Protein 3OUX (pdb70)

Foldseek 3Di:
DCLLVVVVVLLDLDDVRLQVSLQVLLVLLPDPCSVVSQLPPLSNLLSLQVCLLPPPDVVSNLSSLSSLLSQLPDLSSVVSNVVSPNLLSLLVQLPPPDPSNNVSSLNSLLSCLVHPPPSLVSCVVSVSLLSLLVCLPDDDLVSLLSSLLSLLSNLAPPVVSLVVCLVSLSLLSLLVQLQPDDPPSNLLSSLNSLLSSLVPPVCLLVNQVSPNLVSLLVCCPPPPPSNNVSSLVSLLSSLQSHQPDDPCLSSLLVLLVQCVDPDPVSNLSSLSSLLSNLPPRQVSLVSCVVSPVLLSLLVSLVVCDPPCSRQLSSLSNLLSNLDDYPCNLVSLVVCVVNVNLLSLLVCLDPPHDDSSNLSSLSNLLSNLLHVVVLVVNVVSVNQVSLVVLQVVLVVVVVVVPHHSVSSNLSSLSSLLSSLLDPVSLCVRVVVVCLLVLLVQCPDPDVSSVLSSLSSLLSSLLDPVSLVVNVVSVSLPSLVVLCPPPDPSNVVSSVSNVVSSPDD/DDPPPPDDDDDDDDDCDDDNCVPDPVDDDDPVVPCVVVVVVVVVVPD

Organism: Mus musculus (NCBI:txid10090)

Sequence (550 aa):
RAIPELTKLLNDEDQVVVNKAAVMVHQLSKKEASRHAIMRSPQMVSAIVRTMQNTNDVETARCTAGTLHNLSHHREGLLAIFKSGGIPALVKMLGSPVDSVLFYAITTLHNLLLHQEGAKMAVRLAGGLQKMVALLNKTNVKFLAITTDCLQILAYGNQESKLIILASGGPQALVNIMRTYTYEKLLWTTSRVLKVLSVCSSNKPAIIVEAGGMQALGLHLTDPSQRLVQNCLWTLRNLSDAATKQEGMEGLLGTLVQLLGSDDINVVTCAAGILSNLTCNNYKNKMMVCQVGGIEALVRTVLRAGDREDITEPAICALRHLTSRHQEAEMAQNAVRLHYGLPVVVKLLHPPSHWPLIKATVGLIRNLALCPANHAPLREQGAIPRLVQLLVRAHQDTQREGVRMEEIVEGCTGALHILARDVHNRIVIRGLNTIPLFVQLLYSPIENIQRVAAGVLCELAQDKEAAEAIEAEGATAPLTELLHSRNEGVATYAAAVLFRMSEDGDPELCATDEMMIPFKDEGDPQKEKIFAEISHEGDLADIKSSLVNESE

B-factor: mean 65.73, std 31.47, range [16.15, 234.07]

CATH classification: 1.25.10.10

Radius of gyration: 33.04 Å; Cα contacts (8 Å, |Δi|>4): 820; chains: 2; bounding box: 41×71×105 Å

Structure (mmCIF, N/CA/C/O backbone):
data_3OUX
#
_entry.id   3OUX
#
_cell.length_a   115.56
_cell.length_b   115.56
_cell.length_c   195.93
_cell.angle_alpha   90.00
_cell.angle_beta   90.00
_cell.angle_gamma   90.00
#
_symmetry.space_group_name_H-M   'I 4 2 2'
#
loop_
_entity.id
_entity.type
_entity.pdbx_description
1 polymer 'Catenin beta-1'
2 polymer 'Lymphoid enhancer-binding factor 1'
3 water water
#
loop_
_atom_site.group_PDB
_atom_site.id
_atom_site.type_symbol
_atom_site.label_atom_id
_atom_site.label_alt_id
_atom_site.label_comp_id
_atom_site.label_asym_id
_atom_site.label_entity_id
_atom_site.label_seq_id
_atom_site.pdbx_PDB_ins_code
_atom_site.Cartn_x
_atom_site.Cartn_y
_atom_site.Cartn_z
_atom_site.occupancy
_atom_site.B_iso_or_equiv
_atom_site.auth_seq_id
_atom_site.auth_comp_id
_atom_site.auth_asym_id
_atom_site.auth_atom_id
_atom_site.pdbx_PDB_model_num
ATOM 1 N N . ARG A 1 20 ? 42.850 1.911 58.846 1.00 137.95 151 ARG A N 1
ATOM 2 C CA . ARG A 1 20 ? 43.053 3.309 59.211 1.00 139.05 151 ARG A CA 1
ATOM 3 C C . ARG A 1 20 ? 41.794 3.909 59.841 1.00 141.52 151 ARG A C 1
ATOM 4 O O . ARG A 1 20 ? 40.920 3.182 60.317 1.00 135.40 151 ARG A O 1
ATOM 6 N N . ALA A 1 21 ? 41.718 5.239 59.851 1.00 146.76 152 ALA A N 1
ATOM 7 C CA . ALA A 1 21 ? 40.503 5.940 60.251 1.00 144.93 152 ALA A CA 1
ATOM 8 C C . ALA A 1 21 ? 39.654 6.189 59.008 1.00 143.85 152 ALA A C 1
ATOM 9 O O . ALA A 1 21 ? 38.580 6.788 59.082 1.00 140.59 152 ALA A O 1
ATOM 11 N N . ILE A 1 22 ? 40.159 5.721 57.868 1.00 147.00 153 ILE A N 1
ATOM 12 C CA . ILE A 1 22 ? 39.448 5.789 56.591 1.00 147.10 153 ILE A CA 1
ATOM 13 C C . ILE A 1 22 ? 38.439 4.644 56.426 1.00 150.08 153 ILE A C 1
ATOM 14 O O . ILE A 1 22 ? 37.408 4.814 55.772 1.00 146.23 153 ILE A O 1
ATOM 16 N N . PRO A 1 23 ? 38.751 3.461 56.988 1.00 156.00 154 PRO A N 1
ATOM 17 C CA . PRO A 1 23 ? 37.750 2.399 57.153 1.00 157.71 154 PRO A CA 1
ATOM 18 C C . PRO A 1 23 ? 36.557 2.826 58.020 1.00 161.88 154 PRO A C 1
ATOM 19 O O . PRO A 1 23 ? 35.436 2.370 57.786 1.00 159.98 154 PRO A O 1
ATOM 23 N N . GLU A 1 24 ? 36.800 3.684 59.009 1.00 166.43 155 GLU A N 1
ATOM 24 C CA . GLU A 1 24 ? 35.734 4.190 59.874 1.00 167.59 155 GLU A CA 1
ATOM 25 C C . GLU A 1 24 ? 34.806 5.145 59.123 1.00 164.26 155 GLU A C 1
ATOM 26 O O . GLU A 1 24 ? 33.619 5.250 59.437 1.00 166.40 155 GLU A O 1
ATOM 28 N N . LEU A 1 25 ? 35.356 5.840 58.133 1.00 157.20 156 LEU A N 1
ATOM 29 C CA . LEU A 1 25 ? 34.575 6.750 57.302 1.00 150.28 156 LEU A CA 1
ATOM 30 C C . LEU A 1 25 ? 33.787 5.982 56.247 1.00 144.09 156 LEU A C 1
ATOM 31 O O . LEU A 1 25 ? 32.653 6.337 55.924 1.00 139.48 156 LEU A O 1
ATOM 33 N N . THR A 1 26 ? 34.400 4.932 55.709 1.00 144.68 157 THR A N 1
ATOM 34 C CA . THR A 1 26 ? 33.739 4.074 54.734 1.00 140.87 157 THR A CA 1
ATOM 35 C C . THR A 1 26 ? 32.471 3.479 55.332 1.00 146.06 157 THR A C 1
ATOM 36 O O . THR A 1 26 ? 31.491 3.252 54.626 1.00 144.43 157 THR A O 1
ATOM 38 N N . LYS A 1 27 ? 32.500 3.236 56.640 1.00 149.72 158 LYS A N 1
ATOM 39 C CA . LYS A 1 27 ? 31.357 2.677 57.355 1.00 151.06 158 LYS A CA 1
ATOM 40 C C . LYS A 1 27 ? 30.076 3.447 57.052 1.00 149.77 158 LYS A C 1
ATOM 41 O O . LYS A 1 27 ? 29.158 2.921 56.422 1.00 147.28 158 LYS A O 1
ATOM 43 N N . LEU A 1 28 ? 30.017 4.695 57.507 1.00 149.87 159 LEU A N 1
ATOM 44 C CA . LEU A 1 28 ? 28.857 5.541 57.251 1.00 146.43 159 LEU A CA 1
ATOM 45 C C . LEU A 1 28 ? 28.603 5.657 55.746 1.00 136.70 159 LEU A C 1
ATOM 46 O O . LEU A 1 28 ? 27.474 5.877 55.307 1.00 135.18 159 LEU A O 1
ATOM 48 N N . LEU A 1 29 ? 29.659 5.492 54.959 1.00 129.27 160 LEU A N 1
ATOM 49 C CA . LEU A 1 29 ? 29.542 5.568 53.511 1.00 125.58 160 LEU A CA 1
ATOM 50 C C . LEU A 1 29 ? 28.662 4.447 52.958 1.00 124.34 160 LEU A C 1
ATOM 51 O O . LEU A 1 29 ? 28.045 4.589 51.902 1.00 121.44 160 LEU A O 1
ATOM 53 N N . ASN A 1 30 ? 28.602 3.333 53.677 1.00 130.28 161 ASN A N 1
ATOM 54 C CA . ASN A 1 30 ? 27.782 2.204 53.250 1.00 136.83 161 ASN A CA 1
ATOM 55 C C . ASN A 1 30 ? 26.285 2.478 53.386 1.00 145.51 161 ASN A C 1
ATOM 56 O O . ASN A 1 30 ? 25.474 1.938 52.630 1.00 143.88 161 ASN A O 1
ATOM 61 N N . ASP A 1 31 ? 25.923 3.311 54.357 1.00 152.70 162 ASP A N 1
ATOM 62 C CA . ASP A 1 31 ? 24.522 3.625 54.611 1.00 155.30 162 ASP A CA 1
ATOM 63 C C . ASP A 1 31 ? 23.947 4.529 53.526 1.00 160.60 162 ASP A C 1
ATOM 64 O O . ASP A 1 31 ? 24.112 4.266 52.334 1.00 161.39 162 ASP A O 1
ATOM 66 N N . GLU A 1 32 ? 23.272 5.594 53.946 1.00 165.58 163 GLU A N 1
ATOM 67 C CA . GLU A 1 32 ? 22.642 6.523 53.016 1.00 168.42 163 GLU A CA 1
ATOM 68 C C . GLU A 1 32 ? 21.605 5.817 52.147 1.00 172.22 163 GLU A C 1
ATOM 69 O O . GLU A 1 32 ? 21.821 5.616 50.951 1.00 171.61 163 GLU A O 1
ATOM 71 N N . ASP A 1 33 ? 20.481 5.442 52.754 1.00 174.11 164 ASP A N 1
ATOM 72 C CA . ASP A 1 33 ? 19.404 4.765 52.036 1.00 169.74 164 ASP A CA 1
ATOM 73 C C . ASP A 1 33 ? 18.167 5.654 51.904 1.00 171.55 164 ASP A C 1
ATOM 74 O O . ASP A 1 33 ? 17.192 5.494 52.641 1.00 171.62 164 ASP A O 1
ATOM 76 N N . GLN A 1 34 ? 18.224 6.588 50.958 1.00 171.23 165 GLN A N 1
ATOM 77 C CA . GLN A 1 34 ? 17.124 7.506 50.672 1.00 169.31 165 GLN A CA 1
ATOM 78 C C . GLN A 1 34 ? 17.484 8.379 49.473 1.00 168.00 165 GLN A C 1
ATOM 79 O O . GLN A 1 34 ? 18.066 7.903 48.496 1.00 167.29 165 GLN A O 1
ATOM 81 N N . VAL A 1 35 ? 17.128 9.657 49.543 1.00 167.68 166 VAL A N 1
ATOM 82 C CA . VAL A 1 35 ? 17.641 10.632 48.591 1.00 162.48 166 VAL A CA 1
ATOM 83 C C . VAL A 1 35 ? 19.077 10.908 49.001 1.00 158.91 166 VAL A C 1
ATOM 84 O O . VAL A 1 35 ? 19.875 11.436 48.228 1.00 152.16 166 VAL A O 1
ATOM 86 N N . VAL A 1 36 ? 19.383 10.531 50.240 1.00 160.28 167 VAL A N 1
ATOM 87 C CA . VAL A 1 36 ? 20.717 10.648 50.810 1.00 157.12 167 VAL A CA 1
ATOM 88 C C . VAL A 1 36 ? 21.747 10.013 49.896 1.00 157.64 167 VAL A C 1
ATOM 89 O O . VAL A 1 36 ? 22.777 10.611 49.585 1.00 155.49 167 VAL A O 1
ATOM 93 N N . VAL A 1 37 ? 21.452 8.786 49.481 1.00 160.14 168 VAL A N 1
ATOM 94 C CA . VAL A 1 37 ? 22.350 8.000 48.647 1.00 160.92 168 VAL A CA 1
ATOM 95 C C . VAL A 1 37 ? 23.033 8.839 47.572 1.00 163.15 168 VAL A C 1
ATOM 96 O O . VAL A 1 37 ? 24.258 8.940 47.542 1.00 163.86 168 VAL A O 1
ATOM 98 N N . ASN A 1 38 ? 22.229 9.444 46.704 1.00 163.79 169 ASN A N 1
ATOM 99 C CA . ASN A 1 38 ? 22.727 10.177 45.538 1.00 160.73 169 ASN A CA 1
ATOM 100 C C . ASN A 1 38 ? 24.019 10.970 45.756 1.00 157.06 169 ASN A C 1
ATOM 101 O O . ASN A 1 38 ? 24.848 11.075 44.850 1.00 154.58 169 ASN A O 1
ATOM 106 N N . LYS A 1 39 ? 24.184 11.530 46.951 1.00 153.65 170 LYS A N 1
ATOM 107 C CA . LYS A 1 39 ? 25.361 12.338 47.252 1.00 146.58 170 LYS A CA 1
ATOM 108 C C . LYS A 1 39 ? 26.530 11.450 47.662 1.00 141.85 170 LYS A C 1
ATOM 109 O O . LYS A 1 39 ? 27.663 11.661 47.229 1.00 141.91 170 LYS A O 1
ATOM 115 N N . ALA A 1 40 ? 26.242 10.457 48.498 1.00 135.28 171 ALA A N 1
ATOM 116 C CA . ALA A 1 40 ? 27.264 9.538 48.988 1.00 130.78 171 ALA A CA 1
ATOM 117 C C . ALA A 1 40 ? 28.037 8.873 47.847 1.00 127.17 171 ALA A C 1
ATOM 118 O O . ALA A 1 40 ? 29.237 8.616 47.964 1.00 123.69 171 ALA A O 1
ATOM 120 N N . ALA A 1 41 ? 27.345 8.595 46.747 1.00 127.76 172 ALA A N 1
ATOM 121 C CA . ALA A 1 41 ? 27.977 7.992 45.577 1.00 129.36 172 ALA A CA 1
ATOM 122 C C . ALA A 1 41 ? 29.069 8.904 45.031 1.00 132.73 172 ALA A C 1
ATOM 123 O O . ALA A 1 41 ? 30.182 8.458 44.742 1.00 131.37 172 ALA A O 1
ATOM 125 N N . VAL A 1 42 ? 28.740 10.186 44.894 1.00 133.90 173 VAL A N 1
ATOM 126 C CA . VAL A 1 42 ? 29.689 11.175 44.402 1.00 131.31 173 VAL A CA 1
ATOM 127 C C . VAL A 1 42 ? 30.906 11.242 45.322 1.00 125.84 173 VAL A C 1
ATOM 128 O O . VAL A 1 42 ? 32.036 11.424 44.868 1.00 125.58 173 VAL A O 1
ATOM 132 N N . MET A 1 43 ? 30.668 11.075 46.617 1.00 121.32 174 MET A N 1
ATOM 133 C CA . MET A 1 43 ? 31.734 11.168 47.606 1.00 120.71 174 MET A CA 1
ATOM 134 C C . MET A 1 43 ? 32.665 9.959 47.538 1.00 123.54 174 MET A C 1
ATOM 135 O O . MET A 1 43 ? 33.890 10.102 47.508 1.00 124.87 174 MET A O 1
ATOM 140 N N . VAL A 1 44 ? 32.076 8.768 47.504 1.00 123.00 175 VAL A N 1
ATOM 141 C CA . VAL A 1 44 ? 32.849 7.542 47.359 1.00 119.97 175 VAL A CA 1
ATOM 142 C C . VAL A 1 44 ? 33.630 7.549 46.047 1.00 117.35 175 VAL A C 1
ATOM 143 O O . VAL A 1 44 ? 34.830 7.277 46.027 1.00 121.21 175 VAL A O 1
ATOM 145 N N . HIS A 1 45 ? 32.941 7.869 44.956 1.00 109.12 176 HIS A N 1
ATOM 146 C CA . HIS A 1 45 ? 33.557 7.912 43.635 1.00 107.08 176 HIS A CA 1
ATOM 147 C C . HIS A 1 45 ? 34.818 8.772 43.621 1.00 110.93 176 HIS A C 1
ATOM 148 O O . HIS A 1 45 ? 35.845 8.380 43.058 1.00 109.36 176 HIS A O 1
ATOM 155 N N . GLN A 1 46 ? 34.732 9.942 44.248 1.00 112.42 177 GLN A N 1
ATOM 156 C CA . GLN A 1 46 ? 35.838 10.890 44.276 1.00 109.92 177 GLN A CA 1
ATOM 157 C C . GLN A 1 46 ? 37.007 10.348 45.088 1.00 107.74 177 GLN A C 1
ATOM 158 O O . GLN A 1 46 ? 38.166 10.509 44.706 1.00 109.04 177 GLN A O 1
ATOM 164 N N . LEU A 1 47 ? 36.700 9.693 46.202 1.00 106.53 178 LEU A N 1
ATOM 165 C CA . LEU A 1 47 ? 37.733 9.109 47.051 1.00 111.98 178 LEU A CA 1
ATOM 166 C C . LEU A 1 47 ? 38.434 7.905 46.399 1.00 115.54 178 LEU A C 1
ATOM 167 O O . LEU A 1 47 ? 39.512 7.496 46.834 1.00 117.71 178 LEU A O 1
ATOM 169 N N . SER A 1 48 ? 37.827 7.348 45.354 1.00 112.64 179 SER A N 1
ATOM 170 C CA . SER A 1 48 ? 38.396 6.190 44.666 1.00 114.82 179 SER A CA 1
ATOM 171 C C . SER A 1 48 ? 39.540 6.593 43.746 1.00 117.32 179 SER A C 1
ATOM 172 O O . SER A 1 48 ? 40.297 5.747 43.265 1.00 112.69 179 SER A O 1
ATOM 174 N N . LYS A 1 49 ? 39.659 7.894 43.508 1.00 126.44 180 LYS A N 1
ATOM 175 C CA . LYS A 1 49 ? 40.657 8.423 42.585 1.00 132.74 180 LYS A CA 1
ATOM 176 C C . LYS A 1 49 ? 42.083 8.303 43.126 1.00 137.85 180 LYS A C 1
ATOM 177 O O . LYS A 1 49 ? 43.042 8.216 42.354 1.00 137.87 180 LYS A O 1
ATOM 183 N N . LYS A 1 50 ? 42.222 8.291 44.449 1.00 140.11 181 LYS A N 1
ATOM 184 C CA . LYS A 1 50 ? 43.543 8.216 45.064 1.00 143.47 181 LYS A CA 1
ATOM 185 C C . LYS A 1 50 ? 44.218 6.878 44.796 1.00 151.68 181 LYS A C 1
ATOM 186 O O . LYS A 1 50 ? 43.571 5.915 44.378 1.00 155.36 181 LYS A O 1
ATOM 188 N N . GLU A 1 51 ? 45.525 6.827 45.034 1.00 154.06 182 GLU A N 1
ATOM 189 C CA . GLU A 1 51 ? 46.294 5.612 44.806 1.00 154.30 182 GLU A CA 1
ATOM 190 C C . GLU A 1 51 ? 46.187 4.675 46.001 1.00 157.89 182 GLU A C 1
ATOM 191 O O . GLU A 1 51 ? 46.092 3.459 45.839 1.00 161.97 182 GLU A O 1
ATOM 193 N N . ALA A 1 52 ? 46.199 5.244 47.201 1.00 157.03 183 ALA A N 1
ATOM 194 C CA . ALA A 1 52 ? 46.059 4.448 48.414 1.00 156.07 183 ALA A CA 1
ATOM 195 C C . ALA A 1 52 ? 44.624 4.488 48.929 1.00 154.34 183 ALA A C 1
ATOM 196 O O . ALA A 1 52 ? 44.175 3.563 49.609 1.00 154.38 183 ALA A O 1
ATOM 198 N N . SER A 1 53 ? 43.909 5.561 48.601 1.00 150.63 184 SER A N 1
ATOM 199 C CA . SER A 1 53 ? 42.499 5.669 48.957 1.00 146.04 184 SER A CA 1
ATOM 200 C C . SER A 1 53 ? 41.687 4.696 48.102 1.00 147.04 184 SER A C 1
ATOM 201 O O . SER A 1 53 ? 40.472 4.567 48.255 1.00 146.71 184 SER A O 1
ATOM 204 N N . ARG A 1 54 ? 42.376 4.011 47.196 1.00 145.98 185 ARG A N 1
ATOM 205 C CA . ARG A 1 54 ? 41.767 2.937 46.427 1.00 144.62 185 ARG A CA 1
ATOM 206 C C . ARG A 1 54 ? 41.982 1.618 47.167 1.00 147.32 185 ARG A C 1
ATOM 207 O O . ARG A 1 54 ? 41.282 0.635 46.932 1.00 148.03 185 ARG A O 1
ATOM 209 N N . HIS A 1 55 ? 42.951 1.610 48.075 1.00 147.72 186 HIS A N 1
ATOM 210 C CA . HIS A 1 55 ? 43.271 0.409 48.835 1.00 146.84 186 HIS A CA 1
ATOM 211 C C . HIS A 1 55 ? 42.376 0.248 50.054 1.00 152.55 186 HIS A C 1
ATOM 212 O O . HIS A 1 55 ? 41.903 -0.852 50.340 1.00 156.37 186 HIS A O 1
ATOM 219 N N . ALA A 1 56 ? 42.153 1.345 50.773 1.00 152.15 187 ALA A N 1
ATOM 220 C CA . ALA A 1 56 ? 41.363 1.305 52.003 1.00 152.32 187 ALA A CA 1
ATOM 221 C C . ALA A 1 56 ? 39.944 0.805 51.744 1.00 150.94 187 ALA A C 1
ATOM 222 O O . ALA A 1 56 ? 39.283 0.276 52.641 1.00 152.96 187 ALA A O 1
ATOM 224 N N . ILE A 1 57 ? 39.489 0.968 50.506 1.00 144.25 188 ILE A N 1
ATOM 225 C CA . ILE A 1 57 ? 38.136 0.592 50.125 1.00 137.38 188 ILE A CA 1
ATOM 226 C C . ILE A 1 57 ? 38.099 -0.843 49.601 1.00 135.75 188 ILE A C 1
ATOM 227 O O . ILE A 1 57 ? 37.028 -1.444 49.479 1.00 133.91 188 ILE A O 1
ATOM 232 N N . MET A 1 58 ? 39.280 -1.388 49.309 1.00 135.93 189 MET A N 1
ATOM 233 C CA . MET A 1 58 ? 39.415 -2.768 48.842 1.00 131.13 189 MET A CA 1
ATOM 234 C C . MET A 1 58 ? 38.986 -3.782 49.894 1.00 136.83 189 MET A C 1
ATOM 235 O O . MET A 1 58 ? 38.308 -4.759 49.581 1.00 138.81 189 MET A O 1
ATOM 240 N N . ARG A 1 59 ? 39.392 -3.556 51.140 1.00 139.40 190 ARG A N 1
ATOM 241 C CA . ARG A 1 59 ? 39.117 -4.512 52.206 1.00 140.55 190 ARG A CA 1
ATOM 242 C C . ARG A 1 59 ? 37.832 -4.187 52.966 1.00 140.45 190 ARG A C 1
ATOM 243 O O . ARG A 1 59 ? 37.645 -4.609 54.107 1.00 144.65 190 ARG A O 1
ATOM 251 N N . SER A 1 60 ? 36.953 -3.427 52.323 1.00 137.18 191 SER A N 1
ATOM 252 C CA . SER A 1 60 ? 35.608 -3.202 52.834 1.00 133.96 191 SER A CA 1
ATOM 253 C C . SER A 1 60 ? 34.618 -3.789 51.836 1.00 131.52 191 SER A C 1
ATOM 254 O O . SER A 1 60 ? 34.025 -3.061 51.038 1.00 129.63 191 SER A O 1
ATOM 256 N N . PRO A 1 61 ? 34.458 -5.121 51.868 1.00 129.68 192 PRO A N 1
ATOM 257 C CA . PRO A 1 61 ? 33.559 -5.866 50.983 1.00 129.21 192 PRO A CA 1
ATOM 258 C C . PRO A 1 61 ? 32.133 -5.373 51.146 1.00 132.24 192 PRO A C 1
ATOM 259 O O . PRO A 1 61 ? 31.329 -5.471 50.220 1.00 130.61 192 PRO A O 1
ATOM 263 N N . GLN A 1 62 ? 31.831 -4.860 52.335 1.00 135.14 193 GLN A N 1
ATOM 264 C CA . GLN A 1 62 ? 30.558 -4.203 52.590 1.00 132.72 193 GLN A CA 1
ATOM 265 C C . GLN A 1 62 ? 30.407 -3.013 51.651 1.00 129.63 193 GLN A C 1
ATOM 266 O O . GLN A 1 62 ? 29.331 -2.777 51.102 1.00 129.79 193 GLN A O 1
ATOM 272 N N . MET A 1 63 ? 31.495 -2.269 51.469 1.00 124.62 194 MET A N 1
ATOM 273 C CA . MET A 1 63 ? 31.497 -1.130 50.560 1.00 119.51 194 MET A CA 1
ATOM 274 C C . MET A 1 63 ? 31.560 -1.588 49.112 1.00 110.64 194 MET A C 1
ATOM 275 O O . MET A 1 63 ? 30.777 -1.137 48.279 1.00 106.13 194 MET A O 1
ATOM 280 N N . VAL A 1 64 ? 32.498 -2.478 48.811 1.00 109.67 195 VAL A N 1
ATOM 281 C CA . VAL A 1 64 ? 32.604 -3.018 47.466 1.00 107.20 195 VAL A CA 1
ATOM 282 C C . VAL A 1 64 ? 31.229 -3.475 46.997 1.00 106.06 195 VAL A C 1
ATOM 283 O O . VAL A 1 64 ? 30.803 -3.164 45.883 1.00 95.72 195 VAL A O 1
ATOM 285 N N . SER A 1 65 ? 30.535 -4.202 47.872 1.00 115.95 196 SER A N 1
ATOM 286 C CA . SER A 1 65 ? 29.211 -4.745 47.574 1.00 117.19 196 SER A CA 1
ATOM 287 C C . SER A 1 65 ? 28.124 -3.669 47.587 1.00 118.17 196 SER A C 1
ATOM 288 O O . SER A 1 65 ? 27.084 -3.820 46.945 1.00 116.82 196 SER A O 1
ATOM 290 N N . ALA A 1 66 ? 28.364 -2.589 48.324 1.00 118.02 197 ALA A N 1
ATOM 291 C CA . ALA A 1 66 ? 27.432 -1.463 48.359 1.00 113.52 197 ALA A CA 1
ATOM 292 C C . ALA A 1 66 ? 27.542 -0.629 47.082 1.00 103.47 197 ALA A C 1
ATOM 293 O O . ALA A 1 66 ? 26.535 -0.251 46.483 1.00 105.64 197 ALA A O 1
ATOM 295 N N . ILE A 1 67 ? 28.773 -0.351 46.671 1.00 90.79 198 ILE A N 1
ATOM 296 C CA . ILE A 1 67 ? 29.031 0.354 45.426 1.00 87.21 198 ILE A CA 1
ATOM 297 C C . ILE A 1 67 ? 28.315 -0.300 44.255 1.00 93.68 198 ILE A C 1
ATOM 298 O O . ILE A 1 67 ? 27.869 0.380 43.325 1.00 93.09 198 ILE A O 1
ATOM 303 N N . VAL A 1 68 ? 28.213 -1.626 44.320 1.00 99.78 199 VAL A N 1
ATOM 304 C CA . VAL A 1 68 ? 27.640 -2.449 43.257 1.00 102.05 199 VAL A CA 1
ATOM 305 C C . VAL A 1 68 ? 26.121 -2.512 43.327 1.00 101.49 199 VAL A C 1
ATOM 306 O O . VAL A 1 68 ? 25.432 -2.464 42.303 1.00 103.34 199 VAL A O 1
ATOM 310 N N . ARG A 1 69 ? 25.608 -2.653 44.544 1.00 95.63 200 ARG A N 1
ATOM 311 C CA . ARG A 1 69 ? 24.174 -2.683 44.762 1.00 98.76 200 ARG A CA 1
ATOM 312 C C . ARG A 1 69 ? 23.581 -1.358 44.312 1.00 105.47 200 ARG A C 1
ATOM 313 O O . ARG A 1 69 ? 22.607 -1.320 43.561 1.00 108.15 200 ARG A O 1
ATOM 315 N N . THR A 1 70 ? 24.191 -0.271 44.767 1.00 106.47 201 THR A N 1
ATOM 316 C CA . THR A 1 70 ? 23.730 1.063 44.428 1.00 107.88 201 THR A CA 1
ATOM 317 C C . THR A 1 70 ? 23.609 1.250 42.929 1.00 108.80 201 THR A C 1
ATOM 318 O O . THR A 1 70 ? 22.572 1.680 42.435 1.00 106.48 201 THR A O 1
ATOM 322 N N . MET A 1 71 ? 24.678 0.929 42.210 1.00 113.70 202 MET A N 1
ATOM 323 C CA . MET A 1 71 ? 24.709 1.117 40.765 1.00 111.51 202 MET A CA 1
ATOM 324 C C . MET A 1 71 ? 23.661 0.251 40.079 1.00 112.43 202 MET A C 1
ATOM 325 O O . MET A 1 71 ? 22.944 0.713 39.192 1.00 111.85 202 MET A O 1
ATOM 330 N N . GLN A 1 72 ? 23.577 -1.008 40.494 1.00 114.88 203 GLN A N 1
ATOM 331 C CA . GLN A 1 72 ? 22.580 -1.915 39.949 1.00 118.98 203 GLN A CA 1
ATOM 332 C C . GLN A 1 72 ? 21.189 -1.298 40.068 1.00 129.73 203 GLN A C 1
ATOM 333 O O . GLN A 1 72 ? 20.465 -1.187 39.078 1.00 131.90 203 GLN A O 1
ATOM 335 N N . ASN A 1 73 ? 20.838 -0.872 41.281 1.00 135.22 204 ASN A N 1
ATOM 336 C CA . ASN A 1 73 ? 19.494 -0.369 41.580 1.00 132.36 204 ASN A CA 1
ATOM 337 C C . ASN A 1 73 ? 19.247 1.097 41.229 1.00 132.75 204 ASN A C 1
ATOM 338 O O . ASN A 1 73 ? 18.210 1.426 40.656 1.00 130.31 204 ASN A O 1
ATOM 343 N N . THR A 1 74 ? 20.196 1.965 41.581 1.00 138.32 205 THR A N 1
ATOM 344 C CA . THR A 1 74 ? 20.053 3.415 41.402 1.00 141.68 205 THR A CA 1
ATOM 345 C C . THR A 1 74 ? 19.481 3.802 40.037 1.00 142.43 205 THR A C 1
ATOM 346 O O . THR A 1 74 ? 19.961 3.348 38.996 1.00 142.97 205 THR A O 1
ATOM 350 N N . ASN A 1 75 ? 18.446 4.638 40.053 1.00 139.97 206 ASN A N 1
ATOM 351 C CA . ASN A 1 75 ? 17.838 5.126 38.819 1.00 133.24 206 ASN A CA 1
ATOM 352 C C . ASN A 1 75 ? 18.005 6.634 38.655 1.00 124.80 206 ASN A C 1
ATOM 353 O O . ASN A 1 75 ? 17.183 7.293 38.023 1.00 118.28 206 ASN A O 1
ATOM 358 N N . ASP A 1 76 ? 19.075 7.160 39.249 1.00 127.45 207 ASP A N 1
ATOM 359 C CA . ASP A 1 76 ? 19.560 8.508 38.972 1.00 129.22 207 ASP A CA 1
ATOM 360 C C . ASP A 1 76 ? 20.853 8.382 38.161 1.00 136.80 207 ASP A C 1
ATOM 361 O O . ASP A 1 76 ? 21.780 7.684 38.575 1.00 141.46 207 ASP A O 1
ATOM 363 N N . VAL A 1 77 ? 20.908 9.059 37.014 1.00 137.39 208 VAL A N 1
ATOM 364 C CA . VAL A 1 77 ? 21.973 8.863 36.018 1.00 132.91 208 VAL A CA 1
ATOM 365 C C . VAL A 1 77 ? 23.414 9.063 36.509 1.00 132.55 208 VAL A C 1
ATOM 366 O O . VAL A 1 77 ? 24.259 8.189 36.315 1.00 137.30 208 VAL A O 1
ATOM 368 N N . GLU A 1 78 ? 23.697 10.211 37.120 1.00 123.38 209 GLU A N 1
ATOM 369 C CA . GLU A 1 78 ? 25.044 10.510 37.613 1.00 113.97 209 GLU A CA 1
ATOM 370 C C . GLU A 1 78 ? 25.477 9.578 38.748 1.00 110.59 209 GLU A C 1
ATOM 371 O O . GLU A 1 78 ? 26.661 9.270 38.890 1.00 109.43 209 GLU A O 1
ATOM 377 N N . THR A 1 79 ? 24.516 9.140 39.556 1.00 111.71 210 THR A N 1
ATOM 378 C CA . THR A 1 79 ? 24.788 8.181 40.622 1.00 122.35 210 THR A CA 1
ATOM 379 C C . THR A 1 79 ? 25.474 6.936 40.060 1.00 131.67 210 THR A C 1
ATOM 380 O O . THR A 1 79 ? 26.444 6.436 40.630 1.00 134.91 210 THR A O 1
ATOM 384 N N . ALA A 1 80 ? 24.964 6.446 38.933 1.00 133.69 211 ALA A N 1
ATOM 385 C CA . ALA A 1 80 ? 25.529 5.276 38.268 1.00 130.07 211 ALA A CA 1
ATOM 386 C C . ALA A 1 80 ? 26.970 5.512 37.800 1.00 125.43 211 ALA A C 1
ATOM 387 O O . ALA A 1 80 ? 27.857 4.708 38.078 1.00 128.61 211 ALA A O 1
ATOM 389 N N . ARG A 1 81 ? 27.202 6.617 37.099 1.00 118.02 212 ARG A N 1
ATOM 390 C CA . ARG A 1 81 ? 28.531 6.923 36.573 1.00 116.73 212 ARG A CA 1
ATOM 391 C C . ARG A 1 81 ? 29.574 7.071 37.679 1.00 114.63 212 ARG A C 1
ATOM 392 O O . ARG A 1 81 ? 30.775 6.967 37.429 1.00 117.08 212 ARG A O 1
ATOM 394 N N . CYS A 1 82 ? 29.113 7.324 38.898 1.00 108.09 213 CYS A N 1
ATOM 395 C CA . CYS A 1 82 ? 30.020 7.466 40.030 1.00 104.05 213 CYS A CA 1
ATOM 396 C C . CYS A 1 82 ? 30.347 6.107 40.643 1.00 98.50 213 CYS A C 1
ATOM 397 O O . CYS A 1 82 ? 31.486 5.847 41.023 1.00 98.19 213 CYS A O 1
ATOM 400 N N . THR A 1 83 ? 29.346 5.241 40.735 1.00 92.25 214 THR A N 1
ATOM 401 C CA . THR A 1 83 ? 29.585 3.874 41.177 1.00 98.53 214 THR A CA 1
ATOM 402 C C . THR A 1 83 ? 30.429 3.140 40.134 1.00 100.26 214 THR A C 1
ATOM 403 O O . THR A 1 83 ? 31.472 2.569 40.452 1.00 99.76 214 THR A O 1
ATOM 405 N N . ALA A 1 84 ? 29.972 3.172 38.886 1.00 101.98 215 ALA A N 1
ATOM 406 C CA . ALA A 1 84 ? 30.706 2.584 37.767 1.00 100.14 215 ALA A CA 1
ATOM 407 C C . ALA A 1 84 ? 32.162 3.028 37.769 1.00 101.50 215 ALA A C 1
ATOM 408 O O . ALA A 1 84 ? 33.076 2.203 37.860 1.00 96.49 215 ALA A O 1
ATOM 410 N N . GLY A 1 85 ? 32.367 4.339 37.663 1.00 99.75 216 GLY A N 1
ATOM 411 C CA . GLY A 1 85 ? 33.700 4.906 37.6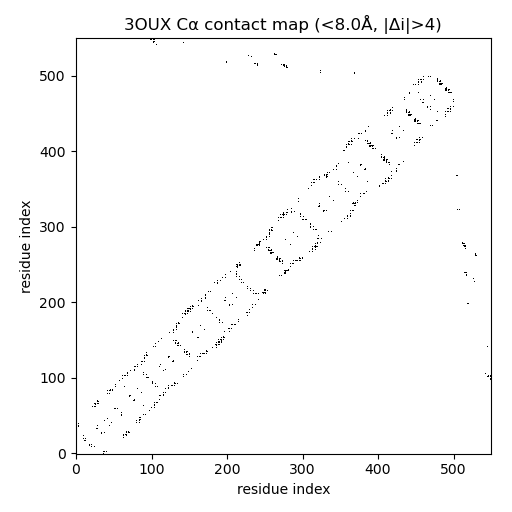66 1.00 99.62 216 GLY A CA 1
ATOM 412 C C . GLY A 1 85 ? 34.542 4.321 38.779 1.00 103.49 216 GLY A C 1
ATOM 413 O O . GLY A 1 85 ? 35.701 3.957 38.575 1.00 106.13 216 GLY A O 1
ATOM 414 N N . THR A 1 86 ? 33.947 4.225 39.962 1.00 103.08 217 THR A N 1
ATOM 415 C CA . THR A 1 86 ? 34.625 3.665 41.120 1.00 106.06 217 THR A CA 1
ATOM 416 C C . THR A 1 86 ? 35.296 2.339 40.769 1.00 101.92 217 THR A C 1
ATOM 417 O O . THR A 1 86 ? 36.511 2.184 40.915 1.00 105.78 217 THR A O 1
ATOM 421 N N . LEU A 1 87 ? 34.497 1.395 40.285 1.00 92.65 218 LEU A N 1
ATOM 422 C CA . LEU A 1 87 ? 34.969 0.035 40.036 1.00 94.57 218 LEU A CA 1
ATOM 423 C C . LEU A 1 87 ? 36.113 -0.008 39.023 1.00 92.42 218 LEU A C 1
ATOM 424 O O . LEU A 1 87 ? 37.002 -0.858 39.116 1.00 88.51 218 LEU A O 1
ATOM 429 N N . HIS A 1 88 ? 36.087 0.907 38.057 1.00 87.22 219 HIS A N 1
ATOM 430 C CA . HIS A 1 88 ? 37.112 0.940 37.021 1.00 91.22 219 HIS A CA 1
ATOM 431 C C . HIS A 1 88 ? 38.476 1.264 37.618 1.00 97.09 219 HIS A C 1
ATOM 432 O O . HIS A 1 88 ? 39.491 0.670 37.246 1.00 91.83 219 HIS A O 1
ATOM 439 N N . ASN A 1 89 ? 38.494 2.222 38.541 1.00 107.23 220 ASN A N 1
ATOM 440 C CA . ASN A 1 89 ? 39.711 2.549 39.265 1.00 111.60 220 ASN A CA 1
ATOM 441 C C . ASN A 1 89 ? 40.281 1.289 39.910 1.00 112.84 220 ASN A C 1
ATOM 442 O O . ASN A 1 89 ? 41.472 0.990 39.776 1.00 115.57 220 ASN A O 1
ATOM 444 N N . LEU A 1 90 ? 39.409 0.543 40.585 1.00 106.68 221 LEU A N 1
ATOM 445 C CA . LEU A 1 90 ? 39.802 -0.663 41.308 1.00 101.84 221 LEU A CA 1
ATOM 446 C C . LEU A 1 90 ? 40.128 -1.847 40.398 1.00 97.35 221 LEU A C 1
ATOM 447 O O . LEU A 1 90 ? 40.736 -2.823 40.841 1.00 97.05 221 LEU A O 1
ATOM 449 N N . SER A 1 91 ? 39.731 -1.759 39.132 1.00 94.78 222 SER A N 1
ATOM 450 C CA . SER A 1 91 ? 39.917 -2.868 38.199 1.00 93.95 222 SER A CA 1
ATOM 451 C C . SER A 1 91 ? 41.338 -2.931 37.640 1.00 98.91 222 SER A C 1
ATOM 452 O O . SER A 1 91 ? 41.615 -3.683 36.699 1.00 90.59 222 SER A O 1
ATOM 455 N N . HIS A 1 92 ? 42.232 -2.143 38.232 1.00 108.81 223 HIS A N 1
ATOM 456 C CA . HIS A 1 92 ? 43.607 -2.026 37.758 1.00 110.46 223 HIS A CA 1
ATOM 457 C C . HIS A 1 92 ? 44.577 -2.971 38.484 1.00 116.88 223 HIS A C 1
ATOM 458 O O . HIS A 1 92 ? 45.491 -3.517 37.864 1.00 116.23 223 HIS A O 1
ATOM 460 N N . HIS A 1 93 ? 44.373 -3.163 39.789 1.00 119.63 224 HIS A N 1
ATOM 461 C CA . HIS A 1 93 ? 45.252 -4.014 40.598 1.00 119.60 224 HIS A CA 1
ATOM 462 C C . HIS A 1 93 ? 44.781 -5.472 40.639 1.00 121.13 224 HIS A C 1
ATOM 463 O O . HIS A 1 93 ? 43.588 -5.747 40.520 1.00 120.63 224 HIS A O 1
ATOM 465 N N . ARG A 1 94 ? 45.723 -6.399 40.818 1.00 121.89 225 ARG A N 1
ATOM 466 C CA . ARG A 1 94 ? 45.427 -7.839 40.790 1.00 115.91 225 ARG A CA 1
ATOM 467 C C . ARG A 1 94 ? 44.555 -8.307 41.955 1.00 111.83 225 ARG A C 1
ATOM 468 O O . ARG A 1 94 ? 43.946 -9.376 41.896 1.00 107.91 225 ARG A O 1
ATOM 470 N N . GLU A 1 95 ? 44.515 -7.512 43.017 1.00 116.84 226 GLU A N 1
ATOM 471 C CA . GLU A 1 95 ? 43.623 -7.779 44.136 1.00 122.20 226 GLU A CA 1
ATOM 472 C C . GLU A 1 95 ? 42.335 -6.988 43.937 1.00 124.47 226 GLU A C 1
ATOM 473 O O . GLU A 1 95 ? 41.305 -7.287 44.542 1.00 122.97 226 GLU A O 1
ATOM 475 N N . GLY A 1 96 ? 42.407 -5.979 43.072 1.00 125.55 227 GLY A N 1
ATOM 476 C CA . GLY A 1 96 ? 41.283 -5.095 42.817 1.00 120.48 227 GLY A CA 1
ATOM 477 C C . GLY A 1 96 ? 40.136 -5.766 42.088 1.00 109.73 227 GLY A C 1
ATOM 478 O O . GLY A 1 96 ? 38.982 -5.677 42.505 1.00 102.25 227 GLY A O 1
ATOM 479 N N . LEU A 1 97 ? 40.446 -6.437 40.988 1.00 106.48 228 LEU A N 1
ATOM 480 C CA . LEU A 1 97 ? 39.414 -7.133 40.238 1.00 101.36 228 LEU A CA 1
ATOM 481 C C . LEU A 1 97 ? 38.864 -8.280 41.068 1.00 98.89 228 LEU A C 1
ATOM 482 O O . LEU A 1 97 ? 37.665 -8.554 41.052 1.00 95.54 228 LEU A O 1
ATOM 487 N N . LEU A 1 98 ? 39.752 -8.937 41.804 1.00 102.68 229 LEU A N 1
ATOM 488 C CA . LEU A 1 98 ? 39.377 -10.104 42.588 1.00 104.23 229 LEU A CA 1
ATOM 489 C C . LEU A 1 98 ? 38.117 -9.853 43.414 1.00 107.79 229 LEU A C 1
ATOM 490 O O . LEU A 1 98 ? 37.190 -10.664 43.409 1.00 111.18 229 LEU A O 1
ATOM 495 N N . ALA A 1 99 ? 38.080 -8.726 44.116 1.00 109.49 230 ALA A N 1
ATOM 496 C CA . ALA A 1 99 ? 36.937 -8.401 44.965 1.00 110.79 230 ALA A CA 1
ATOM 497 C C . ALA A 1 99 ? 35.793 -7.803 44.153 1.00 105.71 230 ALA A C 1
ATOM 498 O O . ALA A 1 99 ? 34.629 -7.844 44.567 1.00 98.01 230 ALA A O 1
ATOM 500 N N . ILE A 1 100 ? 36.137 -7.238 42.999 1.00 104.47 231 ILE A N 1
ATOM 501 C CA . ILE A 1 100 ? 35.137 -6.765 42.053 1.00 99.25 231 ILE A CA 1
ATOM 502 C C . ILE A 1 100 ? 34.280 -7.954 41.651 1.00 97.41 231 ILE A C 1
ATOM 503 O O . ILE A 1 100 ? 33.054 -7.862 41.584 1.00 97.54 231 ILE A O 1
ATOM 505 N N . PHE A 1 101 ? 34.946 -9.077 41.396 1.00 96.79 232 PHE A N 1
ATOM 506 C CA . PHE A 1 101 ? 34.268 -10.325 41.071 1.00 97.69 232 PHE A CA 1
ATOM 507 C C . PHE A 1 101 ? 33.512 -10.852 42.284 1.00 100.92 232 PHE A C 1
ATOM 508 O O . PHE A 1 101 ? 32.301 -11.062 42.223 1.00 104.10 232 PHE A O 1
ATOM 516 N N . LYS A 1 102 ? 34.231 -11.050 43.388 1.00 100.73 233 LYS A N 1
ATOM 517 C CA . LYS A 1 102 ? 33.668 -11.706 44.568 1.00 101.38 233 LYS A CA 1
ATOM 518 C C . LYS A 1 102 ? 32.481 -10.953 45.159 1.00 105.03 233 LYS A C 1
ATOM 519 O O . LYS A 1 102 ? 31.685 -11.536 45.895 1.00 106.35 233 LYS A O 1
ATOM 521 N N . SER A 1 103 ? 32.363 -9.667 44.834 1.00 107.20 234 SER A N 1
ATOM 522 C CA . SER A 1 103 ? 31.253 -8.847 45.325 1.00 113.43 234 SER A CA 1
ATOM 523 C C . SER A 1 103 ? 30.077 -8.806 44.345 1.00 117.48 234 SER A C 1
ATOM 524 O O . SER A 1 103 ? 29.114 -8.062 44.550 1.00 118.63 234 SER A O 1
ATOM 526 N N . GLY A 1 104 ? 30.173 -9.596 43.277 1.00 117.30 235 GLY A N 1
ATOM 527 C CA . GLY A 1 104 ? 29.093 -9.750 42.315 1.00 113.80 235 GLY A CA 1
ATOM 528 C C . GLY A 1 104 ? 28.923 -8.614 41.321 1.00 107.54 235 GLY A C 1
ATOM 529 O O . GLY A 1 104 ? 27.894 -8.512 40.654 1.00 101.38 235 GLY A O 1
ATOM 530 N N . GLY A 1 105 ? 29.935 -7.761 41.214 1.00 108.62 236 GLY A N 1
ATOM 531 C CA . GLY A 1 105 ? 29.852 -6.595 40.355 1.00 108.30 236 GLY A CA 1
ATOM 532 C C . GLY A 1 105 ? 29.638 -6.923 38.892 1.00 111.23 236 GLY A C 1
ATOM 533 O O . GLY A 1 105 ? 29.058 -6.133 38.150 1.00 109.99 236 GLY A O 1
ATOM 534 N N . ILE A 1 106 ? 30.106 -8.094 38.476 1.00 75.87 237 ILE A N 1
ATOM 535 C CA . ILE A 1 106 ? 30.042 -8.485 37.072 1.00 78.64 237 ILE A CA 1
ATOM 536 C C . ILE A 1 106 ? 28.633 -8.452 36.483 1.00 87.65 237 ILE A C 1
ATOM 537 O O . ILE A 1 106 ? 28.388 -7.757 35.496 1.00 95.88 237 ILE A O 1
ATOM 542 N N . PRO A 1 107 ? 27.702 -9.207 37.079 1.00 88.41 238 PRO A N 1
ATOM 543 C CA . PRO A 1 107 ? 26.327 -9.207 36.561 1.00 88.73 238 PRO A CA 1
ATOM 544 C C . PRO A 1 107 ? 25.731 -7.808 36.550 1.00 84.79 238 PRO A C 1
ATOM 545 O O . PRO A 1 107 ? 24.898 -7.494 35.703 1.00 86.28 238 PRO A O 1
ATOM 549 N N . ALA A 1 108 ? 26.156 -6.981 37.497 1.00 84.32 239 ALA A N 1
ATOM 550 C CA . ALA A 1 108 ? 25.693 -5.601 37.572 1.00 87.32 239 ALA A CA 1
ATOM 551 C C . ALA A 1 108 ? 26.315 -4.774 36.448 1.00 80.09 239 ALA A C 1
ATOM 552 O O . ALA A 1 108 ? 25.613 -4.053 35.739 1.00 77.13 239 ALA A O 1
ATOM 554 N N . LEU A 1 109 ? 27.634 -4.884 36.295 1.00 71.17 240 LEU A N 1
ATOM 555 C CA . LEU A 1 109 ? 28.323 -4.278 35.164 1.00 69.53 240 LEU A CA 1
ATOM 556 C C . LEU A 1 109 ? 27.557 -4.589 33.893 1.00 67.10 240 LEU A C 1
ATOM 557 O O . LEU A 1 109 ? 27.165 -3.692 33.141 1.00 61.69 240 LEU A O 1
ATOM 562 N N . VAL A 1 110 ? 27.344 -5.878 33.667 1.00 52.58 241 VAL A N 1
ATOM 563 C CA . VAL A 1 110 ? 26.659 -6.340 32.485 1.00 57.36 241 VAL A CA 1
ATOM 564 C C . VAL A 1 110 ? 25.245 -5.782 32.399 1.00 69.18 241 VAL A C 1
ATOM 565 O O . VAL A 1 110 ? 24.727 -5.552 31.306 1.00 74.42 241 VAL A O 1
ATOM 569 N N . LYS A 1 111 ? 24.617 -5.559 33.547 1.00 74.97 242 LYS A N 1
ATOM 570 C CA . LYS A 1 111 ? 23.308 -4.917 33.549 1.00 82.55 242 LYS A CA 1
ATOM 571 C C . LYS A 1 111 ? 23.419 -3.480 33.031 1.00 74.55 242 LYS A C 1
ATOM 572 O O . LYS A 1 111 ? 22.529 -2.998 32.329 1.00 75.63 242 LYS A O 1
ATOM 578 N N . MET A 1 112 ? 24.522 -2.816 33.374 1.00 63.55 243 MET A N 1
ATOM 579 C CA . MET A 1 112 ? 24.753 -1.415 33.010 1.00 68.80 243 MET A CA 1
ATOM 580 C C . MET A 1 112 ? 25.010 -1.215 31.519 1.00 72.29 243 MET A C 1
ATOM 581 O O . MET A 1 112 ? 25.069 -0.083 31.036 1.00 73.45 243 MET A O 1
ATOM 586 N N . LEU A 1 113 ? 25.158 -2.318 30.798 1.00 72.22 244 LEU A N 1
ATOM 587 C CA . LEU A 1 113 ? 25.399 -2.265 29.365 1.00 82.27 244 LEU A CA 1
ATOM 588 C C . LEU A 1 113 ? 24.124 -1.895 28.611 1.00 91.32 244 LEU A C 1
ATOM 589 O O . LEU A 1 113 ? 24.137 -1.742 27.391 1.00 94.49 244 LEU A O 1
ATOM 594 N N . GLY A 1 114 ? 23.023 -1.748 29.342 1.00 93.82 245 GLY A N 1
ATOM 595 C CA . GLY A 1 114 ? 21.772 -1.305 28.751 1.00 90.08 245 GLY A CA 1
ATOM 596 C C . GLY A 1 114 ? 21.539 0.187 28.928 1.00 85.78 245 GLY A C 1
ATOM 597 O O . GLY A 1 114 ? 20.639 0.765 28.318 1.00 87.50 245 GLY A O 1
ATOM 598 N N . SER A 1 115 ? 22.361 0.813 29.763 1.00 80.18 246 SER A N 1
ATOM 599 C CA . SER A 1 115 ? 22.214 2.233 30.082 1.00 79.50 246 SER A CA 1
ATOM 600 C C . SER A 1 115 ? 22.149 3.135 28.851 1.00 92.62 246 SER A C 1
ATOM 601 O O . SER A 1 115 ? 22.600 2.761 27.772 1.00 96.26 246 SER A O 1
ATOM 604 N N . PRO A 1 116 ? 21.567 4.329 29.011 1.00 99.58 247 PRO A N 1
ATOM 605 C CA . PRO A 1 116 ? 21.592 5.322 27.938 1.00 98.83 247 PRO A CA 1
ATOM 606 C C . PRO A 1 116 ? 22.879 6.122 28.020 1.00 97.54 247 PRO A C 1
ATOM 607 O O . PRO A 1 116 ? 23.497 6.393 26.992 1.00 102.50 247 PRO A O 1
ATOM 611 N N . VAL A 1 117 ? 23.277 6.483 29.238 1.00 92.56 248 VAL A N 1
ATOM 612 C CA . VAL A 1 117 ? 24.455 7.325 29.458 1.00 89.68 248 VAL A CA 1
ATOM 613 C C . VAL A 1 117 ? 25.742 6.697 28.934 1.00 84.64 248 VAL A C 1
ATOM 614 O O . VAL A 1 117 ? 26.186 5.668 29.436 1.00 80.78 248 VAL A O 1
ATOM 618 N N . ASP A 1 118 ? 26.346 7.336 27.937 1.00 83.21 249 ASP A N 1
ATOM 619 C CA . ASP A 1 118 ? 27.584 6.841 27.348 1.00 84.40 249 ASP A CA 1
ATOM 620 C C . ASP A 1 118 ? 28.765 6.862 28.323 1.00 82.18 249 ASP A C 1
ATOM 621 O O . ASP A 1 118 ? 29.694 6.069 28.191 1.00 81.97 249 ASP A O 1
ATOM 626 N N . SER A 1 119 ? 28.733 7.760 29.300 1.00 79.16 250 SER A N 1
ATOM 627 C CA . SER A 1 119 ? 29.794 7.794 30.301 1.00 82.22 250 SER A CA 1
ATOM 628 C C . SER A 1 119 ? 29.746 6.513 31.126 1.00 84.08 250 SER A C 1
ATOM 629 O O . SER A 1 119 ? 30.776 6.002 31.570 1.00 82.50 250 SER A O 1
ATOM 632 N N . VAL A 1 120 ? 28.531 6.012 31.334 1.00 85.13 251 VAL A N 1
ATOM 633 C CA . VAL A 1 120 ? 28.309 4.761 32.051 1.00 88.68 251 VAL A CA 1
ATOM 634 C C . VAL A 1 120 ? 28.820 3.598 31.195 1.00 88.17 251 VAL A C 1
ATOM 635 O O . VAL A 1 120 ? 29.650 2.804 31.640 1.00 81.24 251 VAL A O 1
ATOM 639 N N . LEU A 1 121 ? 28.342 3.527 29.953 1.00 89.51 252 LEU A N 1
ATOM 640 C CA . LEU A 1 121 ? 28.701 2.443 29.039 1.00 81.59 252 LEU A CA 1
ATOM 641 C C . LEU A 1 121 ? 30.199 2.281 28.894 1.00 77.90 252 LEU A C 1
ATOM 642 O O . LEU A 1 121 ? 30.698 1.161 28.802 1.00 82.82 252 LEU A O 1
ATOM 647 N N . PHE A 1 122 ? 30.913 3.399 28.867 1.00 70.64 253 PHE A N 1
ATOM 648 C CA . PHE A 1 122 ? 32.358 3.362 28.698 1.00 71.48 253 PHE A CA 1
ATOM 649 C C . PHE A 1 122 ? 33.017 2.739 29.922 1.00 69.11 253 PHE A C 1
ATOM 650 O O . PHE A 1 122 ? 33.895 1.891 29.801 1.00 67.50 253 PHE A O 1
ATOM 658 N N . TYR A 1 123 ? 32.586 3.151 31.105 1.00 68.01 254 TYR A N 1
ATOM 659 C CA . TYR A 1 123 ? 33.088 2.530 32.320 1.00 77.74 254 TYR A CA 1
ATOM 660 C C . TYR A 1 123 ? 32.765 1.026 32.343 1.00 80.48 254 TYR A C 1
ATOM 661 O O . TYR A 1 123 ? 33.646 0.188 32.564 1.00 85.32 254 TYR A O 1
ATOM 670 N N . ALA A 1 124 ? 31.500 0.696 32.106 1.00 69.89 255 ALA A N 1
ATOM 671 C CA . ALA A 1 124 ? 31.036 -0.684 32.176 1.00 68.14 255 ALA A CA 1
ATOM 672 C C . ALA A 1 124 ? 31.845 -1.614 31.281 1.00 70.37 255 ALA A C 1
ATOM 673 O O . ALA A 1 124 ? 32.246 -2.689 31.712 1.00 67.19 255 ALA A O 1
ATOM 675 N N . ILE A 1 125 ? 32.088 -1.191 30.041 1.00 71.47 256 ILE A N 1
ATOM 676 C CA . ILE A 1 125 ? 32.796 -2.026 29.071 1.00 71.13 256 ILE A CA 1
ATOM 677 C C . ILE A 1 125 ? 34.296 -2.143 29.337 1.00 72.33 256 ILE A C 1
ATOM 678 O O . ILE A 1 125 ? 34.881 -3.205 29.118 1.00 74.74 256 ILE A O 1
ATOM 683 N N . THR A 1 126 ? 34.916 -1.057 29.795 1.00 66.20 257 THR A N 1
ATOM 684 C CA . THR A 1 126 ? 36.354 -1.051 30.054 1.00 62.83 257 THR A CA 1
ATOM 685 C C . THR A 1 126 ? 36.658 -1.924 31.247 1.00 67.22 257 THR A C 1
ATOM 686 O O . THR A 1 126 ? 37.658 -2.649 31.274 1.00 64.78 257 THR A O 1
ATOM 690 N N . THR A 1 127 ? 35.790 -1.834 32.246 1.00 73.60 258 THR A N 1
ATOM 691 C CA . THR A 1 127 ? 35.916 -2.658 33.439 1.00 79.28 258 THR A CA 1
ATOM 692 C C . THR A 1 127 ? 35.727 -4.144 33.080 1.00 69.68 258 THR A C 1
ATOM 693 O O . THR A 1 127 ? 36.550 -4.988 33.443 1.00 66.69 258 THR A O 1
ATOM 697 N N . LEU A 1 128 ? 34.670 -4.452 32.332 1.00 60.43 259 LEU A N 1
ATOM 698 C CA . LEU A 1 128 ? 34.432 -5.826 31.894 1.00 59.56 259 LEU A CA 1
ATOM 699 C C . LEU A 1 128 ? 35.623 -6.371 31.124 1.00 63.41 259 LEU A C 1
ATOM 700 O O . LEU A 1 128 ? 36.008 -7.522 31.299 1.00 69.40 259 LEU A O 1
ATOM 705 N N . HIS A 1 129 ? 36.214 -5.537 30.279 1.00 57.63 260 HIS A N 1
ATOM 706 C CA . HIS A 1 129 ? 37.375 -5.955 29.522 1.00 57.45 260 HIS A CA 1
ATOM 707 C C . HIS A 1 129 ? 38.433 -6.400 30.511 1.00 68.90 260 HIS A C 1
ATOM 708 O O . HIS A 1 129 ? 38.857 -7.556 30.498 1.00 75.80 260 HIS A O 1
ATOM 715 N N . ASN A 1 130 ? 38.835 -5.483 31.385 1.00 75.41 261 ASN A N 1
ATOM 716 C CA . ASN A 1 130 ? 39.866 -5.769 32.373 1.00 74.57 261 ASN A CA 1
ATOM 717 C C . ASN A 1 130 ? 39.644 -7.125 33.019 1.00 73.34 261 ASN A C 1
ATOM 718 O O . ASN A 1 130 ? 40.550 -7.957 33.080 1.00 76.73 261 ASN A O 1
ATOM 723 N N . LEU A 1 131 ? 38.423 -7.342 33.489 1.00 71.44 262 LEU A N 1
ATOM 724 C CA . LEU A 1 131 ? 38.053 -8.597 34.136 1.00 73.97 262 LEU A CA 1
ATOM 725 C C . LEU A 1 131 ? 38.285 -9.830 33.258 1.00 82.01 262 LEU A C 1
ATOM 726 O O . LEU A 1 131 ? 38.770 -10.852 33.739 1.00 82.58 262 LEU A O 1
ATOM 731 N N . LEU A 1 132 ? 37.934 -9.738 31.978 1.00 81.70 263 LEU A N 1
ATOM 732 C CA . LEU A 1 132 ? 38.019 -10.891 31.085 1.00 74.84 263 LEU A CA 1
ATOM 733 C C . LEU A 1 132 ? 39.468 -11.275 30.839 1.00 72.65 263 LEU A C 1
ATOM 734 O O . LEU A 1 132 ? 39.819 -12.455 30.801 1.00 76.14 263 LEU A O 1
ATOM 739 N N . LEU A 1 133 ? 40.304 -10.260 30.686 1.00 67.74 264 LEU A N 1
ATOM 740 C CA . LEU A 1 133 ? 41.722 -10.450 30.448 1.00 67.55 264 LEU A CA 1
ATOM 741 C C . LEU A 1 133 ? 42.422 -11.112 31.621 1.00 70.52 264 LEU A C 1
ATOM 742 O O . LEU A 1 133 ? 43.362 -11.886 31.432 1.00 76.10 264 LEU A O 1
ATOM 747 N N . HIS A 1 134 ? 41.981 -10.795 32.833 1.00 68.64 265 HIS A N 1
ATOM 748 C CA . HIS A 1 134 ? 42.766 -11.157 34.009 1.00 80.32 265 HIS A CA 1
ATOM 749 C C . HIS A 1 134 ? 42.057 -11.980 35.092 1.00 86.01 265 HIS A C 1
ATOM 750 O O . HIS A 1 134 ? 42.578 -13.011 35.519 1.00 94.92 265 HIS A O 1
ATOM 757 N N . GLN A 1 135 ? 40.882 -11.537 35.528 1.00 82.14 266 GLN A N 1
ATOM 758 C CA . GLN A 1 135 ? 40.162 -12.207 36.613 1.00 89.86 266 GLN A CA 1
ATOM 759 C C . GLN A 1 135 ? 39.577 -13.573 36.224 1.00 91.48 266 GLN A C 1
ATOM 760 O O . GLN A 1 135 ? 38.612 -13.657 35.456 1.00 88.32 266 GLN A O 1
ATOM 766 N N . GLU A 1 136 ? 40.156 -14.638 36.772 1.00 92.83 267 GLU A N 1
ATOM 767 C CA . GLU A 1 136 ? 39.695 -15.993 36.477 1.00 91.04 267 GLU A CA 1
ATOM 768 C C . GLU A 1 136 ? 38.258 -16.184 36.956 1.00 79.94 267 GLU A C 1
ATOM 769 O O . GLU A 1 136 ? 37.936 -15.912 38.113 1.00 78.81 267 GLU A O 1
ATOM 775 N N . GLY A 1 137 ? 37.397 -16.638 36.051 1.00 72.03 268 GLY A N 1
ATOM 776 C CA . GLY A 1 137 ? 35.984 -16.778 36.352 1.00 70.36 268 GLY A CA 1
ATOM 777 C C . GLY A 1 137 ? 35.125 -15.767 35.616 1.00 76.99 268 GLY A C 1
ATOM 778 O O . GLY A 1 137 ? 33.918 -15.965 35.446 1.00 83.01 268 GLY A O 1
ATOM 779 N N . ALA A 1 138 ? 35.751 -14.678 35.177 1.00 75.04 269 ALA A N 1
ATOM 780 C CA . ALA A 1 138 ? 35.041 -13.633 34.454 1.00 72.78 269 ALA A CA 1
ATOM 781 C C . ALA A 1 138 ? 34.301 -14.205 33.251 1.00 68.35 269 ALA A C 1
ATOM 782 O O . ALA A 1 138 ? 33.083 -14.075 33.148 1.00 66.06 269 ALA A O 1
ATOM 784 N N . LYS A 1 139 ? 35.036 -14.844 32.345 1.00 65.52 270 LYS A N 1
ATOM 785 C CA . LYS A 1 139 ? 34.426 -15.355 31.123 1.00 63.46 270 LYS A CA 1
ATOM 786 C C . LYS A 1 139 ? 33.086 -16.037 31.419 1.00 68.66 270 LYS A C 1
ATOM 787 O O . LYS A 1 139 ? 32.031 -15.567 30.977 1.00 67.94 270 LYS A O 1
ATOM 793 N N . MET A 1 140 ? 33.128 -17.128 32.181 1.00 66.96 271 MET A N 1
ATOM 794 C CA . MET A 1 140 ? 31.909 -17.818 32.594 1.00 64.09 271 MET A CA 1
ATOM 795 C C . MET A 1 140 ? 30.869 -16.838 33.149 1.00 63.66 271 MET A C 1
ATOM 796 O O . MET A 1 140 ? 29.713 -16.830 32.720 1.00 54.33 271 MET A O 1
ATOM 801 N N . ALA A 1 141 ? 31.289 -16.007 34.099 1.00 67.32 272 ALA A N 1
ATOM 802 C CA . ALA A 1 141 ? 30.381 -15.051 34.734 1.00 66.97 272 ALA A CA 1
ATOM 803 C C . ALA A 1 141 ? 29.676 -14.140 33.725 1.00 63.48 272 ALA A C 1
ATOM 804 O O . ALA A 1 141 ? 28.455 -13.981 33.763 1.00 63.44 272 ALA A O 1
ATOM 806 N N . VAL A 1 142 ? 30.447 -13.554 32.815 1.00 61.81 273 VAL A N 1
ATOM 807 C CA . VAL A 1 142 ? 29.886 -12.662 31.806 1.00 63.71 273 VAL A CA 1
ATOM 808 C C . VAL A 1 142 ? 28.892 -13.383 30.911 1.00 64.23 273 VAL A C 1
ATOM 809 O O . VAL A 1 142 ? 27.835 -12.846 30.585 1.00 62.62 273 VAL A O 1
ATOM 813 N N . ARG A 1 143 ? 29.235 -14.601 30.506 1.00 68.22 274 ARG A N 1
ATOM 814 C CA . ARG A 1 143 ? 28.324 -15.385 29.687 1.00 59.52 274 ARG A CA 1
ATOM 815 C C . ARG A 1 143 ? 27.028 -15.589 30.444 1.00 64.99 274 ARG A C 1
ATOM 816 O O . ARG A 1 143 ? 25.942 -15.465 29.889 1.00 60.01 274 ARG A O 1
ATOM 824 N N . LEU A 1 144 ? 27.154 -15.888 31.729 1.00 72.93 275 LEU A N 1
ATOM 825 C CA . LEU A 1 144 ? 25.994 -16.211 32.538 1.00 82.11 275 LEU A CA 1
ATOM 826 C C . LEU A 1 144 ? 25.059 -15.018 32.688 1.00 86.39 275 LEU A C 1
ATOM 827 O O . LEU A 1 144 ? 23.838 -15.175 32.707 1.00 88.38 275 LEU A O 1
ATOM 832 N N . ALA A 1 145 ? 25.635 -13.824 32.779 1.00 87.34 276 ALA A N 1
ATOM 833 C CA . ALA A 1 145 ? 24.846 -12.608 32.941 1.00 83.38 276 ALA A CA 1
ATOM 834 C C . ALA A 1 145 ? 24.152 -12.219 31.642 1.00 83.66 276 ALA A C 1
ATOM 835 O O . ALA A 1 145 ? 23.307 -11.319 31.624 1.00 84.30 276 ALA A O 1
ATOM 837 N N . GLY A 1 146 ? 24.514 -12.902 30.559 1.00 79.94 277 GLY A N 1
ATOM 838 C CA . GLY A 1 146 ? 23.991 -12.586 29.241 1.00 75.15 277 GLY A CA 1
ATOM 839 C C . GLY A 1 146 ? 24.744 -11.438 28.595 1.00 74.24 277 GLY A C 1
ATOM 840 O O . GLY A 1 146 ? 24.178 -10.671 27.811 1.00 71.57 277 GLY A O 1
ATOM 841 N N . GLY A 1 147 ? 26.025 -11.319 28.935 1.00 68.58 278 GLY A N 1
ATOM 842 C CA . GLY A 1 147 ? 26.872 -10.280 28.388 1.00 63.87 278 GLY A CA 1
ATOM 843 C C . GLY A 1 147 ? 26.938 -10.337 26.875 1.00 63.56 278 GLY A C 1
ATOM 844 O O . GLY A 1 147 ? 26.856 -9.311 26.205 1.00 66.07 278 GLY A O 1
ATOM 845 N N . LEU A 1 148 ? 27.076 -11.543 26.338 1.00 56.10 279 LEU A N 1
ATOM 846 C CA . LEU A 1 148 ? 27.202 -11.739 24.900 1.00 54.03 279 LEU A CA 1
ATOM 847 C C . LEU A 1 148 ? 26.109 -11.021 24.130 1.00 52.85 279 LEU A C 1
ATOM 848 O O . LEU A 1 148 ? 26.383 -10.297 23.173 1.00 54.47 279 LEU A O 1
ATOM 853 N N . GLN A 1 149 ? 24.867 -11.237 24.540 1.00 51.69 280 GLN A N 1
ATOM 854 C CA . GLN A 1 149 ? 23.737 -10.696 23.800 1.00 56.59 280 GLN A CA 1
ATOM 855 C C . GLN A 1 149 ? 23.618 -9.201 24.022 1.00 57.66 280 GLN A C 1
ATOM 856 O O . GLN A 1 149 ? 23.083 -8.487 23.177 1.00 52.38 280 GLN A O 1
ATOM 862 N N . LYS A 1 150 ? 24.100 -8.745 25.175 1.00 60.22 281 LYS A N 1
ATOM 863 C CA . LYS A 1 150 ? 24.163 -7.324 25.465 1.00 62.94 281 LYS A CA 1
ATOM 864 C C . LYS A 1 150 ? 25.119 -6.720 24.463 1.00 59.45 281 LYS A C 1
ATOM 865 O O . LYS A 1 150 ? 24.748 -5.847 23.676 1.00 59.74 281 LYS A O 1
ATOM 871 N N . MET A 1 151 ? 26.348 -7.230 24.490 1.00 55.01 282 MET A N 1
ATOM 872 C CA . MET A 1 151 ? 27.451 -6.705 23.700 1.00 53.18 282 MET A CA 1
ATOM 873 C C . MET A 1 151 ? 27.183 -6.726 22.207 1.00 50.39 282 MET A C 1
ATOM 874 O O . MET A 1 151 ? 27.633 -5.854 21.468 1.00 56.81 282 MET A O 1
ATOM 879 N N . VAL A 1 152 ? 26.459 -7.726 21.751 1.00 51.22 283 VAL A N 1
ATOM 880 C CA . VAL A 1 152 ? 26.140 -7.753 20.344 1.00 54.13 283 VAL A CA 1
ATOM 881 C C . VAL A 1 152 ? 25.248 -6.575 19.996 1.00 56.07 283 VAL A C 1
ATOM 882 O O . VAL A 1 152 ? 25.402 -5.963 18.940 1.00 55.42 283 VAL A O 1
ATOM 886 N N . ALA A 1 153 ? 24.324 -6.254 20.898 1.00 57.10 284 ALA A N 1
ATOM 887 C CA . ALA A 1 153 ? 23.323 -5.226 20.629 1.00 52.99 284 ALA A CA 1
ATOM 888 C C . ALA A 1 153 ? 23.899 -3.805 20.716 1.00 51.74 284 ALA A C 1
ATOM 889 O O . ALA A 1 153 ? 23.345 -2.872 20.125 1.00 47.86 284 ALA A O 1
ATOM 891 N N . LEU A 1 154 ? 25.010 -3.662 21.441 1.00 44.87 285 LEU A N 1
ATOM 892 C CA . LEU A 1 154 ? 25.733 -2.400 21.550 1.00 44.99 285 LEU A CA 1
ATOM 893 C C . LEU A 1 154 ? 26.548 -2.095 20.288 1.00 47.85 285 LEU A C 1
ATOM 894 O O . LEU A 1 154 ? 27.123 -1.006 20.136 1.00 41.73 285 LEU A O 1
ATOM 899 N N . LEU A 1 155 ? 26.578 -3.050 19.370 1.00 48.54 286 LEU A N 1
ATOM 900 C CA . LEU A 1 155 ? 27.441 -2.931 18.207 1.00 46.34 286 LEU A CA 1
ATOM 901 C C . LEU A 1 155 ? 26.920 -1.919 17.216 1.00 46.15 286 LEU A C 1
ATOM 902 O O . LEU A 1 155 ? 27.455 -1.775 16.114 1.00 44.07 286 LEU A O 1
ATOM 907 N N . ASN A 1 156 ? 25.873 -1.209 17.605 1.00 48.31 287 ASN A N 1
ATOM 908 C CA . ASN A 1 156 ? 25.347 -0.164 16.742 1.00 49.01 287 ASN A CA 1
ATOM 909 C C . ASN A 1 156 ? 25.586 1.220 17.346 1.00 44.63 287 ASN A C 1
ATOM 910 O O . ASN A 1 156 ? 25.206 2.250 16.763 1.00 42.85 287 ASN A O 1
ATOM 915 N N . LYS A 1 157 ? 26.212 1.238 18.522 1.00 44.38 288 LYS A N 1
ATOM 916 C CA . LYS A 1 157 ? 26.773 2.479 19.050 1.00 46.53 288 LYS A CA 1
ATOM 917 C C . LYS A 1 157 ? 27.809 2.997 18.061 1.00 52.67 288 LYS A C 1
ATOM 918 O O . LYS A 1 157 ? 28.249 2.280 17.148 1.00 44.19 288 LYS A O 1
ATOM 924 N N . THR A 1 158 ? 28.216 4.238 18.286 1.00 59.85 289 THR A N 1
ATOM 925 C CA . THR A 1 158 ? 28.790 5.070 17.250 1.00 53.44 289 THR A CA 1
ATOM 926 C C . THR A 1 158 ? 30.231 5.495 17.539 1.00 47.11 289 THR A C 1
ATOM 927 O O . THR A 1 158 ? 30.967 5.903 16.638 1.00 44.46 289 THR A O 1
ATOM 931 N N . ASN A 1 159 ? 30.626 5.398 18.800 1.00 37.87 290 ASN A N 1
ATOM 932 C CA . ASN A 1 159 ? 32.004 5.652 19.188 1.00 43.75 290 ASN A CA 1
ATOM 933 C C . ASN A 1 159 ? 32.954 4.496 18.833 1.00 43.19 290 ASN A C 1
ATOM 934 O O . ASN A 1 159 ? 32.884 3.417 19.442 1.00 42.56 290 ASN A O 1
ATOM 939 N N . VAL A 1 160 ? 33.848 4.726 17.869 1.00 44.67 291 VAL A N 1
ATOM 940 C CA . VAL A 1 160 ? 34.718 3.667 17.351 1.00 46.23 291 VAL A CA 1
ATOM 941 C C . VAL A 1 160 ? 35.690 3.074 18.370 1.00 51.43 291 VAL A C 1
ATOM 942 O O . VAL A 1 160 ? 36.057 1.898 18.260 1.00 50.67 291 VAL A O 1
ATOM 946 N N . LYS A 1 161 ? 36.118 3.874 19.346 1.00 45.71 292 LYS A N 1
ATOM 947 C CA . LYS A 1 161 ? 36.960 3.345 20.417 1.00 45.27 292 LYS A CA 1
ATOM 948 C C . LYS A 1 161 ? 36.151 2.320 21.227 1.00 53.27 292 LYS A C 1
ATOM 949 O O . LYS A 1 161 ? 36.639 1.247 21.590 1.00 52.98 292 LYS A O 1
ATOM 955 N N . PHE A 1 162 ? 34.898 2.669 21.488 1.00 51.12 293 PHE A N 1
ATOM 956 C CA . PHE A 1 162 ? 33.988 1.822 22.226 1.00 48.63 293 PHE A CA 1
ATOM 957 C C . PHE A 1 162 ? 33.689 0.535 21.438 1.00 51.78 293 PHE A C 1
ATOM 958 O O . PHE A 1 162 ? 33.825 -0.568 21.959 1.00 42.03 293 PHE A O 1
ATOM 966 N N . LEU A 1 163 ? 33.290 0.687 20.181 1.00 46.88 294 LEU A N 1
ATOM 967 C CA . LEU A 1 163 ? 33.133 -0.448 19.299 1.00 36.58 294 LEU A CA 1
ATOM 968 C C . LEU A 1 163 ? 34.335 -1.398 19.380 1.00 47.52 294 LEU A C 1
ATOM 969 O O . LEU A 1 163 ? 34.169 -2.619 19.429 1.00 56.00 294 LEU A O 1
ATOM 974 N N . ALA A 1 164 ? 35.538 -0.838 19.401 1.00 39.21 295 ALA A N 1
ATOM 975 C CA . ALA A 1 164 ? 36.750 -1.639 19.347 1.00 42.34 295 ALA A CA 1
ATOM 976 C C . ALA A 1 164 ? 36.884 -2.502 20.585 1.00 49.65 295 ALA A C 1
ATOM 977 O O . ALA A 1 164 ? 37.253 -3.671 20.498 1.00 52.65 295 ALA A O 1
ATOM 979 N N . ILE A 1 165 ? 36.580 -1.921 21.740 1.00 50.12 296 ILE A N 1
ATOM 980 C CA . ILE A 1 165 ? 36.692 -2.641 23.000 1.00 52.02 296 ILE A CA 1
ATOM 981 C C . ILE A 1 165 ? 35.566 -3.670 23.115 1.00 56.56 296 ILE A C 1
ATOM 982 O O . ILE A 1 165 ? 35.767 -4.801 23.572 1.00 48.41 296 ILE A O 1
ATOM 987 N N . THR A 1 166 ? 34.381 -3.263 22.672 1.00 55.17 297 THR A N 1
ATOM 988 C CA . THR A 1 166 ? 33.225 -4.128 22.674 1.00 49.20 297 THR A CA 1
ATOM 989 C C . THR A 1 166 ? 33.507 -5.365 21.817 1.00 49.79 297 THR A C 1
ATOM 990 O O . THR A 1 166 ? 33.393 -6.485 22.300 1.00 44.03 297 THR A O 1
ATOM 994 N N . THR A 1 167 ? 33.898 -5.163 20.560 1.00 47.35 298 THR A N 1
ATOM 995 C CA . THR A 1 167 ? 34.262 -6.281 19.699 1.00 44.59 298 THR A CA 1
ATOM 996 C C . THR A 1 167 ? 35.364 -7.132 20.346 1.00 58.35 298 THR A C 1
ATOM 997 O O . THR A 1 167 ? 35.389 -8.358 20.196 1.00 58.69 298 THR A O 1
ATOM 1001 N N . ASP A 1 168 ? 36.278 -6.498 21.072 1.00 51.30 299 ASP A N 1
ATOM 1002 C CA . ASP A 1 168 ? 37.354 -7.280 21.643 1.00 53.28 299 ASP A CA 1
ATOM 1003 C C . ASP A 1 168 ? 36.836 -8.216 22.722 1.00 49.91 299 ASP A C 1
ATOM 1004 O O . ASP A 1 168 ? 37.271 -9.364 22.801 1.00 47.25 299 ASP A O 1
ATOM 1009 N N . CYS A 1 169 ? 35.931 -7.703 23.557 1.00 48.87 300 CYS A N 1
ATOM 1010 C CA . CYS A 1 169 ? 35.302 -8.473 24.622 1.00 58.17 300 CYS A CA 1
ATOM 1011 C C . CYS A 1 169 ? 34.678 -9.719 24.009 1.00 65.26 300 CYS A C 1
ATOM 1012 O O . CYS A 1 169 ? 34.847 -10.848 24.498 1.00 65.95 300 CYS A O 1
ATOM 1015 N N . LEU A 1 170 ? 33.936 -9.490 22.931 1.00 52.79 301 LEU A N 1
ATOM 1016 C CA . LEU A 1 170 ? 33.321 -10.569 22.200 1.00 48.44 301 LEU A CA 1
ATOM 1017 C C . LEU A 1 170 ? 34.370 -11.601 21.765 1.00 49.03 301 LEU A C 1
ATOM 1018 O O . LEU A 1 170 ? 34.190 -12.806 21.964 1.00 44.57 301 LEU A O 1
ATOM 1023 N N . GLN A 1 171 ? 35.464 -11.125 21.190 1.00 48.38 302 GLN A N 1
ATOM 1024 C CA . GLN A 1 171 ? 36.515 -12.019 20.751 1.00 48.61 302 GLN A CA 1
ATOM 1025 C C . GLN A 1 171 ? 36.996 -12.823 21.947 1.00 52.78 302 GLN A C 1
ATOM 1026 O O . GLN A 1 171 ? 37.070 -14.049 21.884 1.00 45.99 302 GLN A O 1
ATOM 1032 N N . ILE A 1 172 ? 37.278 -12.141 23.053 1.00 52.43 303 ILE A N 1
ATOM 1033 C CA . ILE A 1 172 ? 37.707 -12.838 24.268 1.00 53.91 303 ILE A CA 1
ATOM 1034 C C . ILE A 1 172 ? 36.743 -13.952 24.736 1.00 56.47 303 ILE A C 1
ATOM 1035 O O . ILE A 1 172 ? 37.179 -15.036 25.137 1.00 57.67 303 ILE A O 1
ATOM 1040 N N . LEU A 1 173 ? 35.443 -13.673 24.694 1.00 60.70 304 LEU A N 1
ATOM 1041 C CA . LEU A 1 173 ? 34.422 -14.628 25.129 1.00 59.86 304 LEU A CA 1
ATOM 1042 C C . LEU A 1 173 ? 34.170 -15.746 24.108 1.00 53.30 304 LEU A C 1
ATOM 1043 O O . LEU A 1 173 ? 33.764 -16.853 24.461 1.00 53.73 304 LEU A O 1
ATOM 1048 N N . ALA A 1 174 ? 34.398 -15.439 22.840 1.00 46.75 305 ALA A N 1
ATOM 1049 C CA . ALA A 1 174 ? 34.108 -16.365 21.762 1.00 43.26 305 ALA A CA 1
ATOM 1050 C C . ALA A 1 174 ? 35.206 -17.406 21.613 1.00 51.22 305 ALA A C 1
ATOM 1051 O O . ALA A 1 174 ? 34.971 -18.514 21.131 1.00 51.07 305 ALA A O 1
ATOM 1053 N N . TYR A 1 175 ? 36.408 -17.025 22.024 1.00 50.64 306 TYR A N 1
ATOM 1054 C CA . TYR A 1 175 ? 37.609 -17.770 21.711 1.00 45.12 306 TYR A CA 1
ATOM 1055 C C . TYR A 1 175 ? 37.590 -19.148 22.374 1.00 45.69 306 TYR A C 1
ATOM 1056 O O . TYR A 1 175 ? 37.353 -19.270 23.576 1.00 55.57 306 TYR A O 1
ATOM 1065 N N . GLY A 1 176 ? 37.829 -20.183 21.582 1.00 42.18 307 GLY A N 1
ATOM 1066 C CA . GLY A 1 176 ? 37.776 -21.551 22.083 1.00 52.36 307 GLY A CA 1
ATOM 1067 C C . GLY A 1 176 ? 36.473 -21.920 22.782 1.00 50.73 307 GLY A C 1
ATOM 1068 O O . GLY A 1 176 ? 36.438 -22.792 23.653 1.00 48.50 307 GLY A O 1
ATOM 1069 N N . ASN A 1 177 ? 35.389 -21.259 22.401 1.00 49.73 308 ASN A N 1
ATOM 1070 C CA . ASN A 1 177 ? 34.118 -21.505 23.050 1.00 48.07 308 ASN A CA 1
ATOM 1071 C C . ASN A 1 177 ? 32.950 -21.462 22.077 1.00 53.24 308 ASN A C 1
ATOM 1072 O O . ASN A 1 177 ? 32.405 -20.394 21.785 1.00 43.20 308 ASN A O 1
ATOM 1077 N N . GLN A 1 178 ? 32.563 -22.640 21.591 1.00 53.67 309 GLN A N 1
ATOM 1078 C CA . GLN A 1 178 ? 31.654 -22.732 20.459 1.00 49.41 309 GLN A CA 1
ATOM 1079 C C . GLN A 1 178 ? 30.260 -22.321 20.860 1.00 44.57 309 GLN A C 1
ATOM 1080 O O . GLN A 1 178 ? 29.522 -21.722 20.083 1.00 42.65 309 GLN A O 1
ATOM 1086 N N . GLU A 1 179 ? 29.910 -22.627 22.097 1.00 50.08 310 GLU A N 1
ATOM 1087 C CA . GLU A 1 179 ? 28.620 -22.232 22.621 1.00 52.50 310 GLU A CA 1
ATOM 1088 C C . GLU A 1 179 ? 28.461 -20.708 22.471 1.00 51.42 310 GLU A C 1
ATOM 1089 O O . GLU A 1 179 ? 27.464 -20.222 21.936 1.00 53.19 310 GLU A O 1
ATOM 1095 N N . SER A 1 180 ? 29.462 -19.956 22.910 1.00 42.04 311 SER A N 1
ATOM 1096 C CA . SER A 1 180 ? 29.434 -18.504 22.753 1.00 39.92 311 SER A CA 1
ATOM 1097 C C . SER A 1 180 ? 29.345 -18.084 21.288 1.00 42.16 311 SER A C 1
ATOM 1098 O O . SER A 1 180 ? 28.627 -17.128 20.949 1.00 39.51 311 SER A O 1
ATOM 1101 N N . LYS A 1 181 ? 30.067 -18.799 20.423 1.00 32.65 312 LYS A N 1
ATOM 1102 C CA . LYS A 1 181 ? 30.011 -18.521 18.993 1.00 39.98 312 LYS A CA 1
ATOM 1103 C C . LYS A 1 181 ? 28.579 -18.643 18.482 1.00 45.87 312 LYS A C 1
ATOM 1104 O O . LYS A 1 181 ? 28.082 -17.758 17.786 1.00 43.50 312 LYS A O 1
ATOM 1110 N N . LEU A 1 182 ? 27.919 -19.740 18.838 1.00 48.48 313 LEU A N 1
ATOM 1111 C CA . LEU A 1 182 ? 26.555 -19.962 18.402 1.00 43.55 313 LEU A CA 1
ATOM 1112 C C . LEU A 1 182 ? 25.613 -18.875 18.941 1.00 45.48 313 LEU A C 1
ATOM 1113 O O . LEU A 1 182 ? 24.783 -18.358 18.193 1.00 43.35 313 LEU A O 1
ATOM 1118 N N . ILE A 1 183 ? 25.756 -18.528 20.223 1.00 33.68 314 ILE A N 1
ATOM 1119 C CA . ILE A 1 183 ? 24.984 -17.446 20.830 1.00 36.53 314 ILE A CA 1
ATOM 1120 C C . ILE A 1 183 ? 25.149 -16.103 20.096 1.00 45.11 314 ILE A C 1
ATOM 1121 O O . ILE A 1 183 ? 24.192 -15.349 19.924 1.00 42.63 314 ILE A O 1
ATOM 1126 N N . ILE A 1 184 ? 26.371 -15.807 19.677 1.00 43.95 315 ILE A N 1
ATOM 1127 C CA . ILE A 1 184 ? 26.642 -14.567 18.968 1.00 41.33 315 ILE A CA 1
ATOM 1128 C C . ILE A 1 184 ? 25.945 -14.595 17.624 1.00 46.40 315 ILE A C 1
ATOM 1129 O O . ILE A 1 184 ? 25.377 -13.589 17.182 1.00 52.94 315 ILE A O 1
ATOM 1134 N N . LEU A 1 185 ? 26.007 -15.753 16.973 1.00 41.75 316 LEU A N 1
ATOM 1135 C CA . LEU A 1 185 ? 25.319 -15.976 15.709 1.00 47.82 316 LEU A CA 1
ATOM 1136 C C . LEU A 1 185 ? 23.836 -15.693 15.887 1.00 51.26 316 LEU A C 1
ATOM 1137 O O . LEU A 1 185 ? 23.199 -15.050 15.050 1.00 51.83 316 LEU A O 1
ATOM 1142 N N . ALA A 1 186 ? 23.299 -16.181 16.997 1.00 51.22 317 ALA A N 1
ATOM 1143 C CA . ALA A 1 186 ? 21.878 -16.082 17.271 1.00 55.62 317 ALA A CA 1
ATOM 1144 C C . ALA A 1 186 ? 21.446 -14.635 17.542 1.00 60.82 317 ALA A C 1
ATOM 1145 O O . ALA A 1 186 ? 20.324 -14.248 17.229 1.00 65.52 317 ALA A O 1
ATOM 1147 N N . SER A 1 187 ? 22.338 -13.838 18.118 1.00 59.05 318 SER A N 1
ATOM 1148 C CA . SER A 1 187 ? 22.015 -12.449 18.449 1.00 55.85 318 SER A CA 1
ATOM 1149 C C . SER A 1 187 ? 22.143 -11.501 17.255 1.00 47.06 318 SER A C 1
ATOM 1150 O O . SER A 1 187 ? 22.022 -10.301 17.419 1.00 60.71 318 SER A O 1
ATOM 1153 N N . GLY A 1 188 ? 22.390 -12.035 16.063 1.00 47.40 319 GLY A N 1
ATOM 1154 C CA . GLY A 1 188 ? 22.620 -11.215 14.890 1.00 49.63 319 GLY A CA 1
ATOM 1155 C C . GLY A 1 188 ? 24.007 -10.578 14.867 1.00 55.28 319 GLY A C 1
ATOM 1156 O O . GLY A 1 188 ? 24.242 -9.610 14.141 1.00 60.87 319 GLY A O 1
ATOM 1157 N N . GLY A 1 189 ? 24.916 -11.113 15.676 1.00 46.35 320 GLY A N 1
ATOM 1158 C CA . GLY A 1 189 ? 26.302 -10.672 15.704 1.00 42.94 320 GLY A CA 1
ATOM 1159 C C . GLY A 1 189 ? 26.957 -10.525 14.337 1.00 40.99 320 GLY A C 1
ATOM 1160 O O . GLY A 1 189 ? 27.528 -9.475 14.022 1.00 48.48 320 GLY A O 1
ATOM 1161 N N . PRO A 1 190 ? 26.887 -11.576 13.511 1.00 37.33 321 PRO A N 1
ATOM 1162 C CA . PRO A 1 190 ? 27.473 -11.486 12.172 1.00 43.94 321 PRO A CA 1
ATOM 1163 C C . PRO A 1 190 ? 27.079 -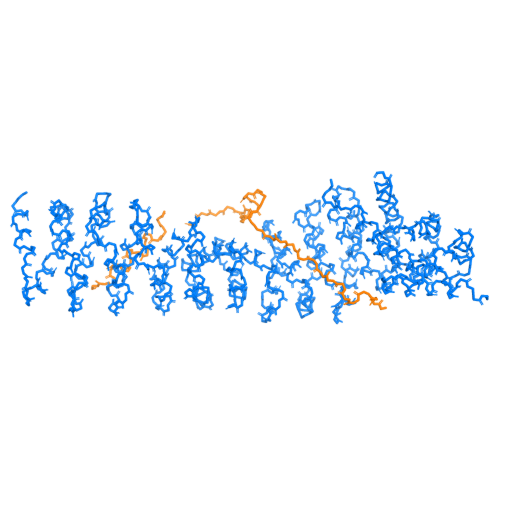10.243 11.359 1.00 45.33 321 PRO A C 1
ATOM 1164 O O . PRO A 1 190 ? 27.955 -9.638 10.751 1.00 51.67 321 PRO A O 1
ATOM 1168 N N . GLN A 1 191 ? 25.809 -9.866 11.338 1.00 41.57 322 GLN A N 1
ATOM 1169 C CA . GLN A 1 191 ? 25.399 -8.736 10.520 1.00 32.53 322 GLN A CA 1
ATOM 1170 C C . GLN A 1 191 ? 25.943 -7.443 11.101 1.00 41.17 322 GLN A C 1
ATOM 1171 O O . GLN A 1 191 ? 26.354 -6.544 10.363 1.00 44.98 322 GLN A O 1
ATOM 1177 N N . ALA A 1 192 ? 25.929 -7.353 12.429 1.00 36.59 323 ALA A N 1
ATOM 1178 C CA . ALA A 1 192 ? 26.461 -6.195 13.132 1.00 31.67 323 ALA A CA 1
ATOM 1179 C C . ALA A 1 192 ? 27.978 -6.030 12.880 1.00 34.35 323 ALA A C 1
ATOM 1180 O O . ALA A 1 192 ? 28.456 -4.926 12.577 1.00 36.42 323 ALA A O 1
ATOM 1182 N N . LEU A 1 193 ? 28.719 -7.133 13.004 1.00 37.10 324 LEU A N 1
ATOM 1183 C CA . LEU A 1 193 ? 30.176 -7.128 12.812 1.00 40.85 324 LEU A CA 1
ATOM 1184 C C . LEU A 1 193 ? 30.480 -6.739 11.377 1.00 41.85 324 LEU A C 1
ATOM 1185 O O . LEU A 1 193 ? 31.417 -5.988 11.106 1.00 38.81 324 LEU A O 1
ATOM 1190 N N . VAL A 1 194 ? 29.659 -7.245 10.462 1.00 40.41 325 VAL A N 1
ATOM 1191 C CA . VAL A 1 194 ? 29.868 -7.000 9.046 1.00 38.08 325 VAL A CA 1
ATOM 1192 C C . VAL A 1 194 ? 29.587 -5.532 8.720 1.00 43.92 325 VAL A C 1
ATOM 1193 O O . VAL A 1 194 ? 30.277 -4.930 7.895 1.00 48.13 325 VAL A O 1
ATOM 1197 N N . ASN A 1 195 ? 28.599 -4.946 9.390 1.00 40.52 326 ASN A N 1
ATOM 1198 C CA . ASN A 1 195 ? 28.273 -3.546 9.139 1.00 38.19 326 ASN A CA 1
ATOM 1199 C C . ASN A 1 195 ? 29.467 -2.667 9.489 1.00 37.18 326 ASN A C 1
ATOM 1200 O O . ASN A 1 195 ? 29.853 -1.802 8.705 1.00 31.96 326 ASN A O 1
ATOM 1205 N N . ILE A 1 196 ? 30.021 -2.895 10.679 1.00 36.54 327 ILE A N 1
ATOM 1206 C CA . ILE A 1 196 ? 31.268 -2.276 11.115 1.00 42.16 327 ILE A CA 1
ATOM 1207 C C . ILE A 1 196 ? 32.394 -2.329 10.059 1.00 41.25 327 ILE A C 1
ATOM 1208 O O . ILE A 1 196 ? 33.007 -1.306 9.740 1.00 39.24 327 ILE A O 1
ATOM 1213 N N . MET A 1 197 ? 32.662 -3.523 9.534 1.00 38.03 328 MET A N 1
ATOM 1214 C CA . MET A 1 197 ? 33.635 -3.692 8.459 1.00 33.29 328 MET A CA 1
ATOM 1215 C C . MET A 1 197 ? 33.291 -2.894 7.188 1.00 39.94 328 MET A C 1
ATOM 1216 O O . MET A 1 197 ? 34.178 -2.565 6.412 1.00 39.38 328 MET A O 1
ATOM 1221 N N . ARG A 1 198 ? 32.010 -2.607 6.960 1.00 39.88 329 ARG A N 1
ATOM 1222 C CA . ARG A 1 198 ? 31.585 -1.888 5.760 1.00 37.29 329 ARG A CA 1
ATOM 1223 C C . ARG A 1 198 ? 31.703 -0.385 5.954 1.00 38.58 329 ARG A C 1
ATOM 1224 O O . ARG A 1 198 ? 31.865 0.366 4.995 1.00 49.58 329 ARG A O 1
ATOM 1232 N N . THR A 1 199 ? 31.633 0.037 7.209 1.00 30.63 330 THR A N 1
ATOM 1233 C CA . THR A 1 199 ? 31.422 1.436 7.559 1.00 39.14 330 THR A CA 1
ATOM 1234 C C . THR A 1 199 ? 32.693 2.158 8.018 1.00 35.95 330 THR A C 1
ATOM 1235 O O . THR A 1 199 ? 32.991 3.241 7.556 1.00 36.69 330 THR A O 1
ATOM 1239 N N . TYR A 1 200 ? 33.423 1.552 8.943 1.00 38.84 331 TYR A N 1
ATOM 1240 C CA . TYR A 1 200 ? 34.589 2.197 9.519 1.00 37.56 331 TYR A CA 1
ATOM 1241 C C . TYR A 1 200 ? 35.907 1.822 8.858 1.00 38.14 331 TYR A C 1
ATOM 1242 O O . TYR A 1 200 ? 35.994 0.902 8.022 1.00 41.54 331 TYR A O 1
ATOM 1251 N N . THR A 1 201 ? 36.937 2.549 9.264 1.00 37.44 332 THR A N 1
ATOM 1252 C CA . THR A 1 201 ? 38.183 2.598 8.529 1.00 34.79 332 THR A CA 1
ATOM 1253 C C . THR A 1 201 ? 39.293 2.736 9.580 1.00 36.31 332 THR A C 1
ATOM 1254 O O . THR A 1 201 ? 40.460 2.494 9.312 1.00 42.96 332 THR A O 1
ATOM 1258 N N . TYR A 1 202 ? 38.894 3.080 10.800 1.00 36.81 333 TYR A N 1
ATOM 1259 C CA . TYR A 1 202 ? 39.798 3.157 11.945 1.00 40.89 333 TYR A CA 1
ATOM 1260 C C . TYR A 1 202 ? 40.466 1.797 12.227 1.00 43.11 333 TYR A C 1
ATOM 1261 O O . TYR A 1 202 ? 39.786 0.808 12.514 1.00 45.15 333 TYR A O 1
ATOM 1270 N N . GLU A 1 203 ? 41.795 1.764 12.172 1.00 40.02 334 GLU A N 1
ATOM 1271 C CA . GLU A 1 203 ? 42.547 0.502 12.105 1.00 33.12 334 GLU A CA 1
ATOM 1272 C C . GLU A 1 203 ? 42.305 -0.432 13.280 1.00 33.68 334 GLU A C 1
ATOM 1273 O O . GLU A 1 203 ? 41.957 -1.608 13.088 1.00 31.70 334 GLU A O 1
ATOM 1279 N N . LYS A 1 204 ? 42.471 0.069 14.498 1.00 31.35 335 LYS A N 1
ATOM 1280 C CA . LYS A 1 204 ? 42.308 -0.812 15.657 1.00 38.74 335 LYS A CA 1
ATOM 1281 C C . LYS A 1 204 ? 40.936 -1.484 15.715 1.00 35.47 335 LYS A C 1
ATOM 1282 O O . LYS A 1 204 ? 40.837 -2.644 16.129 1.00 44.09 335 LYS A O 1
ATOM 1288 N N . LEU A 1 205 ? 39.890 -0.753 15.328 1.00 32.38 336 LEU A N 1
ATOM 1289 C CA . LEU A 1 205 ? 38.538 -1.302 15.278 1.00 37.41 336 LEU A CA 1
ATOM 1290 C C . LEU A 1 205 ? 38.402 -2.364 14.177 1.00 34.23 336 LEU A C 1
ATOM 1291 O O . LEU A 1 205 ? 37.860 -3.449 14.420 1.00 33.45 336 LEU A O 1
ATOM 1296 N N . LEU A 1 206 ? 38.905 -2.075 12.979 1.00 31.18 337 LEU A N 1
ATOM 1297 C CA . LEU A 1 206 ? 38.848 -3.087 11.925 1.00 29.08 337 LEU A CA 1
ATOM 1298 C C . LEU A 1 206 ? 39.616 -4.335 12.368 1.00 43.58 337 LEU A C 1
ATOM 1299 O O . LEU A 1 206 ? 39.288 -5.460 11.971 1.00 44.85 337 LEU A O 1
ATOM 1304 N N . TRP A 1 207 ? 40.636 -4.143 13.202 1.00 43.24 338 TRP A N 1
ATOM 1305 C CA . TRP A 1 207 ? 41.448 -5.273 13.640 1.00 37.93 338 TRP A CA 1
ATOM 1306 C C . TRP A 1 207 ? 40.717 -6.159 14.661 1.00 38.77 338 TRP A C 1
ATOM 1307 O O . TRP A 1 207 ? 40.600 -7.389 14.475 1.00 34.58 338 TRP A O 1
ATOM 1318 N N . THR A 1 208 ? 40.213 -5.545 15.727 1.00 35.62 339 THR A N 1
ATOM 1319 C CA . THR A 1 208 ? 39.438 -6.300 16.707 1.00 42.88 339 THR A CA 1
ATOM 1320 C C . THR A 1 208 ? 38.202 -6.953 16.064 1.00 43.84 339 THR A C 1
ATOM 1321 O O . THR A 1 208 ? 37.705 -7.946 16.551 1.00 47.89 339 THR A O 1
ATOM 1325 N N . THR A 1 209 ? 37.716 -6.376 14.978 1.00 41.44 340 THR A N 1
ATOM 1326 C CA . THR A 1 209 ? 36.507 -6.837 14.329 1.00 36.93 340 THR A CA 1
ATOM 1327 C C . THR A 1 209 ? 36.851 -7.955 13.372 1.00 34.26 340 THR A C 1
ATOM 1328 O O . THR A 1 209 ? 36.113 -8.931 13.261 1.00 38.27 340 THR A O 1
ATOM 1332 N N . SER A 1 210 ? 37.979 -7.825 12.691 1.00 41.36 341 SER A N 1
ATOM 1333 C CA . SER A 1 210 ? 38.433 -8.886 11.802 1.00 36.37 341 SER A CA 1
ATOM 1334 C C . SER A 1 210 ? 38.772 -10.118 12.631 1.00 39.27 341 SER A C 1
ATOM 1335 O O . SER A 1 210 ? 38.636 -11.244 12.153 1.00 44.32 341 SER A O 1
ATOM 1338 N N . ARG A 1 211 ? 39.191 -9.906 13.877 1.00 43.43 342 ARG A N 1
ATOM 1339 C CA . ARG A 1 211 ? 39.499 -11.025 14.765 1.00 39.88 342 ARG A CA 1
ATOM 1340 C C . ARG A 1 211 ? 38.256 -11.787 15.223 1.00 40.34 342 ARG A C 1
ATOM 1341 O O . ARG A 1 211 ? 38.214 -13.019 15.122 1.00 45.87 342 ARG A O 1
ATOM 1349 N N . VAL A 1 212 ? 37.247 -11.082 15.733 1.00 41.43 343 VAL A N 1
ATOM 1350 C CA . VAL A 1 212 ? 36.018 -11.768 16.110 1.00 39.40 343 VAL A CA 1
ATOM 1351 C C . VAL A 1 212 ? 35.484 -12.540 14.923 1.00 37.74 343 VAL A C 1
ATOM 1352 O O . VAL A 1 212 ? 34.942 -13.637 15.081 1.00 37.70 343 VAL A O 1
ATOM 1356 N N . LEU A 1 213 ? 35.609 -11.943 13.736 1.00 36.69 344 LEU A N 1
ATOM 1357 C CA . LEU A 1 213 ? 35.084 -12.555 12.529 1.00 34.51 344 LEU A CA 1
ATOM 1358 C C . LEU A 1 213 ? 35.825 -13.842 12.216 1.00 42.69 344 LEU A C 1
ATOM 1359 O O . LEU A 1 213 ? 35.206 -14.874 11.947 1.00 42.02 344 LEU A O 1
ATOM 1364 N N . LYS A 1 214 ? 37.152 -13.771 12.271 1.00 40.98 345 LYS A N 1
ATOM 1365 C CA . LYS A 1 214 ? 37.987 -14.924 12.017 1.00 36.44 345 LYS A CA 1
ATOM 1366 C C . LYS A 1 214 ? 37.586 -16.065 12.955 1.00 34.11 345 LYS A C 1
ATOM 1367 O O . LYS A 1 214 ? 37.336 -17.198 12.519 1.00 29.26 345 LYS A O 1
ATOM 1373 N N . VAL A 1 215 ? 37.505 -15.757 14.241 1.00 28.17 346 VAL A N 1
ATOM 1374 C CA . VAL A 1 215 ? 37.124 -16.748 15.226 1.00 28.72 346 VAL A CA 1
ATOM 1375 C C . VAL A 1 215 ? 35.748 -17.366 14.942 1.00 47.39 346 VAL A C 1
ATOM 1376 O O . VAL A 1 215 ? 35.545 -18.556 15.180 1.00 54.54 346 VAL A O 1
ATOM 1380 N N . LEU A 1 216 ? 34.804 -16.573 14.433 1.00 44.51 347 LEU A N 1
ATOM 1381 C CA . LEU A 1 216 ? 33.489 -17.114 14.084 1.00 36.54 347 LEU A CA 1
ATOM 1382 C C . LEU A 1 216 ? 33.572 -17.917 12.793 1.00 42.30 347 LEU A C 1
ATOM 1383 O O . LEU A 1 216 ? 32.828 -18.882 12.595 1.00 44.99 347 LEU A O 1
ATOM 1388 N N . SER A 1 217 ? 34.469 -17.515 11.905 1.00 39.02 348 SER A N 1
ATOM 1389 C CA . SER A 1 217 ? 34.555 -18.152 10.602 1.00 38.25 348 SER A CA 1
ATOM 1390 C C . SER A 1 217 ? 35.021 -19.593 10.732 1.00 40.73 348 SER A C 1
ATOM 1391 O O . SER A 1 217 ? 35.004 -20.337 9.743 1.00 37.01 348 SER A O 1
ATOM 1394 N N . VAL A 1 218 ? 35.458 -19.993 11.926 1.00 40.14 349 VAL A N 1
ATOM 1395 C CA . VAL A 1 218 ? 35.842 -21.395 12.105 1.00 50.30 349 VAL A CA 1
ATOM 1396 C C . VAL A 1 218 ? 34.663 -22.207 12.617 1.00 50.20 349 VAL A C 1
ATOM 1397 O O . VAL A 1 218 ? 34.789 -23.412 12.859 1.00 52.92 349 VAL A O 1
ATOM 1401 N N . CYS A 1 219 ? 33.522 -21.541 12.775 1.00 41.91 350 CYS A N 1
ATOM 1402 C CA . CYS A 1 219 ? 32.261 -22.218 13.100 1.00 43.33 350 CYS A CA 1
ATOM 1403 C C . CYS A 1 219 ? 31.413 -22.474 11.847 1.00 39.74 350 CYS A C 1
ATOM 1404 O O . CYS A 1 219 ? 31.050 -21.548 11.127 1.00 44.68 350 CYS A O 1
ATOM 1407 N N . SER A 1 220 ? 31.095 -23.741 11.613 1.00 44.33 351 SER A N 1
ATOM 1408 C CA . SER A 1 220 ? 30.264 -24.183 10.491 1.00 51.80 351 SER A CA 1
ATOM 1409 C C . SER A 1 220 ? 28.971 -23.409 10.315 1.00 57.65 351 SER A C 1
ATOM 1410 O O . SER A 1 220 ? 28.599 -23.061 9.201 1.00 70.92 351 SER A O 1
ATOM 1413 N N . SER A 1 221 ? 28.260 -23.188 11.411 1.00 56.43 352 SER A N 1
ATOM 1414 C CA . SER A 1 221 ? 26.984 -22.471 11.365 1.00 58.51 352 SER A CA 1
ATOM 1415 C C . SER A 1 221 ? 27.147 -20.972 11.070 1.00 50.60 352 SER A C 1
ATOM 1416 O O . SER A 1 221 ? 26.310 -20.371 10.391 1.00 48.18 352 SER A O 1
ATOM 1419 N N . ASN A 1 222 ? 28.219 -20.373 11.579 1.00 40.10 353 ASN A N 1
ATOM 1420 C CA . ASN A 1 222 ? 28.453 -18.945 11.356 1.00 43.67 353 ASN A CA 1
ATOM 1421 C C . ASN A 1 222 ? 28.926 -18.632 9.939 1.00 39.75 353 ASN A C 1
ATOM 1422 O O . ASN A 1 222 ? 28.743 -17.523 9.447 1.00 45.49 353 ASN A O 1
ATOM 1427 N N . LYS A 1 223 ? 29.556 -19.595 9.286 1.00 43.60 354 LYS A N 1
ATOM 1428 C CA . LYS A 1 223 ? 30.049 -19.340 7.938 1.00 40.23 354 LYS A CA 1
ATOM 1429 C C . LYS A 1 223 ? 28.941 -18.750 7.057 1.00 36.96 354 LYS A C 1
ATOM 1430 O O . LYS A 1 223 ? 29.054 -17.618 6.584 1.00 47.83 354 LYS A O 1
ATOM 1436 N N . PRO A 1 224 ? 27.861 -19.520 6.835 1.00 48.08 355 PRO A N 1
ATOM 1437 C CA . PRO A 1 224 ? 26.772 -19.100 5.940 1.00 48.17 355 PRO A CA 1
ATOM 1438 C C . PRO A 1 224 ? 26.234 -17.745 6.340 1.00 43.41 355 PRO A C 1
ATOM 1439 O O . PRO A 1 224 ? 25.975 -16.873 5.496 1.00 43.43 355 PRO A O 1
ATOM 1443 N N . ALA A 1 225 ? 26.077 -17.583 7.649 1.00 35.07 356 ALA A N 1
ATOM 1444 C CA . ALA A 1 225 ? 25.593 -16.353 8.234 1.00 29.42 356 ALA A CA 1
ATOM 1445 C C . ALA A 1 225 ? 26.507 -15.161 7.941 1.00 41.11 356 ALA A C 1
ATOM 1446 O O . ALA A 1 225 ? 26.029 -14.095 7.534 1.00 54.04 356 ALA A O 1
ATOM 1448 N N . ILE A 1 226 ? 27.815 -15.316 8.147 1.00 44.94 357 ILE A N 1
ATOM 1449 C CA A ILE A 1 226 ? 28.763 -14.252 7.813 0.50 39.04 357 ILE A CA 1
ATOM 1450 C CA B ILE A 1 226 ? 28.742 -14.234 7.823 0.50 40.54 357 ILE A CA 1
ATOM 1451 C C . ILE A 1 226 ? 28.607 -13.907 6.341 1.00 35.65 357 ILE A C 1
ATOM 1452 O O . ILE A 1 226 ? 28.547 -12.732 5.956 1.00 32.52 357 ILE A O 1
ATOM 1461 N N . VAL A 1 227 ? 28.542 -14.956 5.521 1.00 37.75 358 VAL A N 1
ATOM 1462 C CA . VAL A 1 227 ? 28.458 -14.798 4.076 1.00 35.62 358 VAL A CA 1
ATOM 1463 C C . VAL A 1 227 ? 27.199 -14.053 3.632 1.00 39.42 358 VAL A C 1
ATOM 1464 O O . VAL A 1 227 ? 27.277 -13.055 2.914 1.00 44.52 358 VAL A O 1
ATOM 1468 N N . GLU A 1 228 ? 26.041 -14.513 4.084 1.00 48.91 359 GLU A N 1
ATOM 1469 C CA . GLU A 1 228 ? 24.788 -13.915 3.629 1.00 59.41 359 GLU A CA 1
ATOM 1470 C C . GLU A 1 228 ? 24.700 -12.462 4.038 1.00 52.08 359 GLU A C 1
ATOM 1471 O O . GLU A 1 228 ? 23.982 -11.681 3.419 1.00 58.04 359 GLU A O 1
ATOM 1477 N N . ALA A 1 229 ? 25.443 -12.098 5.076 1.00 40.99 360 ALA A N 1
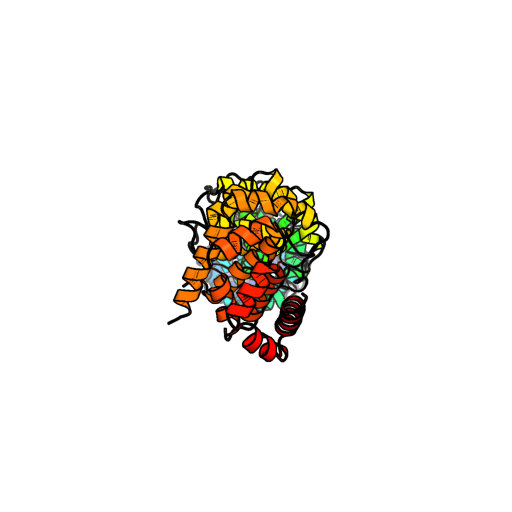ATOM 1478 C CA . ALA A 1 229 ? 25.376 -10.737 5.594 1.00 33.66 360 ALA A CA 1
ATOM 1479 C C . ALA A 1 229 ? 26.277 -9.774 4.814 1.00 37.00 360 ALA A C 1
ATOM 1480 O O . ALA A 1 229 ? 26.321 -8.578 5.102 1.00 40.59 360 ALA A O 1
ATOM 1482 N N . GLY A 1 230 ? 26.966 -10.295 3.805 1.00 35.20 361 GLY A N 1
ATOM 1483 C CA . GLY A 1 230 ? 27.846 -9.481 2.984 1.00 38.61 361 GLY A CA 1
ATOM 1484 C C . GLY A 1 230 ? 29.284 -9.461 3.503 1.00 39.25 361 GLY A C 1
ATOM 1485 O O . GLY A 1 230 ? 29.999 -8.490 3.284 1.00 39.05 361 GLY A O 1
ATOM 1486 N N . GLY A 1 231 ? 29.699 -10.545 4.167 1.00 29.48 362 GLY A N 1
ATOM 1487 C CA . GLY A 1 231 ? 30.990 -10.638 4.828 1.00 30.74 362 GLY A CA 1
ATOM 1488 C C . GLY A 1 231 ? 32.191 -10.697 3.899 1.00 38.16 362 GLY A C 1
ATOM 1489 O O . GLY A 1 231 ? 33.246 -10.154 4.208 1.00 42.90 362 GLY A O 1
ATOM 1490 N N . M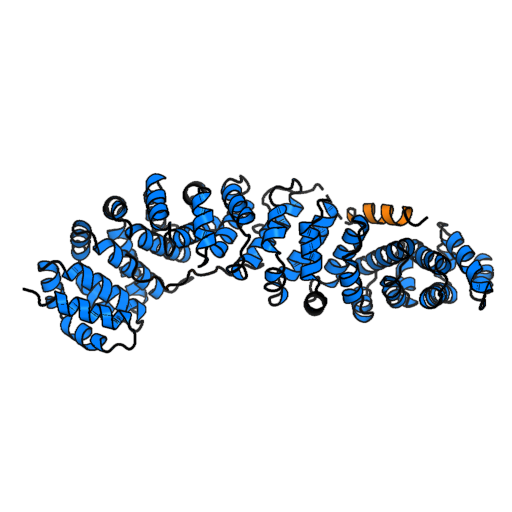ET A 1 232 ? 32.034 -11.366 2.763 1.00 37.65 363 MET A N 1
ATOM 1491 C CA . MET A 1 232 ? 33.086 -11.428 1.763 1.00 40.32 363 MET A CA 1
ATOM 1492 C C . MET A 1 232 ? 33.363 -10.040 1.186 1.00 42.00 363 MET A C 1
ATOM 1493 O O . MET A 1 232 ? 34.513 -9.594 1.132 1.00 42.23 363 MET A O 1
ATOM 1498 N N . GLN A 1 233 ? 32.308 -9.368 0.741 1.00 33.93 364 GLN A N 1
ATOM 1499 C CA . GLN A 1 233 ? 32.447 -8.054 0.122 1.00 33.45 364 GLN A CA 1
ATOM 1500 C C . GLN A 1 233 ? 33.050 -7.055 1.120 1.00 34.25 364 GLN A C 1
ATOM 1501 O O . GLN A 1 233 ? 33.916 -6.263 0.776 1.00 26.97 364 GLN A O 1
ATOM 1507 N N . ALA A 1 234 ? 32.608 -7.133 2.370 1.00 35.92 365 ALA A N 1
ATOM 1508 C CA . ALA A 1 234 ? 33.052 -6.211 3.404 1.00 29.30 365 ALA A CA 1
ATOM 1509 C C . ALA A 1 234 ? 34.530 -6.408 3.760 1.00 32.42 365 ALA A C 1
ATOM 1510 O O . ALA A 1 234 ? 35.274 -5.433 3.931 1.00 33.26 365 ALA A O 1
ATOM 1512 N N . LEU A 1 235 ? 34.942 -7.666 3.912 1.00 34.60 366 LEU A N 1
ATOM 1513 C CA . LEU A 1 235 ? 36.355 -7.986 4.090 1.00 36.10 366 LEU A CA 1
ATOM 1514 C C . LEU A 1 235 ? 37.137 -7.502 2.880 1.00 34.63 366 LEU A C 1
ATOM 1515 O O . LEU A 1 235 ? 38.194 -6.895 3.015 1.00 39.83 366 LEU A O 1
ATOM 1520 N N . GLY A 1 236 ? 36.598 -7.738 1.694 1.00 33.18 367 GLY A N 1
ATOM 1521 C CA . GLY A 1 236 ? 37.300 -7.366 0.479 1.00 34.56 367 GLY A CA 1
ATOM 1522 C C . GLY A 1 236 ? 37.667 -5.898 0.447 1.00 33.22 367 GLY A C 1
ATOM 1523 O O . GLY A 1 236 ? 38.608 -5.507 -0.227 1.00 43.65 367 GLY A O 1
ATOM 1524 N N . LEU A 1 237 ? 36.916 -5.075 1.171 1.00 36.08 368 LEU A N 1
ATOM 1525 C CA . LEU A 1 237 ? 37.130 -3.638 1.117 1.00 37.95 368 LEU A CA 1
ATOM 1526 C C . LEU A 1 237 ? 38.460 -3.246 1.757 1.00 29.55 368 LEU A C 1
ATOM 1527 O O . LEU A 1 237 ? 38.925 -2.151 1.583 1.00 25.67 368 LEU A O 1
ATOM 1532 N N . HIS A 1 238 ? 39.072 -4.143 2.504 1.00 27.91 369 HIS A N 1
ATOM 1533 C CA . HIS A 1 238 ? 40.240 -3.753 3.269 1.00 34.86 369 HIS A CA 1
ATOM 1534 C C . HIS A 1 238 ? 41.511 -4.515 2.919 1.00 40.34 369 HIS A C 1
ATOM 1535 O O . HIS A 1 238 ? 42.451 -4.554 3.710 1.00 39.62 369 HIS A O 1
ATOM 1542 N N . LEU A 1 239 ? 41.542 -5.099 1.723 1.00 42.24 370 LEU A N 1
ATOM 1543 C CA . LEU A 1 239 ? 42.671 -5.916 1.313 1.00 41.01 370 LEU A CA 1
ATOM 1544 C C . LEU A 1 239 ? 43.871 -5.080 0.854 1.00 42.65 370 LEU A C 1
ATOM 1545 O O . LEU A 1 239 ? 44.961 -5.617 0.721 1.00 36.33 370 LEU A O 1
ATOM 1550 N N . THR A 1 240 ? 43.668 -3.782 0.604 1.00 36.82 371 THR A N 1
ATOM 1551 C CA . THR A 1 240 ? 44.782 -2.878 0.287 1.00 34.75 371 THR A CA 1
ATOM 1552 C C . THR A 1 240 ? 45.092 -1.918 1.440 1.00 30.33 371 THR A C 1
ATOM 1553 O O . THR A 1 240 ? 45.790 -0.937 1.275 1.00 38.47 371 THR A O 1
ATOM 1557 N N . ASP A 1 241 ? 44.555 -2.215 2.612 1.00 32.32 372 ASP A N 1
ATOM 1558 C CA . ASP A 1 241 ? 44.867 -1.462 3.807 1.00 22.94 372 ASP A CA 1
ATOM 1559 C C . ASP A 1 241 ? 46.347 -1.580 4.095 1.00 32.61 372 ASP A C 1
ATOM 1560 O O . ASP A 1 241 ? 46.947 -2.614 3.817 1.00 42.40 372 ASP A O 1
ATOM 1565 N N . PRO A 1 242 ? 46.938 -0.529 4.675 1.00 36.10 373 PRO A N 1
ATOM 1566 C CA . PRO A 1 242 ? 48.361 -0.552 5.046 1.00 40.86 373 PRO A CA 1
ATOM 1567 C C . PRO A 1 242 ? 48.649 -1.485 6.215 1.00 39.97 373 PRO A C 1
ATOM 1568 O O . PRO A 1 242 ? 49.768 -1.969 6.321 1.00 48.32 373 PRO A O 1
ATOM 1572 N N . SER A 1 243 ? 47.672 -1.727 7.086 1.00 40.79 374 SER A N 1
ATOM 1573 C CA . SER A 1 243 ? 47.923 -2.551 8.268 1.00 44.02 374 SER A CA 1
ATOM 1574 C C . SER A 1 243 ? 47.953 -4.042 7.909 1.00 51.57 374 SER A C 1
ATOM 1575 O O . SER A 1 243 ? 46.907 -4.683 7.810 1.00 47.59 374 SER A O 1
ATOM 1578 N N . GLN A 1 244 ? 49.154 -4.579 7.716 1.00 46.47 375 GLN A N 1
ATOM 1579 C CA . GLN A 1 244 ? 49.337 -5.995 7.367 1.00 38.78 375 GLN A CA 1
ATOM 1580 C C . GLN A 1 244 ? 48.587 -6.955 8.285 1.00 28.09 375 GLN A C 1
ATOM 1581 O O . GLN A 1 244 ? 48.010 -7.929 7.821 1.00 32.85 375 GLN A O 1
ATOM 1587 N N . ARG A 1 245 ? 48.604 -6.703 9.586 1.00 31.25 376 ARG A N 1
ATOM 1588 C CA . ARG A 1 245 ? 47.851 -7.562 10.486 1.00 39.04 376 ARG A CA 1
ATOM 1589 C C . ARG A 1 245 ? 46.365 -7.605 10.085 1.00 44.86 376 ARG A C 1
ATOM 1590 O O . ARG A 1 245 ? 45.718 -8.619 10.264 1.00 45.71 376 ARG A O 1
ATOM 1598 N N . LEU A 1 246 ? 45.839 -6.500 9.548 1.00 39.56 377 LEU A N 1
ATOM 1599 C CA . LEU A 1 246 ? 44.453 -6.435 9.114 1.00 25.82 377 LEU A CA 1
ATOM 1600 C C . LEU A 1 246 ? 44.269 -7.167 7.805 1.00 33.70 377 LEU A C 1
ATOM 1601 O O . LEU A 1 246 ? 43.331 -7.983 7.673 1.00 33.91 377 LEU A O 1
ATOM 1606 N N . VAL A 1 247 ? 45.133 -6.880 6.827 1.00 25.87 378 VAL A N 1
ATOM 1607 C CA . VAL A 1 247 ? 45.014 -7.568 5.538 1.00 38.83 378 VAL A CA 1
ATOM 1608 C C . VAL A 1 247 ? 45.071 -9.089 5.730 1.00 44.78 378 VAL A C 1
ATOM 1609 O O . VAL A 1 247 ? 44.305 -9.845 5.122 1.00 54.49 378 VAL A O 1
ATOM 1613 N N . GLN A 1 248 ? 45.942 -9.511 6.634 1.00 30.16 379 GLN A N 1
ATOM 1614 C CA . GLN A 1 248 ? 46.148 -10.914 6.939 1.00 40.88 379 GLN A CA 1
ATOM 1615 C C . GLN A 1 248 ? 44.872 -11.580 7.496 1.00 46.64 379 GLN A C 1
ATOM 1616 O O . GLN A 1 248 ? 44.459 -12.637 7.011 1.00 41.15 379 GLN A O 1
ATOM 1622 N N . ASN A 1 249 ? 44.263 -10.975 8.514 1.00 35.95 380 ASN A N 1
ATOM 1623 C CA . ASN A 1 249 ? 42.991 -11.461 9.022 1.00 34.07 380 ASN A CA 1
ATOM 1624 C C . ASN A 1 249 ? 41.930 -11.525 7.937 1.00 30.00 380 ASN A C 1
ATOM 1625 O O . ASN A 1 249 ? 41.151 -12.486 7.881 1.00 33.62 380 ASN A O 1
ATOM 1630 N N . CYS A 1 250 ? 41.900 -10.529 7.059 1.00 29.77 381 CYS A N 1
ATOM 1631 C CA . CYS A 1 250 ? 40.885 -10.539 6.003 1.00 35.88 381 CYS A CA 1
ATOM 1632 C C . CYS A 1 250 ? 41.131 -11.683 5.011 1.00 38.58 381 CYS A C 1
ATOM 1633 O O . CYS A 1 250 ? 40.219 -12.431 4.673 1.00 38.77 381 CYS A O 1
ATOM 1636 N N . LEU A 1 251 ? 42.362 -11.816 4.539 1.00 36.69 382 LEU A N 1
ATOM 1637 C CA . LEU A 1 251 ? 42.662 -12.835 3.543 1.00 30.66 382 LEU A CA 1
ATOM 1638 C C . LEU A 1 251 ? 42.292 -14.245 4.013 1.00 38.07 382 LEU A C 1
ATOM 1639 O O . LEU A 1 251 ? 41.600 -14.998 3.310 1.00 33.94 382 LEU A O 1
ATOM 1644 N N . TRP A 1 252 ? 42.751 -14.598 5.206 1.00 30.14 383 TRP A N 1
ATOM 1645 C CA . TRP A 1 252 ? 42.547 -15.945 5.705 1.00 33.07 383 TRP A CA 1
ATOM 1646 C C . TRP A 1 252 ? 41.070 -16.229 6.079 1.00 35.96 383 TRP A C 1
ATOM 1647 O O . TRP A 1 252 ? 40.568 -17.341 5.896 1.00 35.18 383 TRP A O 1
ATOM 1658 N N . THR A 1 253 ? 40.372 -15.198 6.528 1.00 34.94 384 THR A N 1
ATOM 1659 C CA . THR A 1 253 ? 38.961 -15.304 6.799 1.00 38.93 384 THR A CA 1
ATOM 1660 C C . THR A 1 253 ? 38.199 -15.440 5.477 1.00 41.80 384 THR A C 1
ATOM 1661 O O . THR A 1 253 ? 37.308 -16.306 5.337 1.00 34.63 384 THR A O 1
ATOM 1665 N N . LEU A 1 254 ? 38.587 -14.639 4.489 1.00 36.76 385 LEU A N 1
ATOM 1666 C CA . LEU A 1 254 ? 38.005 -14.773 3.159 1.00 32.00 385 LEU A CA 1
ATOM 1667 C C . LEU A 1 254 ? 38.179 -16.183 2.627 1.00 35.81 385 LEU A C 1
ATOM 1668 O O . LEU A 1 254 ? 37.231 -16.786 2.134 1.00 35.76 385 LEU A O 1
ATOM 1673 N N . ARG A 1 255 ? 39.397 -16.705 2.736 1.00 38.53 386 ARG A N 1
ATOM 1674 C CA . ARG A 1 255 ? 39.693 -18.045 2.260 1.00 36.65 386 ARG A CA 1
ATOM 1675 C C . ARG A 1 255 ? 38.805 -19.119 2.923 1.00 38.29 386 ARG A C 1
ATOM 1676 O O . ARG A 1 255 ? 38.257 -19.979 2.244 1.00 32.67 386 ARG A O 1
ATOM 1684 N N . ASN A 1 256 ? 38.664 -19.053 4.244 1.00 33.44 387 ASN A N 1
ATOM 1685 C CA . ASN A 1 256 ? 37.895 -20.045 4.976 1.00 37.97 387 ASN A CA 1
ATOM 1686 C C . ASN A 1 256 ? 36.418 -19.994 4.612 1.00 44.35 387 ASN A C 1
ATOM 1687 O O . ASN A 1 256 ? 35.697 -20.970 4.780 1.00 41.87 387 ASN A O 1
ATOM 1692 N N . LEU A 1 257 ? 35.968 -18.830 4.167 1.00 37.70 388 LEU A N 1
ATOM 1693 C CA . LEU A 1 257 ? 34.569 -18.619 3.875 1.00 38.23 388 LEU A CA 1
ATOM 1694 C C . LEU A 1 257 ? 34.305 -18.936 2.424 1.00 44.01 388 LEU A C 1
ATOM 1695 O O . LEU A 1 257 ? 33.173 -19.200 2.035 1.00 48.40 388 LEU A O 1
ATOM 1700 N N . SER A 1 258 ? 35.353 -18.887 1.614 1.00 37.32 389 SER A N 1
ATOM 1701 C CA . SER A 1 258 ? 35.167 -18.967 0.179 1.00 33.91 389 SER A CA 1
ATOM 1702 C C . SER A 1 258 ? 34.283 -20.135 -0.293 1.00 36.59 389 SER A C 1
ATOM 1703 O O . SER A 1 258 ? 33.567 -19.980 -1.273 1.00 39.10 389 SER A O 1
ATOM 1706 N N . ASP A 1 259 ? 34.331 -21.291 0.375 1.00 28.53 390 ASP A N 1
ATOM 1707 C CA . ASP A 1 259 ? 33.538 -22.439 -0.098 1.00 38.09 390 ASP A CA 1
ATOM 1708 C C . ASP A 1 259 ? 32.022 -22.276 0.132 1.00 36.15 390 ASP A C 1
ATOM 1709 O O . ASP A 1 259 ? 31.234 -22.850 -0.591 1.00 42.25 390 ASP A O 1
ATOM 1714 N N . ALA A 1 260 ? 31.644 -21.483 1.130 1.00 29.84 391 ALA A N 1
ATOM 1715 C CA . ALA A 1 260 ? 30.251 -21.147 1.422 1.00 36.10 391 ALA A CA 1
ATOM 1716 C C . ALA A 1 260 ? 29.737 -19.951 0.615 1.00 39.54 391 ALA A C 1
ATOM 1717 O O . ALA A 1 260 ? 28.605 -19.516 0.809 1.00 41.66 391 ALA A O 1
ATOM 1719 N N . ALA A 1 261 ? 30.557 -19.417 -0.281 1.00 39.06 392 ALA A N 1
ATOM 1720 C CA . ALA A 1 261 ? 30.289 -18.085 -0.831 1.00 43.14 392 ALA A CA 1
ATOM 1721 C C . ALA A 1 261 ? 30.007 -18.051 -2.327 1.00 42.49 392 ALA A C 1
ATOM 1722 O O . ALA A 1 261 ? 30.031 -16.978 -2.936 1.00 41.62 392 ALA A O 1
ATOM 1724 N N . THR A 1 262 ? 29.742 -19.202 -2.929 1.00 37.45 393 THR A N 1
ATOM 1725 C CA . THR A 1 262 ? 29.661 -19.231 -4.386 1.00 47.30 393 THR A CA 1
ATOM 1726 C C . THR A 1 262 ? 28.401 -18.679 -5.001 1.00 47.75 393 THR A C 1
ATOM 1727 O O . THR A 1 262 ? 28.328 -18.594 -6.231 1.00 47.72 393 THR A O 1
ATOM 1731 N N . LYS A 1 263 ? 27.419 -18.304 -4.180 1.00 47.88 394 LYS A N 1
ATOM 1732 C CA . LYS A 1 263 ? 26.138 -17.841 -4.723 1.00 41.56 394 LYS A CA 1
ATOM 1733 C C . LYS A 1 263 ? 25.878 -16.344 -4.535 1.00 45.67 394 LYS A C 1
ATOM 1734 O O . LYS A 1 263 ? 24.896 -15.807 -5.068 1.00 46.87 394 LYS A O 1
ATOM 1740 N N . GLN A 1 264 ? 26.753 -15.674 -3.791 1.00 44.58 395 GLN A N 1
ATOM 1741 C CA . GLN A 1 264 ? 26.661 -14.220 -3.609 1.00 34.15 395 GLN A CA 1
ATOM 1742 C C . GLN A 1 264 ? 26.777 -13.448 -4.912 1.00 26.63 395 GLN A C 1
ATOM 1743 O O . GLN A 1 264 ? 27.455 -13.861 -5.845 1.00 40.35 395 GLN A O 1
ATOM 1749 N N . GLU A 1 265 ? 26.124 -12.307 -4.965 1.00 42.53 396 GLU A N 1
ATOM 1750 C CA . GLU A 1 265 ? 26.418 -11.342 -6.004 1.00 52.19 396 GLU A CA 1
ATOM 1751 C C . GLU A 1 265 ? 27.200 -10.193 -5.361 1.00 45.82 396 GLU A C 1
ATOM 1752 O O . GLU A 1 265 ? 27.549 -10.259 -4.182 1.00 42.52 396 GLU A O 1
ATOM 1758 N N . GLY A 1 266 ? 27.471 -9.143 -6.122 1.00 39.44 397 GLY A N 1
ATOM 1759 C CA . GLY A 1 266 ? 28.209 -8.012 -5.591 1.00 44.85 397 GLY A CA 1
ATOM 1760 C C . GLY A 1 266 ? 29.642 -8.367 -5.235 1.00 38.69 397 GLY A C 1
ATOM 1761 O O . GLY A 1 266 ? 30.207 -7.821 -4.301 1.00 35.62 397 GLY A O 1
ATOM 1762 N N . MET A 1 267 ? 30.225 -9.290 -5.989 1.00 40.23 398 MET A N 1
ATOM 1763 C CA . MET A 1 267 ? 31.566 -9.792 -5.697 1.00 38.99 398 MET A CA 1
ATOM 1764 C C . MET A 1 267 ? 32.601 -9.219 -6.661 1.00 30.78 398 MET A C 1
ATOM 1765 O O . MET A 1 267 ? 33.764 -9.634 -6.660 1.00 41.12 398 MET A O 1
ATOM 1770 N N . GLU A 1 268 ? 32.169 -8.261 -7.473 1.00 29.81 399 GLU A N 1
ATOM 1771 C CA . GLU A 1 268 ? 33.014 -7.660 -8.493 1.00 44.86 399 GLU A CA 1
ATOM 1772 C C . GLU A 1 268 ? 34.316 -7.118 -7.926 1.00 44.88 399 GLU A C 1
ATOM 1773 O O . GLU A 1 268 ? 35.409 -7.450 -8.407 1.00 34.60 399 GLU A O 1
ATOM 1779 N N . GLY A 1 269 ? 34.184 -6.308 -6.885 1.00 41.49 400 GLY A N 1
ATOM 1780 C CA . GLY A 1 269 ? 35.316 -5.617 -6.314 1.00 42.79 400 GLY A CA 1
ATOM 1781 C C . GLY A 1 269 ? 36.272 -6.617 -5.717 1.00 42.09 400 GLY A C 1
ATOM 1782 O O . GLY A 1 269 ? 37.480 -6.506 -5.885 1.00 28.05 400 GLY A O 1
ATOM 1783 N N . LEU A 1 270 ? 35.730 -7.599 -5.010 1.00 42.15 401 LEU A N 1
ATOM 1784 C CA . LEU A 1 270 ? 36.582 -8.588 -4.377 1.00 36.65 401 LEU A CA 1
ATOM 1785 C C . LEU A 1 270 ? 37.335 -9.423 -5.408 1.00 34.74 401 LEU A C 1
ATOM 1786 O O . LEU A 1 270 ? 38.533 -9.666 -5.273 1.00 28.34 401 LEU A O 1
ATOM 1791 N N . LEU A 1 271 ? 36.644 -9.850 -6.449 1.00 38.88 402 LEU A N 1
ATOM 1792 C CA . LEU A 1 271 ? 37.307 -10.662 -7.452 1.00 30.45 402 LEU A CA 1
ATOM 1793 C C . LEU A 1 271 ? 38.441 -9.893 -8.110 1.00 34.68 402 LEU A C 1
ATOM 1794 O O . LEU A 1 271 ? 39.508 -10.460 -8.366 1.00 35.38 402 LEU A O 1
ATOM 1799 N N . GLY A 1 272 ? 38.231 -8.598 -8.354 1.00 33.47 403 GLY A N 1
ATOM 1800 C CA . GLY A 1 272 ? 39.221 -7.802 -9.064 1.00 25.82 403 GLY A CA 1
ATOM 1801 C C . GLY A 1 272 ? 40.481 -7.626 -8.235 1.00 32.73 403 GLY A C 1
ATOM 1802 O O . GLY A 1 272 ? 41.605 -7.626 -8.743 1.00 35.05 403 GLY A O 1
ATOM 1803 N N . THR A 1 273 ? 40.283 -7.498 -6.932 1.00 30.96 404 THR A N 1
ATOM 1804 C CA . THR A 1 273 ? 41.382 -7.331 -6.007 1.00 32.01 404 THR A CA 1
ATOM 1805 C C . THR A 1 273 ? 42.178 -8.636 -5.853 1.00 43.12 404 THR A C 1
ATOM 1806 O O . THR A 1 273 ? 43.397 -8.619 -5.699 1.00 50.19 404 THR A O 1
ATOM 1810 N N . LEU A 1 274 ? 41.482 -9.766 -5.887 1.00 42.53 405 LEU A N 1
ATOM 1811 C CA . LEU A 1 274 ? 42.140 -11.059 -5.763 1.00 32.80 405 LEU A CA 1
ATOM 1812 C C . LEU A 1 274 ? 43.048 -11.280 -6.947 1.00 34.09 405 LEU A C 1
ATOM 1813 O O . LEU A 1 274 ? 44.203 -11.660 -6.782 1.00 38.64 405 LEU A O 1
ATOM 1818 N N . VAL A 1 275 ? 42.556 -10.997 -8.147 1.00 26.03 406 VAL A N 1
ATOM 1819 C CA . VAL A 1 275 ? 43.436 -11.104 -9.298 1.00 35.06 406 VAL A CA 1
ATOM 1820 C C . VAL A 1 275 ? 44.749 -10.335 -9.104 1.00 43.06 406 VAL A C 1
ATOM 1821 O O . VAL A 1 275 ? 45.821 -10.873 -9.371 1.00 56.10 406 VAL A O 1
ATOM 1825 N N . GLN A 1 276 ? 44.659 -9.095 -8.619 1.00 34.93 407 GLN A N 1
ATOM 1826 C CA . GLN A 1 276 ? 45.842 -8.261 -8.418 1.00 39.42 407 GLN A CA 1
ATOM 1827 C C . GLN A 1 276 ? 46.738 -8.848 -7.358 1.00 33.69 407 GLN A C 1
ATOM 1828 O O . GLN A 1 276 ? 47.947 -8.913 -7.534 1.00 42.26 407 GLN A O 1
ATOM 1834 N N . LEU A 1 277 ? 46.151 -9.284 -6.254 1.00 31.60 408 LEU A N 1
ATOM 1835 C CA . LEU A 1 277 ? 46.940 -9.908 -5.202 1.00 38.40 408 LEU A CA 1
ATOM 1836 C C . LEU A 1 277 ? 47.790 -11.089 -5.683 1.00 41.44 408 LEU A C 1
ATOM 1837 O O . LEU A 1 277 ? 48.740 -11.489 -5.010 1.00 47.75 408 LEU A O 1
ATOM 1842 N N . LEU A 1 278 ? 47.460 -11.644 -6.842 1.00 34.80 409 LEU A N 1
ATOM 1843 C CA . LEU A 1 278 ? 48.276 -12.715 -7.397 1.00 39.67 409 LEU A CA 1
ATOM 1844 C C . LEU A 1 278 ? 49.682 -12.210 -7.741 1.00 48.13 409 LEU A C 1
ATOM 1845 O O . LEU A 1 278 ? 50.615 -13.001 -7.872 1.00 57.42 409 LEU A O 1
ATOM 1850 N N . GLY A 1 279 ? 49.828 -10.892 -7.871 1.00 34.35 410 GLY A N 1
ATOM 1851 C CA . GLY A 1 279 ? 51.102 -10.279 -8.231 1.00 23.58 410 GLY A CA 1
ATOM 1852 C C . GLY A 1 279 ? 51.916 -9.933 -7.003 1.00 29.54 410 GLY A C 1
ATOM 1853 O O . GLY A 1 279 ? 53.031 -9.441 -7.121 1.00 37.42 410 GLY A O 1
ATOM 1854 N N . SER A 1 280 ? 51.370 -10.208 -5.817 1.00 29.51 411 SER A N 1
ATOM 1855 C CA . SER A 1 280 ? 52.073 -9.864 -4.587 1.00 29.07 411 SER A CA 1
ATOM 1856 C C . SER A 1 280 ? 53.431 -10.551 -4.504 1.00 47.07 411 SER A C 1
ATOM 1857 O O . SER A 1 280 ? 53.641 -11.638 -5.057 1.00 44.45 411 SER A O 1
ATOM 1860 N N . ASP A 1 281 ? 54.346 -9.912 -3.793 1.00 51.06 412 ASP A N 1
ATOM 1861 C CA . ASP A 1 281 ? 55.678 -10.458 -3.589 1.00 54.26 412 ASP A CA 1
ATOM 1862 C C . ASP A 1 281 ? 55.642 -11.370 -2.394 1.00 40.50 412 ASP A C 1
ATOM 1863 O O . ASP A 1 281 ? 56.584 -12.092 -2.133 1.00 42.69 412 ASP A O 1
ATOM 1868 N N . ASP A 1 282 ? 54.554 -11.314 -1.648 1.00 33.50 413 ASP A N 1
ATOM 1869 C CA . ASP A 1 282 ? 54.460 -12.135 -0.460 1.00 43.73 413 ASP A CA 1
ATOM 1870 C C . ASP A 1 282 ? 53.865 -13.503 -0.806 1.00 45.91 413 ASP A C 1
ATOM 1871 O O . ASP A 1 282 ? 52.737 -13.601 -1.291 1.00 37.45 413 ASP A O 1
ATOM 1876 N N . ILE A 1 283 ? 54.633 -14.556 -0.560 1.00 43.64 414 ILE A N 1
ATOM 1877 C CA . ILE A 1 283 ? 54.246 -15.878 -1.021 1.00 44.49 414 ILE A CA 1
ATOM 1878 C C . ILE A 1 283 ? 52.926 -16.341 -0.419 1.00 46.63 414 ILE A C 1
ATOM 1879 O O . ILE A 1 283 ? 52.041 -16.815 -1.125 1.00 61.46 414 ILE A O 1
ATOM 1884 N N . ASN A 1 284 ? 52.785 -16.183 0.885 1.00 44.82 415 ASN A N 1
ATOM 1885 C CA . ASN A 1 284 ? 51.570 -16.619 1.553 1.00 42.58 415 ASN A CA 1
ATOM 1886 C C . ASN A 1 284 ? 50.333 -15.803 1.154 1.00 42.15 415 ASN A C 1
ATOM 1887 O O . ASN A 1 284 ? 49.204 -16.278 1.242 1.00 48.80 415 ASN A O 1
ATOM 1892 N N . VAL A 1 285 ? 50.552 -14.587 0.678 1.00 41.57 416 VAL A N 1
ATOM 1893 C CA . VAL A 1 285 ? 49.470 -13.783 0.141 1.00 35.31 416 VAL A CA 1
ATOM 1894 C C . VAL A 1 285 ? 49.080 -14.319 -1.220 1.00 44.31 416 VAL A C 1
ATOM 1895 O O . VAL A 1 285 ? 47.901 -14.328 -1.593 1.00 49.74 416 VAL A O 1
ATOM 1899 N N . VAL A 1 286 ? 50.075 -14.780 -1.966 1.00 37.91 417 VAL A N 1
ATOM 1900 C CA . VAL A 1 286 ? 49.798 -15.348 -3.269 1.00 42.50 417 VAL A CA 1
ATOM 1901 C C . VAL A 1 286 ? 49.036 -16.676 -3.135 1.00 42.57 417 VAL A C 1
ATOM 1902 O O . VAL A 1 286 ? 48.009 -16.876 -3.795 1.00 38.67 417 VAL A O 1
ATOM 1906 N N . THR A 1 287 ? 49.508 -17.573 -2.274 1.00 40.08 418 THR A N 1
ATOM 1907 C CA . THR A 1 287 ? 48.841 -18.872 -2.151 1.00 49.65 418 THR A CA 1
ATOM 1908 C C . THR A 1 287 ? 47.371 -18.637 -1.743 1.00 54.00 418 THR A C 1
ATOM 1909 O O . THR A 1 287 ? 46.422 -19.138 -2.364 1.00 51.02 418 THR A O 1
ATOM 1913 N N . CYS A 1 288 ? 47.205 -17.838 -0.702 1.00 46.95 419 CYS A N 1
ATOM 1914 C CA . CYS A 1 288 ? 45.900 -17.452 -0.223 1.00 44.02 419 CYS A CA 1
ATOM 1915 C C . CYS A 1 288 ? 45.016 -16.908 -1.343 1.00 50.68 419 CYS A C 1
ATOM 1916 O O . CYS A 1 288 ? 43.898 -17.385 -1.551 1.00 47.21 419 CYS A O 1
ATOM 1919 N N . ALA A 1 289 ? 45.509 -15.913 -2.072 1.00 47.93 420 ALA A N 1
ATOM 1920 C CA . ALA A 1 289 ? 44.719 -15.345 -3.160 1.00 39.96 420 ALA A CA 1
ATOM 1921 C C . ALA A 1 289 ? 44.303 -16.395 -4.206 1.00 34.87 420 ALA A C 1
ATOM 1922 O O . ALA A 1 289 ? 43.195 -16.344 -4.747 1.00 44.34 420 ALA A O 1
ATOM 1924 N N . ALA A 1 290 ? 45.193 -17.333 -4.500 1.00 34.84 421 ALA A N 1
ATOM 1925 C CA . ALA A 1 290 ? 44.867 -18.421 -5.426 1.00 40.34 421 ALA A CA 1
ATOM 1926 C C . ALA A 1 290 ? 43.713 -19.287 -4.905 1.00 35.23 421 ALA A C 1
ATOM 1927 O O . ALA A 1 290 ? 42.745 -19.537 -5.623 1.00 33.08 421 ALA A O 1
ATOM 1929 N N . GLY A 1 291 ? 43.832 -19.718 -3.653 1.00 34.27 422 GLY A N 1
ATOM 1930 C CA . GLY A 1 291 ? 42.816 -20.525 -3.004 1.00 35.50 422 GLY A CA 1
ATOM 1931 C C . GLY A 1 291 ? 41.435 -19.895 -3.055 1.00 41.99 422 GLY A C 1
ATOM 1932 O O . GLY A 1 291 ? 40.457 -20.553 -3.452 1.00 44.74 422 GLY A O 1
ATOM 1933 N N . ILE A 1 292 ? 41.353 -18.625 -2.658 1.00 35.42 423 ILE A N 1
ATOM 1934 C CA . ILE A 1 292 ? 40.090 -17.921 -2.636 1.00 30.91 423 ILE A CA 1
ATOM 1935 C C . ILE A 1 292 ? 39.565 -17.805 -4.048 1.00 29.84 423 ILE A C 1
ATOM 1936 O O . ILE A 1 292 ? 38.366 -17.929 -4.288 1.00 30.24 423 ILE A O 1
ATOM 1941 N N . LEU A 1 293 ? 40.453 -17.558 -4.998 1.00 33.90 424 LEU A N 1
ATOM 1942 C CA . LEU A 1 293 ? 39.980 -17.450 -6.371 1.00 36.15 424 LEU A CA 1
ATOM 1943 C C . LEU A 1 293 ? 39.482 -18.800 -6.875 1.00 38.50 424 LEU A C 1
ATOM 1944 O O . LEU A 1 293 ? 38.481 -18.879 -7.580 1.00 37.75 424 LEU A O 1
ATOM 1949 N N . SER A 1 294 ? 40.182 -19.863 -6.507 1.00 41.59 425 SER A N 1
ATOM 1950 C CA . SER A 1 294 ? 39.774 -21.192 -6.928 1.00 38.63 425 SER A CA 1
ATOM 1951 C C . SER A 1 294 ? 38.319 -21.484 -6.526 1.00 32.28 425 SER A C 1
ATOM 1952 O O . SER A 1 294 ? 37.497 -21.836 -7.361 1.00 36.13 425 SER A O 1
ATOM 1955 N N . ASN A 1 295 ? 38.016 -21.323 -5.243 1.00 26.37 426 ASN A N 1
ATOM 1956 C CA . ASN A 1 295 ? 36.666 -21.524 -4.744 1.00 29.13 426 ASN A CA 1
ATOM 1957 C C . ASN A 1 295 ? 35.661 -20.550 -5.351 1.00 34.09 426 ASN A C 1
ATOM 1958 O O . ASN A 1 295 ? 34.603 -20.972 -5.838 1.00 35.08 426 ASN A O 1
ATOM 1963 N N . LEU A 1 296 ? 35.974 -19.250 -5.323 1.00 34.00 427 LEU A N 1
ATOM 1964 C CA . LEU A 1 296 ? 35.016 -18.267 -5.825 1.00 30.54 427 LEU A CA 1
ATOM 1965 C C . LEU A 1 296 ? 34.784 -18.385 -7.328 1.00 35.40 427 LEU A C 1
ATOM 1966 O O . LEU A 1 296 ? 33.816 -17.841 -7.843 1.00 46.30 427 LEU A O 1
ATOM 1971 N N . THR A 1 297 ? 35.632 -19.126 -8.032 1.00 26.43 428 THR A N 1
ATOM 1972 C CA . THR A 1 297 ? 35.281 -19.473 -9.407 1.00 30.60 428 THR A CA 1
ATOM 1973 C C . THR A 1 297 ? 34.509 -20.801 -9.584 1.00 36.14 428 THR A C 1
ATOM 1974 O O . THR A 1 297 ? 34.227 -21.192 -10.714 1.00 48.99 428 THR A O 1
ATOM 1978 N N . CYS A 1 298 ? 34.173 -21.494 -8.495 1.00 25.17 429 CYS A N 1
ATOM 1979 C CA . CYS A 1 298 ? 33.337 -22.697 -8.613 1.00 28.39 429 CYS A CA 1
ATOM 1980 C C . CYS A 1 298 ? 31.910 -22.397 -9.033 1.00 36.96 429 CYS A C 1
ATOM 1981 O O . CYS A 1 298 ? 31.169 -21.744 -8.289 1.00 37.56 429 CYS A O 1
ATOM 1984 N N . ASN A 1 299 ? 31.545 -22.837 -10.238 1.00 36.22 430 ASN A N 1
ATOM 1985 C CA . ASN A 1 299 ? 30.138 -22.846 -10.689 1.00 46.85 430 ASN A CA 1
ATOM 1986 C C . ASN A 1 299 ? 29.401 -21.498 -10.946 1.00 47.87 430 ASN A C 1
ATOM 1987 O O . ASN A 1 299 ? 28.450 -21.448 -11.716 1.00 52.37 430 ASN A O 1
ATOM 1992 N N . ASN A 1 300 ? 29.825 -20.427 -10.298 1.00 42.59 431 ASN A N 1
ATOM 1993 C CA . ASN A 1 300 ? 29.203 -19.118 -10.481 1.00 35.99 431 ASN A CA 1
ATOM 1994 C C . ASN A 1 300 ? 29.687 -18.437 -11.770 1.00 37.35 431 ASN A C 1
ATOM 1995 O O . ASN A 1 300 ? 30.820 -17.959 -11.846 1.00 38.99 431 ASN A O 1
ATOM 2000 N N . TYR A 1 301 ? 28.837 -18.407 -12.788 1.00 34.72 432 TYR A N 1
ATOM 2001 C CA . TYR A 1 301 ? 29.263 -17.996 -14.116 1.00 45.23 432 TYR A CA 1
ATOM 2002 C C . TYR A 1 301 ? 29.583 -16.500 -14.174 1.00 46.43 432 TYR A C 1
ATOM 2003 O O . TYR A 1 301 ? 30.400 -16.057 -14.983 1.00 43.53 432 TYR A O 1
ATOM 2012 N N . LYS A 1 302 ? 28.944 -15.717 -13.312 1.00 36.82 433 LYS A N 1
ATOM 2013 C CA . LYS A 1 302 ? 29.205 -14.287 -13.295 1.00 44.42 433 LYS A CA 1
ATOM 2014 C C . LYS A 1 302 ? 30.628 -14.052 -12.764 1.00 50.88 433 LYS A C 1
ATOM 2015 O O . LYS A 1 302 ? 31.396 -13.254 -13.320 1.00 46.86 433 LYS A O 1
ATOM 2021 N N . ASN A 1 303 ? 30.971 -14.761 -11.689 1.00 39.98 434 ASN A N 1
ATOM 2022 C CA . ASN A 1 303 ? 32.317 -14.710 -11.139 1.00 36.63 434 ASN A CA 1
ATOM 2023 C C . ASN A 1 303 ? 33.385 -15.088 -12.156 1.00 40.62 434 ASN A C 1
ATOM 2024 O O . ASN A 1 303 ? 34.477 -14.513 -12.170 1.00 42.58 434 ASN A O 1
ATOM 2029 N N . LYS A 1 304 ? 33.072 -16.039 -13.024 1.00 33.15 435 LYS A N 1
ATOM 2030 C CA . LYS A 1 304 ? 34.049 -16.444 -14.016 1.00 36.19 435 LYS A CA 1
ATOM 2031 C C . LYS A 1 304 ? 34.265 -15.351 -15.041 1.00 39.55 435 LYS A C 1
ATOM 2032 O O . LYS A 1 304 ? 35.402 -15.027 -15.380 1.00 37.95 435 LYS A O 1
ATOM 2038 N N . MET A 1 305 ? 33.171 -14.777 -15.532 1.00 41.47 436 MET A N 1
ATOM 2039 C CA . MET A 1 305 ? 33.273 -13.714 -16.527 1.00 46.47 436 MET A CA 1
ATOM 2040 C C . MET A 1 305 ? 34.052 -12.498 -16.012 1.00 44.44 436 MET A C 1
ATOM 2041 O O . MET A 1 305 ? 34.912 -11.979 -16.712 1.00 38.31 436 MET A O 1
ATOM 2046 N N . MET A 1 306 ? 33.779 -12.079 -14.779 1.00 37.96 437 MET A N 1
ATOM 2047 C CA . MET A 1 306 ? 34.510 -10.966 -14.180 1.00 35.91 437 MET A CA 1
ATOM 2048 C C . MET A 1 306 ? 36.006 -11.262 -14.022 1.00 43.33 437 MET A C 1
ATOM 2049 O O . MET A 1 306 ? 36.859 -10.431 -14.387 1.00 37.78 437 MET A O 1
ATOM 2054 N N . VAL A 1 307 ? 36.324 -12.441 -13.481 1.00 38.03 438 VAL A N 1
ATOM 2055 C CA . VAL A 1 307 ? 37.721 -12.842 -13.329 1.00 29.83 438 VAL A CA 1
ATOM 2056 C C . VAL A 1 307 ? 38.419 -12.821 -14.683 1.00 32.05 438 VAL A C 1
ATOM 2057 O O . VAL A 1 307 ? 39.581 -12.397 -14.775 1.00 36.24 438 VAL A O 1
ATOM 2061 N N . CYS A 1 308 ? 37.718 -13.250 -15.734 1.00 28.34 439 CYS A N 1
ATOM 2062 C CA . CYS A 1 308 ? 38.304 -13.230 -17.077 1.00 30.90 439 CYS A CA 1
ATOM 2063 C C . CYS A 1 308 ? 38.484 -11.804 -17.571 1.00 45.41 439 CYS A C 1
ATOM 2064 O O . CYS A 1 308 ? 39.490 -11.477 -18.202 1.00 47.97 439 CYS A O 1
ATOM 2067 N N . GLN A 1 309 ? 37.509 -10.951 -17.263 1.00 44.95 440 GLN A N 1
ATOM 2068 C CA . GLN A 1 309 ? 37.510 -9.579 -17.765 1.00 44.95 440 GLN A CA 1
ATOM 2069 C C . GLN A 1 309 ? 38.623 -8.719 -17.174 1.00 44.73 440 GLN A C 1
ATOM 2070 O O . GLN A 1 309 ? 39.199 -7.889 -17.876 1.00 47.86 440 GLN A O 1
ATOM 2076 N N . VAL A 1 310 ? 38.950 -8.928 -15.900 1.00 37.70 441 VAL A N 1
ATOM 2077 C CA . VAL A 1 310 ? 40.066 -8.195 -15.310 1.00 37.93 441 VAL A CA 1
ATOM 2078 C C . VAL A 1 310 ? 41.442 -8.815 -15.627 1.00 44.75 441 VAL A C 1
ATOM 2079 O O . VAL A 1 310 ? 42.459 -8.409 -15.054 1.00 45.20 441 VAL A O 1
ATOM 2083 N N . GLY A 1 311 ? 41.478 -9.786 -16.540 1.00 43.68 442 GLY A N 1
ATOM 2084 C CA . GLY A 1 311 ? 42.740 -10.372 -16.968 1.00 39.08 442 GLY A CA 1
ATOM 2085 C C . GLY A 1 311 ? 43.228 -11.484 -16.055 1.00 39.63 442 GLY A C 1
ATOM 2086 O O . GLY A 1 311 ? 44.427 -11.660 -15.845 1.00 42.31 442 GLY A O 1
ATOM 2087 N N . GLY A 1 312 ? 42.282 -12.251 -15.528 1.00 42.50 443 GLY A N 1
ATOM 2088 C CA . GLY A 1 312 ? 42.588 -13.336 -14.619 1.00 40.48 443 GLY A CA 1
ATOM 2089 C C . GLY A 1 312 ? 43.360 -14.506 -15.200 1.00 40.01 443 GLY A C 1
ATOM 2090 O O . GLY A 1 312 ? 44.133 -15.152 -14.485 1.00 35.90 443 GLY A O 1
ATOM 2091 N N . ILE A 1 313 ? 43.143 -14.804 -16.481 1.00 35.93 444 ILE A N 1
ATOM 2092 C CA . ILE A 1 313 ? 43.866 -15.902 -17.110 1.00 37.52 444 ILE A CA 1
ATOM 2093 C C . ILE A 1 313 ? 45.353 -15.560 -17.131 1.00 40.47 444 ILE A C 1
ATOM 2094 O O . ILE A 1 313 ? 46.198 -16.323 -16.668 1.00 46.65 444 ILE A O 1
ATOM 2099 N N . GLU A 1 314 ? 45.666 -14.393 -17.674 1.00 43.11 445 GLU A N 1
ATOM 2100 C CA . GLU A 1 314 ? 47.036 -13.939 -17.731 1.00 37.23 445 GLU A CA 1
ATOM 2101 C C . GLU A 1 314 ? 47.688 -13.972 -16.341 1.00 39.58 445 GLU A C 1
ATOM 2102 O O . GLU A 1 314 ? 48.788 -14.513 -16.179 1.00 34.95 445 GLU A O 1
ATOM 2108 N N . ALA A 1 315 ? 47.012 -13.419 -15.334 1.00 32.89 446 ALA A N 1
ATOM 2109 C CA . ALA A 1 315 ? 47.565 -13.431 -13.977 1.00 24.76 446 ALA A CA 1
ATOM 2110 C C . ALA A 1 315 ? 47.791 -14.853 -13.450 1.00 34.77 446 ALA A C 1
ATOM 2111 O O . ALA A 1 315 ? 48.788 -15.130 -12.784 1.00 39.09 446 ALA A O 1
ATOM 2113 N N . LEU A 1 316 ? 46.849 -15.751 -13.727 1.00 28.18 447 LEU A N 1
ATOM 2114 C CA . LEU A 1 316 ? 46.945 -17.113 -13.213 1.00 32.77 447 LEU A CA 1
ATOM 2115 C C . LEU A 1 316 ? 48.079 -17.884 -13.908 1.00 33.62 447 LEU A C 1
ATOM 2116 O O . LEU A 1 316 ? 48.835 -18.605 -13.264 1.00 25.82 447 LEU A O 1
ATOM 2121 N N . VAL A 1 317 ? 48.196 -17.727 -15.222 1.00 27.63 448 VAL A N 1
ATOM 2122 C CA . VAL A 1 317 ? 49.317 -18.313 -15.937 1.00 32.78 448 VAL A CA 1
ATOM 2123 C C . VAL A 1 317 ? 50.640 -17.819 -15.351 1.00 35.82 448 VAL A C 1
ATOM 2124 O O . VAL A 1 317 ? 51.536 -18.616 -15.015 1.00 32.31 448 VAL A O 1
ATOM 2128 N N . ARG A 1 318 ? 50.744 -16.497 -15.225 1.00 33.47 449 ARG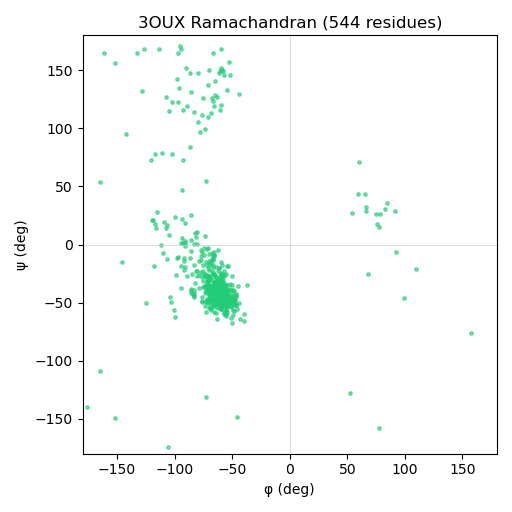 A N 1
ATOM 2129 C CA . ARG A 1 318 ? 51.954 -15.854 -14.764 1.00 35.92 449 ARG A CA 1
ATOM 2130 C C . ARG A 1 318 ? 52.278 -16.425 -13.410 1.00 37.48 449 ARG A C 1
ATOM 2131 O O . ARG A 1 318 ? 53.411 -16.820 -13.140 1.00 52.46 449 ARG A O 1
ATOM 2139 N N . THR A 1 319 ? 51.268 -16.464 -12.554 1.00 36.76 450 THR A N 1
ATOM 2140 C CA . THR A 1 319 ? 51.436 -16.980 -11.208 1.00 45.84 450 THR A CA 1
ATOM 2141 C C . THR A 1 319 ? 51.925 -18.428 -11.238 1.00 48.65 450 THR A C 1
ATOM 2142 O O . THR A 1 319 ? 52.742 -18.822 -10.414 1.00 53.82 450 THR A O 1
ATOM 2146 N N . VAL A 1 320 ? 51.458 -19.212 -12.201 1.00 44.89 451 VAL A N 1
ATOM 2147 C CA . VAL A 1 320 ? 51.896 -20.603 -12.288 1.00 41.94 451 VAL A CA 1
ATOM 2148 C C . VAL A 1 320 ? 53.370 -20.684 -12.660 1.00 47.45 451 VAL A C 1
ATOM 2149 O O . VAL A 1 320 ? 54.124 -21.463 -12.071 1.00 49.78 451 VAL A O 1
ATOM 2153 N N . LEU A 1 321 ? 53.780 -19.882 -13.638 1.00 42.17 452 LEU A N 1
ATOM 2154 C CA . LEU A 1 321 ? 55.181 -19.869 -14.062 1.00 39.99 452 LEU A CA 1
ATOM 2155 C C . LEU A 1 321 ? 56.110 -19.490 -12.918 1.00 45.02 452 LEU A C 1
ATOM 2156 O O . LEU A 1 321 ? 57.122 -20.143 -12.669 1.00 57.76 452 LEU A O 1
ATOM 2161 N N . ARG A 1 322 ? 55.728 -18.441 -12.212 1.00 47.06 453 ARG A N 1
ATOM 2162 C CA . 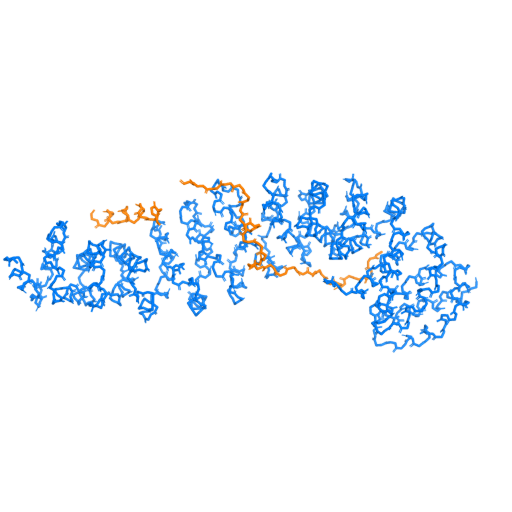ARG A 1 322 ? 56.486 -17.899 -11.102 1.00 44.86 453 ARG A CA 1
ATOM 2163 C C . ARG A 1 322 ? 56.655 -18.926 -9.990 1.00 46.02 453 ARG A C 1
ATOM 2164 O O . ARG A 1 322 ? 57.745 -19.085 -9.427 1.00 51.32 453 ARG A O 1
ATOM 2172 N N . ALA A 1 323 ? 55.583 -19.650 -9.695 1.00 47.85 454 ALA A N 1
ATOM 2173 C CA . ALA A 1 323 ? 55.596 -20.609 -8.588 1.00 43.47 454 ALA A CA 1
ATOM 2174 C C . ALA A 1 323 ? 56.462 -21.840 -8.845 1.00 43.09 454 ALA A C 1
ATOM 2175 O O . ALA A 1 323 ? 56.892 -22.515 -7.905 1.00 48.61 454 ALA A O 1
ATOM 2177 N N . GLY A 1 324 ? 56.714 -22.136 -10.114 1.00 40.72 455 GLY A N 1
ATOM 2178 C CA . GLY A 1 324 ? 57.501 -23.306 -10.453 1.00 35.34 455 GLY A CA 1
ATOM 2179 C C . GLY A 1 324 ? 56.951 -24.565 -9.791 1.00 45.71 455 GLY A C 1
ATOM 2180 O O . GLY A 1 324 ? 55.753 -24.872 -9.899 1.00 43.58 455 GLY A O 1
ATOM 2181 N N . ASP A 1 325 ? 57.834 -25.275 -9.095 1.00 43.39 456 ASP A N 1
ATOM 2182 C CA . ASP A 1 325 ? 57.506 -26.503 -8.374 1.00 48.90 456 ASP A CA 1
ATOM 2183 C C . ASP A 1 325 ? 56.675 -26.307 -7.096 1.00 54.03 456 ASP A C 1
ATOM 2184 O O . ASP A 1 325 ? 56.299 -27.294 -6.464 1.00 56.50 456 ASP A O 1
ATOM 2189 N N . ARG A 1 326 ? 56.397 -25.060 -6.704 1.00 50.61 457 ARG A N 1
ATOM 2190 C CA . ARG A 1 326 ? 55.647 -24.805 -5.465 1.00 50.18 457 ARG A CA 1
ATOM 2191 C C . ARG A 1 326 ? 54.155 -25.139 -5.596 1.00 53.85 457 ARG A C 1
ATOM 2192 O O . ARG A 1 326 ? 53.366 -24.348 -6.111 1.00 58.23 457 ARG A O 1
ATOM 2200 N N . GLU A 1 327 ? 53.770 -26.314 -5.114 1.00 55.49 458 GLU A N 1
ATOM 2201 C CA . GLU A 1 327 ? 52.437 -26.845 -5.393 1.00 57.40 458 GLU A CA 1
ATOM 2202 C C . GLU A 1 327 ? 51.335 -26.266 -4.511 1.00 51.73 458 GLU A C 1
ATOM 2203 O O . GLU A 1 327 ? 50.165 -26.270 -4.883 1.00 46.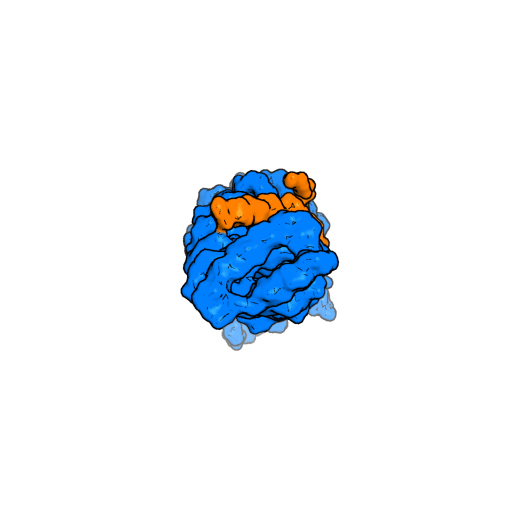47 458 GLU A O 1
ATOM 2209 N N . ASP A 1 328 ? 51.705 -25.753 -3.347 1.00 54.54 459 ASP A N 1
ATOM 2210 C CA . ASP A 1 328 ? 50.757 -24.971 -2.577 1.00 57.38 459 ASP A CA 1
ATOM 2211 C C . ASP A 1 328 ? 50.305 -23.745 -3.397 1.00 58.60 459 ASP A C 1
ATOM 2212 O O . ASP A 1 328 ? 49.295 -23.119 -3.081 1.00 60.09 459 ASP A O 1
ATOM 2217 N N . ILE A 1 329 ? 51.031 -23.415 -4.465 1.00 47.33 460 ILE A N 1
ATOM 2218 C CA . ILE A 1 329 ? 50.577 -22.341 -5.343 1.00 43.05 460 ILE A CA 1
ATOM 2219 C C . ILE A 1 329 ? 49.979 -22.829 -6.653 1.00 40.40 460 ILE A C 1
ATOM 2220 O O . ILE A 1 329 ? 48.937 -22.341 -7.073 1.00 47.50 460 ILE A O 1
ATOM 2225 N N . THR A 1 330 ? 50.631 -23.780 -7.308 1.00 39.72 461 THR A N 1
ATOM 2226 C CA . THR A 1 330 ? 50.160 -24.237 -8.620 1.00 39.03 461 THR A CA 1
ATOM 2227 C C . THR A 1 330 ? 48.844 -25.024 -8.636 1.00 39.25 461 THR A C 1
ATOM 2228 O O . THR A 1 330 ? 48.107 -24.974 -9.616 1.00 41.37 461 THR A O 1
ATOM 2232 N N . GLU A 1 331 ? 48.540 -25.742 -7.563 1.00 38.46 462 GLU A N 1
ATOM 2233 C CA . GLU A 1 331 ? 47.328 -26.554 -7.557 1.00 34.95 462 GLU A CA 1
ATOM 2234 C C . GLU A 1 331 ? 46.061 -25.684 -7.542 1.00 39.92 462 GLU A C 1
ATOM 2235 O O . GLU A 1 331 ? 45.186 -25.833 -8.407 1.00 34.76 462 GLU A O 1
ATOM 2241 N N . PRO A 1 332 ? 45.956 -24.770 -6.558 1.00 35.67 463 PRO A N 1
ATOM 2242 C CA . PRO A 1 332 ? 44.808 -23.858 -6.545 1.00 42.63 463 PRO A CA 1
ATOM 2243 C C . PRO A 1 332 ? 44.719 -23.011 -7.804 1.00 38.53 463 PRO A C 1
ATOM 2244 O O . PRO A 1 332 ? 43.612 -22.762 -8.281 1.00 44.68 463 PRO A O 1
ATOM 2248 N N . ALA A 1 333 ? 45.857 -22.586 -8.338 1.00 34.27 464 ALA A N 1
ATOM 2249 C CA . ALA A 1 333 ? 45.843 -21.657 -9.466 1.00 35.02 464 ALA A CA 1
ATOM 2250 C C . ALA A 1 333 ? 45.461 -22.380 -10.749 1.00 37.34 464 ALA A C 1
ATOM 2251 O O . ALA A 1 333 ? 44.774 -21.816 -11.607 1.00 40.45 464 ALA A O 1
ATOM 2253 N N . ILE A 1 334 ? 45.923 -23.625 -10.869 1.00 29.69 465 ILE A N 1
ATOM 2254 C CA . ILE A 1 334 ? 45.497 -24.533 -11.940 1.00 35.15 465 ILE A CA 1
ATOM 2255 C C . ILE A 1 334 ? 43.993 -24.869 -11.850 1.00 41.16 465 ILE A C 1
ATOM 2256 O O . ILE A 1 334 ? 43.289 -24.909 -12.877 1.00 33.96 465 ILE A O 1
ATOM 2261 N N . CYS A 1 335 ? 43.497 -25.075 -10.627 1.00 42.12 466 CYS A N 1
ATOM 2262 C CA . CYS A 1 335 ? 42.057 -25.316 -10.419 1.00 32.47 466 CYS A CA 1
ATOM 2263 C C . CYS A 1 335 ? 41.211 -24.132 -10.883 1.00 30.27 466 CYS A C 1
ATOM 2264 O O . CYS A 1 335 ? 40.208 -24.309 -11.569 1.00 37.24 466 CYS A O 1
ATOM 2267 N N . ALA A 1 336 ? 41.611 -22.918 -10.511 1.00 26.90 467 ALA A N 1
ATOM 2268 C CA . ALA A 1 336 ? 40.875 -21.739 -10.963 1.00 27.51 467 ALA A CA 1
ATOM 2269 C C . ALA A 1 336 ? 40.914 -21.654 -12.488 1.00 22.46 467 ALA A C 1
ATOM 2270 O O . ALA A 1 336 ? 39.915 -21.362 -13.143 1.00 28.51 467 ALA A O 1
ATOM 2272 N N . LEU A 1 337 ? 42.066 -21.929 -13.067 1.00 28.04 468 LEU A N 1
ATOM 2273 C CA . LEU A 1 337 ? 42.172 -21.871 -14.519 1.00 37.49 468 LEU A CA 1
ATOM 2274 C C . LEU A 1 337 ? 41.156 -22.800 -15.129 1.00 39.99 468 LEU A C 1
ATOM 2275 O O . LEU A 1 337 ? 40.558 -22.484 -16.164 1.00 34.06 468 LEU A O 1
ATOM 2280 N N . ARG A 1 338 ? 40.967 -23.946 -14.469 1.00 37.55 469 ARG A N 1
ATOM 2281 C CA . ARG A 1 338 ? 40.099 -24.999 -14.976 1.00 32.04 469 ARG A CA 1
ATOM 2282 C C . ARG A 1 338 ? 38.647 -24.574 -14.858 1.00 33.30 469 ARG A C 1
ATOM 2283 O O . ARG A 1 338 ? 37.903 -24.700 -15.813 1.00 35.74 469 ARG A O 1
ATOM 2291 N N . HIS A 1 339 ? 38.253 -24.048 -13.700 1.00 36.57 470 HIS A N 1
ATOM 2292 C CA . HIS A 1 339 ? 36.923 -23.472 -13.564 1.00 34.38 470 HIS A CA 1
ATOM 2293 C C . HIS A 1 339 ? 36.674 -22.422 -14.662 1.00 39.83 470 HIS A C 1
ATOM 2294 O O . HIS A 1 339 ? 35.590 -22.387 -15.227 1.00 37.71 470 HIS A O 1
ATOM 2301 N N . LEU A 1 340 ? 37.676 -21.586 -14.972 1.00 35.86 471 LEU A N 1
ATOM 2302 C CA . LEU A 1 340 ? 37.488 -20.474 -15.924 1.00 38.06 471 LEU A CA 1
ATOM 2303 C C . LEU A 1 340 ? 37.482 -20.878 -17.390 1.00 37.97 471 LEU A C 1
ATOM 2304 O O . LEU A 1 340 ? 37.169 -20.064 -18.258 1.00 32.71 471 LEU A O 1
ATOM 2309 N N . THR A 1 341 ? 37.840 -22.121 -17.676 1.00 45.70 472 THR A N 1
ATOM 2310 C CA . THR A 1 341 ? 37.915 -22.557 -19.067 1.00 40.10 472 THR A CA 1
ATOM 2311 C C . THR A 1 341 ? 36.752 -23.487 -19.436 1.00 39.22 472 THR A C 1
ATOM 2312 O O . THR A 1 341 ? 36.779 -24.178 -20.462 1.00 35.97 472 THR A O 1
ATOM 2316 N N . SER A 1 342 ? 35.713 -23.484 -18.606 1.00 32.90 473 SER A N 1
ATOM 2317 C CA . SER A 1 342 ? 34.467 -24.134 -19.015 1.00 34.90 473 SER A CA 1
ATOM 2318 C C . SER A 1 342 ? 33.220 -23.536 -18.384 1.00 36.57 473 SER A C 1
ATOM 2319 O O . SER A 1 342 ? 33.268 -22.908 -17.316 1.00 39.40 473 SER A O 1
ATOM 2322 N N . ARG A 1 343 ? 32.107 -23.747 -19.075 1.00 33.60 474 ARG A N 1
ATOM 2323 C CA . ARG A 1 343 ? 30.783 -23.515 -18.532 1.00 35.61 474 ARG A CA 1
ATOM 2324 C C . ARG A 1 343 ? 30.455 -22.053 -18.204 1.00 34.50 474 ARG A C 1
ATOM 2325 O O . ARG A 1 343 ? 29.869 -21.750 -17.165 1.00 36.29 474 ARG A O 1
ATOM 2333 N N . HIS A 1 344 ? 30.821 -21.159 -19.112 1.00 37.45 475 HIS A N 1
ATOM 2334 C CA . HIS A 1 344 ? 30.369 -19.761 -19.065 1.00 33.32 475 HIS A CA 1
ATOM 2335 C C . HIS A 1 344 ? 30.558 -19.108 -20.431 1.00 42.58 475 HIS A C 1
ATOM 2336 O O . HIS A 1 344 ? 31.243 -19.652 -21.298 1.00 49.26 475 HIS A O 1
ATOM 2343 N N . GLN A 1 345 ? 29.914 -17.966 -20.623 1.00 50.73 476 GLN A N 1
ATOM 2344 C CA . GLN A 1 345 ? 29.870 -17.283 -21.910 1.00 51.63 476 GLN A CA 1
ATOM 2345 C C . GLN A 1 345 ? 31.255 -16.939 -22.482 1.00 49.13 476 GLN A C 1
ATOM 2346 O O . GLN A 1 345 ? 31.419 -16.839 -23.699 1.00 49.35 476 GLN A O 1
ATOM 2352 N N . GLU A 1 346 ? 32.249 -16.767 -21.614 1.00 38.79 477 GLU A N 1
ATOM 2353 C CA . GLU A 1 346 ? 33.599 -16.427 -22.065 1.00 43.77 477 GLU A CA 1
ATOM 2354 C C . GLU A 1 346 ? 34.626 -17.572 -21.911 1.00 45.49 477 GLU A C 1
ATOM 2355 O O . GLU A 1 346 ? 35.843 -17.343 -21.933 1.00 38.11 477 GLU A O 1
ATOM 2361 N N . ALA A 1 347 ? 34.140 -18.801 -21.790 1.00 36.63 478 ALA A N 1
ATOM 2362 C CA . ALA A 1 347 ? 35.039 -19.931 -21.595 1.00 44.88 478 ALA A CA 1
ATOM 2363 C C . ALA A 1 347 ? 35.974 -20.148 -22.793 1.00 48.46 478 ALA A C 1
ATOM 2364 O O . ALA A 1 347 ? 37.136 -20.506 -22.612 1.00 48.27 478 ALA A O 1
ATOM 2366 N N . GLU A 1 348 ? 35.487 -19.915 -24.011 1.00 45.67 479 GLU A N 1
ATOM 2367 C CA . GLU A 1 348 ? 36.345 -20.079 -25.189 1.00 42.29 479 GLU A CA 1
ATOM 2368 C C . GLU A 1 348 ? 37.427 -19.014 -25.210 1.00 51.23 479 GLU A C 1
ATOM 2369 O O . GLU A 1 348 ? 38.581 -19.281 -25.536 1.00 58.94 479 GLU A O 1
ATOM 2375 N N . MET A 1 349 ? 37.043 -17.792 -24.873 1.00 49.34 480 MET A N 1
ATOM 2376 C CA . MET A 1 349 ? 38.000 -16.720 -24.806 1.00 42.51 480 MET A CA 1
ATOM 2377 C C . MET A 1 349 ? 39.121 -17.128 -23.839 1.00 44.67 480 MET A C 1
ATOM 2378 O O . MET A 1 349 ? 40.298 -16.890 -24.110 1.00 44.48 480 MET A O 1
ATOM 2383 N N . ALA A 1 350 ? 38.758 -17.764 -22.727 1.00 37.76 481 ALA A N 1
ATOM 2384 C CA . ALA A 1 350 ? 39.742 -18.131 -21.712 1.00 43.52 481 ALA A CA 1
ATOM 2385 C C . ALA A 1 350 ? 40.655 -19.261 -22.199 1.00 45.64 481 ALA A C 1
ATOM 2386 O O . ALA A 1 350 ? 41.865 -19.262 -21.945 1.00 46.91 481 ALA A O 1
ATOM 2388 N N . GLN A 1 351 ? 40.065 -20.215 -22.904 1.00 38.84 482 GLN A N 1
ATOM 2389 C CA . GLN A 1 351 ? 40.817 -21.312 -23.494 1.00 43.33 482 GLN A CA 1
ATOM 2390 C C . GLN A 1 351 ? 41.880 -20.764 -24.433 1.00 49.11 482 GLN A C 1
ATOM 2391 O O . GLN A 1 351 ? 43.011 -21.246 -24.467 1.00 39.14 482 GLN A O 1
ATOM 2397 N N . ASN A 1 352 ? 41.518 -19.736 -25.183 1.00 52.55 483 ASN A N 1
ATOM 2398 C CA . ASN A 1 352 ? 42.460 -19.126 -26.099 1.00 53.55 483 ASN A CA 1
ATOM 2399 C C . ASN A 1 352 ? 43.535 -18.311 -25.393 1.00 50.71 483 ASN A C 1
ATOM 2400 O O . ASN A 1 352 ? 44.691 -18.276 -25.829 1.00 46.86 483 ASN A O 1
ATOM 2405 N N . ALA A 1 353 ? 43.149 -17.659 -24.302 1.00 42.63 484 ALA A N 1
ATOM 2406 C CA . ALA A 1 353 ? 44.067 -16.780 -23.594 1.00 43.70 484 ALA A CA 1
ATOM 2407 C C . ALA A 1 353 ? 45.231 -17.588 -23.052 1.00 39.22 484 ALA A C 1
ATOM 2408 O O . ALA A 1 353 ? 46.373 -17.140 -23.101 1.00 49.74 484 ALA A O 1
ATOM 2410 N N . VAL A 1 354 ? 44.948 -18.795 -22.568 1.00 34.81 485 VAL A N 1
ATOM 2411 C CA . VAL A 1 354 ? 45.989 -19.644 -21.997 1.00 27.08 485 VAL A CA 1
ATOM 2412 C C . VAL A 1 354 ? 47.057 -19.916 -23.042 1.00 40.07 485 VAL A C 1
ATOM 2413 O O . VAL A 1 354 ? 48.260 -19.864 -22.745 1.00 36.78 485 VAL A O 1
ATOM 2417 N N . ARG A 1 355 ? 46.625 -20.185 -24.273 1.00 41.26 486 ARG A N 1
ATOM 2418 C CA . ARG A 1 355 ? 47.579 -20.328 -25.371 1.00 41.52 486 ARG A CA 1
ATOM 2419 C C . ARG A 1 355 ? 48.288 -19.002 -25.671 1.00 48.13 486 ARG A C 1
ATOM 2420 O O . ARG A 1 355 ? 49.501 -18.970 -25.835 1.00 44.47 486 ARG A O 1
ATOM 2428 N N . LEU A 1 356 ? 47.533 -17.908 -25.738 1.00 55.29 487 LEU A N 1
ATOM 2429 C CA . LEU A 1 356 ? 48.113 -16.613 -26.098 1.00 51.13 487 LEU A CA 1
ATOM 2430 C C . LEU A 1 356 ? 49.185 -16.167 -25.118 1.00 49.63 487 LEU A C 1
ATOM 2431 O O . LEU A 1 356 ? 50.147 -15.536 -25.516 1.00 53.61 487 LEU A O 1
ATOM 2436 N N . HIS A 1 357 ? 49.031 -16.514 -23.846 1.00 44.39 488 HIS A N 1
ATOM 2437 C CA . HIS A 1 357 ? 49.973 -16.065 -22.831 1.00 37.98 488 HIS A CA 1
ATOM 2438 C C . HIS A 1 357 ? 51.020 -17.112 -22.455 1.00 47.06 488 HIS A C 1
ATOM 2439 O O . HIS A 1 357 ? 51.586 -17.068 -21.363 1.00 50.80 488 HIS A O 1
ATOM 2446 N N . TYR A 1 358 ? 51.271 -18.042 -23.376 1.00 41.46 489 TYR A N 1
ATOM 2447 C CA . TYR A 1 358 ? 52.314 -19.051 -23.232 1.00 44.88 489 TYR A CA 1
ATOM 2448 C C . TYR A 1 358 ? 52.065 -20.043 -22.110 1.00 48.05 489 TYR A C 1
ATOM 2449 O O . TYR A 1 358 ? 52.999 -20.622 -21.552 1.00 47.64 489 TYR A O 1
ATOM 2458 N N . GLY A 1 359 ? 50.796 -20.274 -21.809 1.00 47.93 490 GLY A N 1
ATOM 2459 C CA . GLY A 1 359 ? 50.449 -21.210 -20.769 1.00 36.44 490 GLY A CA 1
ATOM 2460 C C . GLY A 1 359 ? 50.557 -22.674 -21.147 1.00 38.77 490 GLY A C 1
ATOM 2461 O O . GLY A 1 359 ? 50.716 -23.525 -20.266 1.00 48.59 490 GLY A O 1
ATOM 2462 N N . LEU A 1 360 ? 50.472 -22.993 -22.436 1.00 35.53 491 LEU A N 1
ATOM 2463 C CA . LEU A 1 360 ? 50.356 -24.403 -22.812 1.00 39.48 491 LEU A CA 1
ATOM 2464 C C . LEU A 1 360 ? 51.568 -25.273 -22.421 1.00 45.95 491 LEU A C 1
ATOM 2465 O O . LEU A 1 360 ? 51.385 -26.409 -21.957 1.00 36.17 491 LEU A O 1
ATOM 2470 N N . PRO A 1 361 ? 52.804 -24.754 -22.612 1.00 40.03 492 PRO A N 1
ATOM 2471 C CA . PRO A 1 361 ? 53.961 -25.555 -22.194 1.00 46.28 492 PRO A CA 1
ATOM 2472 C C . PRO A 1 361 ? 54.093 -25.693 -20.672 1.00 48.09 492 PRO A C 1
ATOM 2473 O O . PRO A 1 361 ? 54.466 -26.774 -20.233 1.00 45.93 492 PRO A O 1
ATOM 2477 N N . VAL A 1 362 ? 53.769 -24.678 -19.871 1.00 46.23 493 VAL A N 1
ATOM 2478 C CA . VAL A 1 362 ? 53.858 -24.918 -18.427 1.00 48.09 493 VAL A CA 1
ATOM 2479 C C . VAL A 1 362 ? 52.796 -25.930 -17.979 1.00 49.61 493 VAL A C 1
ATOM 2480 O O . VAL A 1 362 ? 53.070 -26.827 -17.176 1.00 48.77 493 VAL A O 1
ATOM 2484 N N . VAL A 1 363 ? 51.597 -25.808 -18.543 1.00 49.23 494 VAL A N 1
ATOM 2485 C CA . VAL A 1 363 ? 50.485 -26.706 -18.213 1.00 36.66 494 VAL A CA 1
ATOM 2486 C C . VAL A 1 363 ? 50.857 -28.159 -18.462 1.00 40.31 494 VAL A C 1
ATOM 2487 O O . VAL A 1 363 ? 50.814 -28.989 -17.557 1.00 45.57 494 VAL A O 1
ATOM 2491 N N . VAL A 1 364 ? 51.233 -28.462 -19.695 1.00 43.70 495 VAL A N 1
ATOM 2492 C CA . VAL A 1 364 ? 51.624 -29.813 -20.058 1.00 46.71 495 VAL A CA 1
ATOM 2493 C C . VAL A 1 364 ? 52.805 -30.317 -19.211 1.00 54.03 495 VAL A C 1
ATOM 2494 O O . VAL A 1 364 ? 52.835 -31.480 -18.811 1.00 59.99 495 VAL A O 1
ATOM 2498 N N . LYS A 1 365 ? 53.761 -29.433 -18.941 1.00 42.95 496 LYS A N 1
ATOM 2499 C CA . LYS A 1 365 ? 54.896 -29.744 -18.082 1.00 55.84 496 LYS A CA 1
ATOM 2500 C C . LYS A 1 365 ? 54.483 -30.208 -16.689 1.00 50.99 496 LYS A C 1
ATOM 2501 O O . LYS A 1 365 ? 55.148 -31.063 -16.098 1.00 47.41 496 LYS A O 1
ATOM 2507 N N . LEU A 1 366 ? 53.409 -29.633 -16.150 1.00 45.93 497 LEU A N 1
ATOM 2508 C CA . LEU A 1 366 ? 52.954 -30.015 -14.811 1.00 38.10 497 LEU A CA 1
ATOM 2509 C C . LEU A 1 366 ? 52.428 -31.463 -14.730 1.00 37.86 497 LEU A C 1
ATOM 2510 O O . LEU A 1 366 ? 52.233 -32.004 -13.638 1.00 41.98 497 LEU A O 1
ATOM 2515 N N . LEU A 1 367 ? 52.199 -32.091 -15.879 1.00 31.49 498 LEU A N 1
ATOM 2516 C CA . LEU A 1 367 ? 51.855 -33.505 -15.905 1.00 36.25 498 LEU A CA 1
ATOM 2517 C C . LEU A 1 367 ? 53.061 -34.369 -15.507 1.00 50.79 498 LEU A C 1
ATOM 2518 O O . LEU A 1 367 ? 52.921 -35.548 -15.227 1.00 48.90 498 LEU A O 1
ATOM 2523 N N . HIS A 1 368 ? 54.252 -33.781 -15.496 1.00 60.96 499 HIS A N 1
ATOM 2524 C CA . HIS A 1 368 ? 55.449 -34.521 -15.122 1.00 63.33 499 HIS A CA 1
ATOM 2525 C C . HIS A 1 368 ? 55.852 -34.328 -13.663 1.00 67.98 499 HIS A C 1
ATOM 2526 O O . HIS A 1 368 ? 55.397 -33.398 -12.993 1.00 65.73 499 HIS A O 1
ATOM 2533 N N . PRO A 1 369 ? 56.734 -35.206 -13.170 1.00 68.07 500 PRO A N 1
ATOM 2534 C CA . PRO A 1 369 ? 57.363 -35.023 -11.859 1.00 63.49 500 PRO A CA 1
ATOM 2535 C C . PRO A 1 369 ? 58.133 -33.695 -11.818 1.00 60.21 500 PRO A C 1
ATOM 2536 O O . PRO A 1 369 ? 58.640 -33.242 -12.847 1.00 56.80 500 PRO A O 1
ATOM 2540 N N . PRO A 1 370 ? 58.233 -33.075 -10.635 1.00 54.05 501 PRO A N 1
ATOM 2541 C CA . PRO A 1 370 ? 57.813 -33.610 -9.335 1.00 54.38 501 PRO A CA 1
ATOM 2542 C C . PRO A 1 370 ? 56.345 -33.405 -8.955 1.00 60.22 501 PRO A C 1
ATOM 2543 O O . PRO A 1 370 ? 56.069 -33.394 -7.754 1.00 67.22 501 PRO A O 1
ATOM 2547 N N . SER A 1 371 ? 55.432 -33.255 -9.915 1.00 50.88 502 SER A N 1
ATOM 2548 C CA . SER A 1 371 ? 54.028 -33.015 -9.565 1.00 52.62 502 SER A CA 1
ATOM 2549 C C . SER A 1 371 ? 53.443 -34.218 -8.838 1.00 59.95 502 SER A C 1
ATOM 2550 O O . SER A 1 371 ? 53.736 -35.349 -9.192 1.00 64.65 502 SER A O 1
ATOM 2553 N N . HIS A 1 372 ? 52.614 -33.972 -7.828 1.00 62.85 503 HIS A N 1
ATOM 2554 C CA . HIS A 1 372 ? 51.879 -35.052 -7.173 1.00 54.34 503 HIS A CA 1
ATOM 2555 C C . HIS A 1 372 ? 50.493 -35.193 -7.784 1.00 54.45 503 HIS A C 1
ATOM 2556 O O . HIS A 1 372 ? 50.049 -34.332 -8.545 1.00 52.25 503 HIS A O 1
ATOM 2563 N N . TRP A 1 373 ? 49.813 -36.283 -7.444 1.00 56.09 504 TRP A N 1
ATOM 2564 C CA . TRP A 1 373 ? 48.521 -36.616 -8.047 1.00 57.78 504 TRP A CA 1
ATOM 2565 C C . TRP A 1 373 ? 47.450 -35.523 -8.046 1.00 49.59 504 TRP A C 1
ATOM 2566 O O . TRP A 1 373 ? 46.780 -35.322 -9.055 1.00 52.81 504 TRP A O 1
ATOM 2577 N N . PRO A 1 374 ? 47.279 -34.821 -6.917 1.00 46.21 505 PRO A N 1
ATOM 2578 C CA . PRO A 1 374 ? 46.253 -33.774 -6.894 1.00 47.87 505 PRO A CA 1
ATOM 2579 C C . PRO A 1 374 ? 46.490 -32.690 -7.946 1.00 45.52 505 PRO A C 1
ATOM 2580 O O . PRO A 1 374 ? 45.538 -32.252 -8.599 1.00 46.06 505 PRO A O 1
ATOM 2584 N N . LEU A 1 375 ? 47.733 -32.257 -8.109 1.00 40.48 506 LEU A N 1
ATOM 2585 C CA . LEU A 1 375 ? 48.031 -31.260 -9.132 1.00 42.12 506 LEU A CA 1
ATOM 2586 C C . LEU A 1 375 ? 47.803 -31.823 -10.544 1.00 47.79 506 LEU A C 1
ATOM 2587 O O . LEU A 1 375 ? 47.262 -31.134 -11.423 1.00 46.16 506 LEU A O 1
ATOM 2592 N N . ILE A 1 376 ? 48.207 -33.078 -10.742 1.00 44.47 507 ILE A N 1
ATOM 2593 C CA . ILE A 1 376 ? 48.060 -33.783 -12.020 1.00 42.78 507 ILE A CA 1
ATOM 2594 C C . ILE A 1 376 ? 46.598 -33.994 -12.396 1.00 43.00 507 ILE A C 1
ATOM 2595 O O . ILE A 1 376 ? 46.216 -33.912 -13.571 1.00 40.79 507 ILE A O 1
ATOM 2600 N N . LYS A 1 377 ? 45.791 -34.295 -11.385 1.00 47.51 508 LYS A N 1
ATOM 2601 C CA . LYS A 1 377 ? 44.348 -34.352 -11.541 1.00 45.07 508 LYS A CA 1
ATOM 2602 C C . LYS A 1 377 ? 43.837 -33.023 -12.102 1.00 47.20 508 LYS A C 1
ATOM 2603 O O . LYS A 1 377 ? 43.200 -32.988 -13.167 1.00 43.19 508 LYS A O 1
ATOM 2609 N N . ALA A 1 378 ? 44.142 -31.927 -11.399 1.00 43.72 509 ALA A N 1
ATOM 2610 C CA . ALA A 1 378 ? 43.648 -30.613 -11.800 1.00 32.06 509 ALA A CA 1
ATOM 2611 C C . ALA A 1 378 ? 44.110 -30.260 -13.217 1.00 36.07 509 ALA A C 1
ATOM 2612 O O . ALA A 1 378 ? 43.338 -29.722 -14.017 1.00 40.75 509 ALA A O 1
ATOM 2614 N N . THR A 1 379 ? 45.351 -30.624 -13.529 1.00 27.26 510 THR A N 1
ATOM 2615 C CA . THR A 1 379 ? 45.988 -30.262 -14.781 1.00 30.02 510 THR A CA 1
ATOM 2616 C C . THR A 1 379 ? 45.366 -30.992 -15.972 1.00 36.01 510 THR A C 1
ATOM 2617 O O . THR A 1 379 ? 45.072 -30.391 -17.009 1.00 42.75 510 THR A O 1
ATOM 2621 N N . VAL A 1 380 ? 45.193 -32.296 -15.830 1.00 37.06 511 VAL A N 1
ATOM 2622 C CA . VAL A 1 380 ? 44.467 -33.074 -16.816 1.00 40.91 511 VAL A CA 1
ATOM 2623 C C . VAL A 1 380 ? 43.067 -32.490 -17.012 1.00 35.39 511 VAL A C 1
ATOM 2624 O O . VAL A 1 380 ? 42.609 -32.321 -18.142 1.00 37.98 511 VAL A O 1
ATOM 2628 N N . GLY A 1 381 ? 42.394 -32.145 -15.922 1.00 27.68 512 GLY A N 1
ATOM 2629 C CA . GLY A 1 381 ? 41.129 -31.414 -16.037 1.00 33.17 512 GLY A CA 1
ATOM 2630 C C . GLY A 1 381 ? 41.188 -30.116 -16.853 1.00 39.38 512 GLY A C 1
ATOM 2631 O O . GLY A 1 381 ? 40.303 -29.826 -17.668 1.00 34.07 512 GLY A O 1
ATOM 2632 N N . LEU A 1 382 ? 42.240 -29.333 -16.627 1.00 38.31 513 LEU A N 1
ATOM 2633 C CA . LEU A 1 382 ? 42.478 -28.094 -17.369 1.00 33.42 513 LEU A CA 1
ATOM 2634 C C . LEU A 1 382 ? 42.712 -28.358 -18.857 1.00 39.35 513 LEU A C 1
ATOM 2635 O O . LEU A 1 382 ? 42.115 -27.704 -19.718 1.00 34.47 513 LEU A O 1
ATOM 2640 N N . ILE A 1 383 ? 43.595 -29.315 -19.144 1.00 39.12 514 ILE A N 1
ATOM 2641 C CA . ILE A 1 383 ? 43.917 -29.719 -20.514 1.00 37.56 514 ILE A CA 1
ATOM 2642 C C . ILE A 1 383 ? 42.668 -30.186 -21.274 1.00 43.01 514 ILE A C 1
ATOM 2643 O O . ILE A 1 383 ? 42.481 -29.899 -22.467 1.00 46.36 514 ILE A O 1
ATOM 2648 N N . ARG A 1 384 ? 41.793 -30.888 -20.568 1.00 38.43 515 ARG A N 1
ATOM 2649 C CA . ARG A 1 384 ? 40.522 -31.289 -21.153 1.00 35.89 515 ARG A CA 1
ATOM 2650 C C . ARG A 1 384 ? 39.767 -30.077 -21.689 1.00 38.78 515 ARG A C 1
ATOM 2651 O O . ARG A 1 384 ? 39.408 -30.032 -22.869 1.00 39.93 515 ARG A O 1
ATOM 2659 N N . ASN A 1 385 ? 39.542 -29.084 -20.834 1.00 39.36 516 ASN A N 1
ATOM 2660 C CA . ASN A 1 385 ? 38.861 -27.873 -21.267 1.00 31.93 516 ASN A CA 1
ATOM 2661 C C . ASN A 1 385 ? 39.643 -27.187 -22.371 1.00 39.28 516 ASN A C 1
ATOM 2662 O O . ASN A 1 385 ? 39.063 -26.681 -23.326 1.00 38.88 516 ASN A O 1
ATOM 2667 N N . LEU A 1 386 ? 40.967 -27.176 -22.244 1.00 33.13 517 LEU A N 1
ATOM 2668 C CA . LEU A 1 386 ? 41.790 -26.473 -23.213 1.00 34.79 517 LEU A CA 1
ATOM 2669 C C . LEU A 1 386 ? 41.550 -27.014 -24.619 1.00 40.03 517 LEU A C 1
ATOM 2670 O O . LEU A 1 386 ? 41.561 -26.264 -25.607 1.00 31.67 517 LEU A O 1
ATOM 2675 N N . ALA A 1 387 ? 41.324 -28.322 -24.688 1.00 37.99 518 ALA A N 1
ATOM 2676 C CA . ALA A 1 387 ? 41.181 -29.033 -25.950 1.00 40.88 518 ALA A CA 1
ATOM 2677 C C . ALA A 1 387 ? 39.853 -28.726 -26.683 1.00 53.83 518 ALA A C 1
ATOM 2678 O O . ALA A 1 387 ? 39.727 -28.989 -27.882 1.00 55.57 518 ALA A O 1
ATOM 2680 N N . LEU A 1 388 ? 38.877 -28.174 -25.963 1.00 45.14 519 LEU A N 1
ATOM 2681 C CA . LEU A 1 388 ? 37.602 -27.763 -26.567 1.00 40.78 519 LEU A CA 1
ATOM 2682 C C . LEU A 1 388 ? 37.813 -26.689 -27.628 1.00 52.51 519 LEU A C 1
ATOM 2683 O O . LEU A 1 388 ? 37.018 -26.561 -28.556 1.00 45.78 519 LEU A O 1
ATOM 2688 N N . CYS A 1 389 ? 38.866 -25.889 -27.456 1.00 49.43 520 CYS A N 1
ATOM 2689 C CA . CYS A 1 389 ? 39.227 -24.862 -28.417 1.00 40.74 520 CYS A CA 1
ATOM 2690 C C . CYS A 1 389 ? 40.041 -25.457 -29.557 1.00 51.91 520 CYS A C 1
ATOM 2691 O O . CYS A 1 389 ? 41.172 -25.910 -29.349 1.00 60.92 520 CYS A O 1
ATOM 2694 N N . PRO A 1 390 ? 39.476 -25.449 -30.771 1.00 49.95 521 PRO A N 1
ATOM 2695 C CA . PRO A 1 390 ? 40.140 -26.049 -31.933 1.00 51.10 521 PRO A CA 1
ATOM 2696 C C . PRO A 1 390 ? 41.571 -25.550 -32.113 1.00 54.04 521 PRO A C 1
ATOM 2697 O O . PRO A 1 390 ? 42.446 -26.331 -32.479 1.00 50.33 521 PRO A O 1
ATOM 2701 N N . ALA A 1 391 ? 41.802 -24.267 -31.851 1.00 57.96 522 ALA A N 1
ATOM 2702 C CA . ALA A 1 391 ? 43.125 -23.684 -32.027 1.00 60.23 522 ALA A CA 1
ATOM 2703 C C . ALA A 1 391 ? 44.127 -24.282 -31.043 1.00 60.41 522 ALA A C 1
ATOM 2704 O O . ALA A 1 391 ? 45.334 -24.047 -31.147 1.00 61.56 522 ALA A O 1
ATOM 2706 N N . ASN A 1 392 ? 43.624 -25.057 -30.089 1.00 52.76 523 ASN A N 1
ATOM 2707 C CA . ASN A 1 392 ? 44.498 -25.693 -29.115 1.00 48.73 523 ASN A CA 1
ATOM 2708 C C . ASN A 1 392 ? 44.835 -27.136 -29.462 1.00 49.06 523 ASN A C 1
ATOM 2709 O O . ASN A 1 392 ? 45.724 -27.720 -28.852 1.00 56.39 523 ASN A O 1
ATOM 2714 N N . HIS A 1 393 ? 44.133 -27.718 -30.429 1.00 41.26 524 HIS A N 1
ATOM 2715 C CA . HIS A 1 393 ? 44.369 -29.128 -30.748 1.00 51.78 524 HIS A CA 1
ATOM 2716 C C . HIS A 1 393 ? 45.823 -29.376 -31.153 1.00 54.97 524 HIS A C 1
ATOM 2717 O O . HIS A 1 393 ? 46.479 -30.247 -30.588 1.00 51.04 524 HIS A O 1
ATOM 2724 N N . ALA A 1 394 ? 46.320 -28.592 -32.109 1.00 53.46 525 ALA A N 1
ATOM 2725 C CA . ALA A 1 394 ? 47.670 -28.775 -32.648 1.00 52.98 525 ALA A CA 1
ATOM 2726 C C . ALA A 1 394 ? 48.768 -28.384 -31.661 1.00 52.98 525 ALA A C 1
ATOM 2727 O O . ALA A 1 394 ? 49.716 -29.142 -31.465 1.00 53.46 525 ALA A O 1
ATOM 2729 N N . PRO A 1 395 ? 48.655 -27.191 -31.048 1.00 46.99 526 PRO A N 1
ATOM 2730 C CA . PRO A 1 395 ? 49.672 -26.763 -30.078 1.00 48.34 526 PRO A CA 1
ATOM 2731 C C . PRO A 1 395 ? 49.812 -27.749 -28.929 1.00 53.72 526 PRO A C 1
ATOM 2732 O O . PRO A 1 395 ? 50.933 -28.074 -28.551 1.00 62.74 526 PRO A O 1
ATOM 2736 N N . LEU A 1 396 ? 48.691 -28.215 -28.387 1.00 53.23 527 LEU A N 1
ATOM 2737 C CA . LEU A 1 396 ? 48.704 -29.251 -27.349 1.00 50.25 527 LEU A CA 1
ATOM 2738 C C . LEU A 1 396 ? 49.393 -30.533 -27.829 1.00 49.51 527 LEU A C 1
ATOM 2739 O O . LEU A 1 396 ? 50.160 -31.159 -27.090 1.00 49.58 527 LEU A O 1
ATOM 2744 N N . ARG A 1 397 ? 49.100 -30.935 -29.061 1.00 49.08 528 ARG A N 1
ATOM 2745 C CA . ARG A 1 397 ? 49.757 -32.103 -29.617 1.00 49.65 528 ARG A CA 1
ATOM 2746 C C . ARG A 1 397 ? 51.273 -31.847 -29.640 1.00 45.86 528 ARG A C 1
ATOM 2747 O O . ARG A 1 397 ? 52.072 -32.718 -29.297 1.00 47.64 528 ARG A O 1
ATOM 2755 N N . GLU A 1 398 ? 51.664 -30.642 -30.028 1.00 49.46 529 GLU A N 1
ATOM 2756 C CA . GLU A 1 398 ? 53.078 -30.326 -30.145 1.00 52.15 529 GLU A CA 1
ATOM 2757 C C . GLU A 1 398 ? 53.802 -30.400 -28.802 1.00 52.59 529 GLU A C 1
ATOM 2758 O O . GLU A 1 398 ? 54.945 -30.874 -28.732 1.00 48.77 529 GLU A O 1
ATOM 2764 N N . GLN A 1 399 ? 53.122 -29.978 -27.739 1.00 42.13 530 GLN A N 1
ATOM 2765 C CA . GLN A 1 399 ? 53.685 -30.082 -26.391 1.00 46.18 530 GLN A CA 1
ATOM 2766 C C . GLN A 1 399 ? 53.837 -31.508 -25.882 1.00 44.18 530 GLN A C 1
ATOM 2767 O O . GLN A 1 399 ? 54.407 -31.728 -24.819 1.00 48.62 530 GLN A O 1
ATOM 2773 N N . GLY A 1 400 ? 53.321 -32.475 -26.634 1.00 45.95 531 GLY A N 1
ATOM 2774 C CA . GLY A 1 400 ? 53.339 -33.872 -26.215 1.00 34.23 531 GLY A CA 1
ATOM 2775 C C . GLY A 1 400 ? 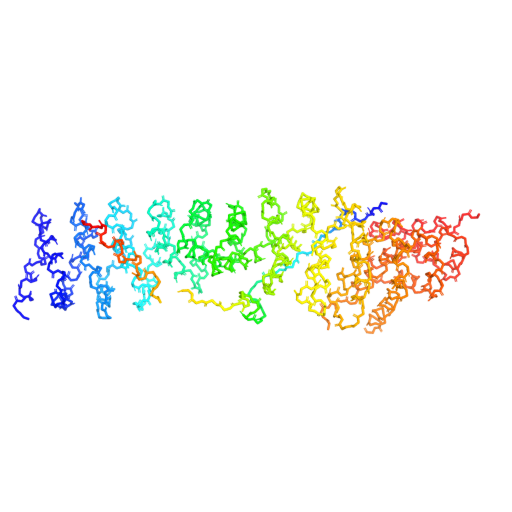52.272 -34.232 -25.195 1.00 43.95 531 GLY A C 1
ATOM 2776 O O . GLY A 1 400 ? 52.440 -35.188 -24.427 1.00 46.00 531 GLY A O 1
ATOM 2777 N N . ALA A 1 401 ? 51.163 -33.487 -25.187 1.00 38.19 532 ALA A N 1
ATOM 2778 C CA . ALA A 1 401 ? 50.056 -33.825 -24.300 1.00 37.89 532 ALA A CA 1
ATOM 2779 C C . ALA A 1 401 ? 49.582 -35.296 -24.442 1.00 57.26 532 ALA A C 1
ATOM 2780 O O . ALA A 1 401 ? 49.354 -35.987 -23.443 1.00 56.67 532 ALA A O 1
ATOM 2782 N N . ILE A 1 402 ? 49.437 -35.775 -25.676 1.00 48.35 533 ILE A N 1
ATOM 2783 C CA . ILE A 1 402 ? 48.789 -37.069 -25.919 1.00 49.30 533 ILE A CA 1
ATOM 2784 C C . ILE A 1 402 ? 49.557 -38.279 -25.362 1.00 49.69 533 ILE A C 1
ATOM 2785 O O . ILE A 1 402 ? 49.020 -39.029 -24.536 1.00 46.17 533 ILE A O 1
ATOM 2790 N N . PRO A 1 403 ? 50.816 -38.462 -25.806 1.00 48.66 534 PRO A N 1
ATOM 2791 C CA . PRO A 1 403 ? 51.619 -39.557 -25.248 1.00 52.07 534 PRO A CA 1
ATOM 2792 C C . PRO A 1 403 ? 51.683 -39.470 -23.721 1.00 50.24 534 PRO A C 1
ATOM 2793 O O . PRO A 1 403 ? 51.607 -40.488 -23.036 1.00 58.31 534 PRO A O 1
ATOM 2797 N N . ARG A 1 404 ? 51.822 -38.263 -23.185 1.00 42.79 535 ARG A N 1
ATOM 2798 C CA . ARG A 1 404 ? 51.883 -38.117 -21.735 1.00 40.61 535 ARG A CA 1
ATOM 2799 C C . ARG A 1 404 ? 50.546 -38.472 -21.060 1.00 50.94 535 ARG A C 1
ATOM 2800 O O . ARG A 1 404 ? 50.532 -39.097 -19.993 1.00 53.12 535 ARG A O 1
ATOM 2808 N N . LEU A 1 405 ? 49.428 -38.073 -21.666 1.00 41.60 536 LEU A N 1
ATOM 2809 C CA . LEU A 1 405 ? 48.135 -38.411 -21.081 1.00 48.85 536 LEU A CA 1
ATOM 2810 C C . LEU A 1 405 ? 47.984 -39.925 -21.082 1.00 48.55 536 LEU A C 1
ATOM 2811 O O . LEU A 1 405 ? 47.614 -40.527 -20.066 1.00 48.51 536 LEU A O 1
ATOM 2816 N N . VAL A 1 406 ? 48.304 -40.536 -22.218 1.00 50.15 537 VAL A N 1
ATOM 2817 C CA . VAL A 1 406 ? 48.189 -41.990 -22.367 1.00 59.98 537 VAL A CA 1
ATOM 2818 C C . VAL A 1 406 ? 49.032 -42.756 -21.347 1.00 52.66 537 VAL A C 1
ATOM 2819 O O . VAL A 1 406 ? 48.645 -43.823 -20.896 1.00 55.98 537 VAL A O 1
ATOM 2823 N N . GLN A 1 407 ? 50.177 -42.206 -20.973 1.00 49.34 538 GLN A N 1
ATOM 2824 C CA . GLN A 1 407 ? 51.008 -42.854 -19.972 1.00 56.42 538 GLN A CA 1
ATOM 2825 C C . GLN A 1 407 ? 50.352 -42.770 -18.600 1.00 50.30 538 GLN A C 1
ATOM 2826 O O . GLN A 1 407 ? 50.280 -43.754 -17.876 1.00 48.56 538 GLN A O 1
ATOM 2832 N N . LEU A 1 408 ? 49.875 -41.586 -18.245 1.00 50.07 539 LEU A N 1
ATOM 2833 C CA . LEU A 1 408 ? 49.198 -41.401 -16.971 1.00 57.19 539 LEU A CA 1
ATOM 2834 C C . LEU A 1 408 ? 48.004 -42.332 -16.903 1.00 58.31 539 LEU A C 1
ATOM 2835 O O . LEU A 1 408 ? 47.745 -42.945 -15.863 1.00 58.48 539 LEU A O 1
ATOM 2840 N N . LEU A 1 409 ? 47.291 -42.443 -18.022 1.00 54.24 540 LEU A N 1
ATOM 2841 C CA . LEU A 1 409 ? 46.139 -43.336 -18.124 1.00 57.57 540 LEU A CA 1
ATOM 2842 C C . LEU A 1 409 ? 46.498 -44.804 -17.873 1.00 58.05 540 LEU A C 1
ATOM 2843 O O . LEU A 1 409 ? 45.911 -45.466 -17.022 1.00 60.78 540 LEU A O 1
ATOM 2848 N N . VAL A 1 410 ? 47.457 -45.307 -18.637 1.00 60.19 541 VAL A N 1
ATOM 2849 C CA . VAL A 1 410 ? 47.897 -46.696 -18.518 1.00 64.20 541 VAL A CA 1
ATOM 2850 C C . VAL A 1 410 ? 48.373 -47.029 -17.108 1.00 64.53 541 VAL A C 1
ATOM 2851 O O . VAL A 1 410 ? 48.016 -48.068 -16.551 1.00 68.47 541 VAL A O 1
ATOM 2855 N N . ARG A 1 411 ? 49.193 -46.150 -16.544 1.00 62.29 542 ARG A N 1
ATOM 2856 C CA . ARG A 1 411 ? 49.682 -46.331 -15.188 1.00 63.78 542 ARG A CA 1
ATOM 2857 C C . ARG A 1 411 ? 48.480 -46.481 -14.292 1.00 54.58 542 ARG A C 1
ATOM 2858 O O . ARG A 1 411 ? 48.298 -47.508 -13.650 1.00 51.79 542 ARG A O 1
ATOM 2866 N N . ALA A 1 412 ? 47.644 -45.448 -14.283 1.00 60.42 543 ALA A N 1
ATOM 2867 C CA . ALA A 1 412 ? 46.462 -45.416 -13.440 1.00 55.73 543 ALA A CA 1
ATOM 2868 C C . ALA A 1 412 ? 45.654 -46.710 -13.519 1.00 61.12 543 ALA A C 1
ATOM 2869 O O . ALA A 1 412 ? 45.269 -47.268 -12.493 1.00 73.36 543 ALA A O 1
ATOM 2871 N N . HIS A 1 413 ? 45.403 -47.174 -14.740 1.00 52.36 544 HIS A N 1
ATOM 2872 C CA . HIS A 1 413 ? 44.559 -48.339 -14.995 1.00 54.09 544 HIS A CA 1
ATOM 2873 C C . HIS A 1 413 ? 45.201 -49.612 -14.436 1.00 63.33 544 HIS A C 1
ATOM 2874 O O . HIS A 1 413 ? 44.505 -50.520 -13.997 1.00 64.95 544 HIS A O 1
ATOM 2881 N N . GLN A 1 414 ? 46.530 -49.671 -14.466 1.00 63.88 545 GLN A N 1
ATOM 2882 C CA . GLN A 1 414 ? 47.253 -50.793 -13.894 1.00 69.61 545 GLN A CA 1
ATOM 2883 C C . GLN A 1 414 ? 47.107 -50.834 -12.380 1.00 72.64 545 GLN A C 1
ATOM 2884 O O . GLN A 1 414 ? 47.019 -51.906 -11.791 1.00 79.95 545 GLN A O 1
ATOM 2890 N N . ASP A 1 415 ? 47.085 -49.668 -11.748 1.00 69.70 546 ASP A N 1
ATOM 2891 C CA . ASP A 1 415 ? 46.959 -49.615 -10.299 1.00 83.28 546 ASP A CA 1
ATOM 2892 C C . ASP A 1 415 ? 45.582 -50.114 -9.880 1.00 89.50 546 ASP A C 1
ATOM 2893 O O . ASP A 1 415 ? 45.442 -50.816 -8.874 1.00 98.52 546 ASP A O 1
ATOM 2898 N N . THR A 1 416 ? 44.570 -49.763 -10.668 1.00 79.43 547 THR A N 1
ATOM 2899 C CA . THR A 1 416 ? 43.210 -50.228 -10.418 1.00 86.04 547 THR A CA 1
ATOM 2900 C C . THR A 1 416 ? 43.068 -51.731 -10.687 1.00 92.58 547 THR A C 1
ATOM 2901 O O . THR A 1 416 ? 42.120 -52.370 -10.225 1.00 87.14 547 THR A O 1
ATOM 2905 N N . GLN A 1 417 ? 44.019 -52.291 -11.429 1.00 97.68 548 GLN A N 1
ATOM 2906 C CA . GLN A 1 417 ? 44.037 -53.726 -11.682 1.00 102.04 548 GLN A CA 1
ATOM 2907 C C . GLN A 1 417 ? 44.895 -54.453 -10.644 1.00 99.86 548 GLN A C 1
ATOM 2908 O O . GLN A 1 417 ? 46.002 -54.906 -10.944 1.00 85.61 548 GLN A O 1
ATOM 2914 N N . ARG A 1 418 ? 44.360 -54.536 -9.424 1.00 105.01 549 ARG A N 1
ATOM 2915 C CA . ARG A 1 418 ? 44.973 -55.242 -8.298 1.00 101.77 549 ARG A CA 1
ATOM 2916 C C . ARG A 1 418 ? 44.435 -54.690 -6.981 1.00 96.53 549 ARG A C 1
ATOM 2917 O O . ARG A 1 418 ? 43.752 -53.662 -6.962 1.00 94.25 549 ARG A O 1
ATOM 2925 N N . GLU A 1 431 ? 48.321 -42.651 -1.604 1.00 78.75 562 GLU A N 1
ATOM 2926 C CA . GLU A 1 431 ? 47.193 -42.164 -2.397 1.00 81.32 562 GLU A CA 1
ATOM 2927 C C . GLU A 1 431 ? 47.171 -40.629 -2.584 1.00 87.03 562 GLU A C 1
ATOM 2928 O O . GLU A 1 431 ? 47.999 -40.061 -3.301 1.00 82.08 562 GLU A O 1
ATOM 2934 N N . GLY A 1 432 ? 46.221 -39.966 -1.928 1.00 93.55 563 GLY A N 1
ATOM 2935 C CA . GLY A 1 432 ? 45.959 -38.556 -2.165 1.00 89.98 563 GLY A CA 1
ATOM 2936 C C . GLY A 1 432 ? 44.765 -38.440 -3.096 1.00 90.55 563 GLY A C 1
ATOM 2937 O O . GLY A 1 432 ? 43.833 -37.673 -2.861 1.00 90.02 563 GLY A O 1
ATOM 2938 N N . VAL A 1 433 ? 44.798 -39.242 -4.155 1.00 89.53 564 VAL A N 1
ATOM 2939 C CA . VAL A 1 433 ? 43.744 -39.286 -5.160 1.00 81.39 564 VAL A CA 1
ATOM 2940 C C . VAL A 1 433 ? 43.390 -40.755 -5.429 1.00 77.25 564 VAL A C 1
ATOM 2941 O O . VAL A 1 433 ? 44.126 -41.658 -5.032 1.00 87.44 564 VAL A O 1
ATOM 2945 N N . ARG A 1 434 ? 42.263 -41.005 -6.079 1.00 57.85 565 ARG A N 1
ATOM 2946 C CA . ARG A 1 434 ? 41.979 -42.344 -6.560 1.00 66.99 565 ARG A CA 1
ATOM 2947 C C . ARG A 1 434 ? 42.354 -42.423 -8.031 1.00 69.23 565 ARG A C 1
ATOM 2948 O O . ARG A 1 434 ? 42.160 -41.463 -8.779 1.00 72.85 565 ARG A O 1
ATOM 2956 N N . MET A 1 435 ? 42.895 -43.562 -8.449 1.00 62.09 566 MET A N 1
ATOM 2957 C CA . MET A 1 435 ? 43.292 -43.732 -9.840 1.00 59.00 566 MET A CA 1
ATOM 2958 C C . MET A 1 435 ? 42.103 -43.757 -10.805 1.00 65.78 566 MET A C 1
ATOM 2959 O O . MET A 1 435 ? 42.276 -43.654 -12.021 1.00 67.14 566 MET A O 1
ATOM 2964 N N . GLU A 1 436 ? 40.896 -43.877 -10.262 1.00 67.87 567 GLU A N 1
ATOM 2965 C CA . GLU A 1 436 ? 39.698 -43.845 -11.094 1.00 74.34 567 GLU A CA 1
ATOM 2966 C C . GLU A 1 436 ? 39.526 -42.461 -11.690 1.00 63.31 567 GLU A C 1
ATOM 2967 O O . GLU A 1 436 ? 39.234 -42.309 -12.869 1.00 60.51 567 GLU A O 1
ATOM 2973 N N . GLU A 1 437 ? 39.715 -41.449 -10.858 1.00 67.65 568 GLU A N 1
ATOM 2974 C CA . GLU A 1 437 ? 39.661 -40.069 -11.314 1.00 61.98 568 GLU A CA 1
ATOM 2975 C C . GLU A 1 437 ? 40.682 -39.812 -12.418 1.00 56.15 568 GLU A C 1
ATOM 2976 O O . GLU A 1 437 ? 40.358 -39.170 -13.424 1.00 48.50 568 GLU A O 1
ATOM 2982 N N . ILE A 1 438 ? 41.900 -40.330 -12.238 1.00 45.08 569 ILE A N 1
ATOM 2983 C CA . ILE A 1 438 ? 42.963 -40.128 -13.218 1.00 40.20 569 ILE A CA 1
ATOM 2984 C C . ILE A 1 438 ? 42.623 -40.829 -14.528 1.00 50.95 569 ILE A C 1
ATOM 2985 O O . ILE A 1 438 ? 42.888 -40.300 -15.618 1.00 43.68 569 ILE A O 1
ATOM 2990 N N . VAL A 1 439 ? 42.029 -42.019 -14.406 1.00 56.71 570 VAL A N 1
ATOM 2991 C CA . VAL A 1 439 ? 41.586 -42.793 -15.563 1.00 56.96 570 VAL A CA 1
ATOM 2992 C C . VAL A 1 439 ? 40.436 -42.105 -16.300 1.00 52.85 570 VAL A C 1
ATOM 2993 O O . VAL A 1 439 ? 40.436 -42.035 -17.533 1.00 50.55 570 VAL A O 1
ATOM 2997 N N . GLU A 1 440 ? 39.456 -41.612 -15.544 1.00 55.27 571 GLU A N 1
ATOM 2998 C CA . GLU A 1 440 ? 38.352 -40.833 -16.118 1.00 56.20 571 GLU A CA 1
ATOM 2999 C C . GLU A 1 440 ? 38.920 -39.573 -16.745 1.00 49.21 571 GLU A C 1
ATOM 3000 O O . GLU A 1 440 ? 38.715 -39.301 -17.931 1.00 41.29 571 GLU A O 1
ATOM 3006 N N . GLY A 1 441 ? 39.659 -38.823 -15.931 1.00 48.15 572 GLY A N 1
ATOM 3007 C CA . GLY A 1 441 ? 40.256 -37.568 -16.350 1.00 40.15 572 GLY A CA 1
ATOM 3008 C C . GLY A 1 441 ? 41.025 -37.718 -17.639 1.00 47.26 572 GLY A C 1
ATOM 3009 O O . GLY A 1 441 ? 40.770 -36.979 -18.606 1.00 39.67 572 GLY A O 1
ATOM 3010 N N . CYS A 1 442 ? 41.942 -38.695 -17.664 1.00 39.82 573 CYS A N 1
ATOM 3011 C CA . CYS A 1 442 ? 42.835 -38.858 -18.796 1.00 48.32 573 CYS A CA 1
ATOM 3012 C C . CYS A 1 442 ? 42.060 -39.220 -20.041 1.00 48.53 573 CYS A C 1
ATOM 3013 O O . CYS A 1 442 ? 42.273 -38.639 -21.118 1.00 45.06 573 CYS A O 1
ATOM 3016 N N . THR A 1 443 ? 41.161 -40.183 -19.891 1.00 42.64 574 THR A N 1
ATOM 3017 C CA . THR A 1 443 ? 40.347 -40.615 -21.015 1.00 43.67 574 THR A CA 1
ATOM 3018 C C . THR A 1 443 ? 39.475 -39.477 -21.509 1.00 41.73 574 THR A C 1
ATOM 3019 O O . THR A 1 443 ? 39.340 -39.263 -22.714 1.00 41.58 574 THR A O 1
ATOM 3023 N N . GLY A 1 444 ? 38.903 -38.736 -20.571 1.00 45.48 575 GLY A N 1
ATOM 3024 C CA . GLY A 1 444 ? 38.108 -37.566 -20.916 1.00 50.93 575 GLY A CA 1
ATOM 3025 C C . GLY A 1 444 ? 38.917 -36.540 -21.691 1.00 47.46 575 GLY A C 1
ATOM 3026 O O . GLY A 1 444 ? 38.436 -35.961 -22.663 1.00 44.52 575 GLY A O 1
ATOM 3027 N N . ALA A 1 445 ? 40.163 -36.322 -21.288 1.00 39.92 576 ALA A N 1
ATOM 3028 C CA . ALA A 1 445 ? 40.985 -35.386 -22.037 1.00 37.44 576 ALA A CA 1
ATOM 3029 C C . ALA A 1 445 ? 41.245 -35.882 -23.461 1.00 41.74 576 ALA A C 1
ATOM 3030 O O . ALA A 1 445 ? 41.173 -35.121 -24.426 1.00 37.87 576 ALA A O 1
ATOM 3032 N N . LEU A 1 446 ? 41.520 -37.172 -23.603 1.00 50.98 577 LEU A N 1
ATOM 3033 C CA . LEU A 1 446 ? 41.776 -37.712 -24.928 1.00 47.85 577 LEU A CA 1
ATOM 3034 C C . LEU A 1 446 ? 40.508 -37.670 -25.787 1.00 44.16 577 LEU A C 1
ATOM 3035 O O . LEU A 1 446 ? 40.567 -37.396 -26.989 1.00 40.52 577 LEU A O 1
ATOM 3040 N N . HIS A 1 447 ? 39.359 -37.914 -25.156 1.00 46.49 578 HIS A N 1
ATOM 3041 C CA . HIS A 1 447 ? 38.078 -37.831 -25.856 1.00 41.93 578 HIS A CA 1
ATOM 3042 C C . HIS A 1 447 ? 37.989 -36.493 -26.568 1.00 44.53 578 HIS A C 1
ATOM 3043 O O . HIS A 1 447 ? 37.631 -36.433 -27.748 1.00 49.58 578 HIS A O 1
ATOM 3050 N N . ILE A 1 448 ? 38.345 -35.421 -25.862 1.00 39.05 579 ILE A N 1
ATOM 3051 C CA . ILE A 1 448 ? 38.254 -34.091 -26.456 1.00 39.13 579 ILE A CA 1
ATOM 3052 C C . ILE A 1 448 ? 39.335 -33.884 -27.525 1.00 44.93 579 ILE A C 1
ATOM 3053 O O . ILE A 1 448 ? 39.065 -33.323 -28.587 1.00 44.22 579 ILE A O 1
ATOM 3058 N N . LEU A 1 449 ? 40.546 -34.370 -27.270 1.00 49.47 580 LEU A N 1
ATOM 3059 C CA . LEU A 1 449 ? 41.617 -34.233 -28.255 1.00 41.15 580 LEU A CA 1
ATOM 3060 C C . LEU A 1 449 ? 41.338 -35.026 -29.544 1.00 50.46 580 LEU A C 1
ATOM 3061 O O . LEU A 1 449 ? 41.814 -34.664 -30.621 1.00 51.46 580 LEU A O 1
ATOM 3066 N N . ALA A 1 450 ? 40.541 -36.086 -29.441 1.00 44.97 581 ALA A N 1
ATOM 3067 C CA . ALA A 1 450 ? 40.179 -36.877 -30.614 1.00 45.12 581 ALA A CA 1
ATOM 3068 C C . ALA A 1 450 ? 39.311 -36.141 -31.663 1.00 46.17 581 ALA A C 1
ATOM 3069 O O . ALA A 1 450 ? 39.112 -36.639 -32.766 1.00 42.46 581 ALA A O 1
ATOM 3071 N N . ARG A 1 451 ? 38.808 -34.955 -31.344 1.00 50.64 582 ARG A N 1
ATOM 3072 C CA . ARG A 1 451 ? 38.042 -34.201 -32.337 1.00 53.58 582 ARG A CA 1
ATOM 3073 C C . ARG A 1 451 ? 38.866 -33.896 -33.590 1.00 57.06 582 ARG A C 1
ATOM 3074 O O . ARG A 1 451 ? 38.334 -33.857 -34.702 1.00 52.38 582 ARG A O 1
ATOM 3082 N N . ASP A 1 452 ? 40.167 -33.680 -33.398 1.00 56.04 583 ASP A N 1
ATOM 3083 C CA . ASP A 1 452 ? 41.092 -33.410 -34.497 1.00 48.80 583 ASP A CA 1
ATOM 3084 C C . ASP A 1 452 ? 41.621 -34.695 -35.126 1.00 54.73 583 ASP A C 1
ATOM 3085 O O . ASP A 1 452 ? 42.085 -35.602 -34.432 1.00 58.70 583 ASP A O 1
ATOM 3090 N N . VAL A 1 453 ? 41.557 -34.742 -36.452 1.00 51.71 584 VAL A N 1
ATOM 3091 C CA . VAL A 1 453 ? 41.981 -35.891 -37.237 1.00 50.75 584 VAL A CA 1
ATOM 3092 C C . VAL A 1 453 ? 43.451 -36.351 -37.053 1.00 53.06 584 VAL A C 1
ATOM 3093 O O . VAL A 1 453 ? 43.717 -37.555 -37.009 1.00 49.23 584 VAL A O 1
ATOM 3097 N N . HIS A 1 454 ? 44.398 -35.417 -36.961 1.00 54.69 585 HIS A N 1
ATOM 3098 C CA . HIS A 1 454 ? 45.806 -35.794 -36.768 1.00 59.70 585 HIS A CA 1
ATOM 3099 C C . HIS A 1 454 ? 46.021 -36.306 -35.353 1.00 53.92 585 HIS A C 1
ATOM 3100 O O . HIS A 1 454 ? 46.863 -37.171 -35.104 1.00 48.34 585 HIS A O 1
ATOM 3107 N N . ASN A 1 455 ? 45.259 -35.753 -34.420 1.00 53.15 586 ASN A N 1
ATOM 3108 C CA . ASN A 1 455 ? 45.276 -36.256 -33.061 1.00 52.34 586 ASN A CA 1
ATOM 3109 C C . ASN A 1 455 ? 44.762 -37.690 -32.988 1.00 53.42 586 ASN A C 1
ATOM 3110 O O . ASN A 1 455 ? 45.267 -38.492 -32.208 1.00 53.25 586 ASN A O 1
ATOM 3115 N N . ARG A 1 456 ? 43.758 -38.009 -33.799 1.00 54.78 587 ARG A N 1
ATOM 3116 C CA . ARG A 1 456 ? 43.213 -39.359 -33.818 1.00 58.51 587 ARG A CA 1
ATOM 3117 C C . ARG A 1 456 ? 44.296 -40.348 -34.224 1.00 64.94 587 ARG A C 1
ATOM 3118 O O . ARG A 1 456 ? 44.439 -41.417 -33.625 1.00 69.89 587 ARG A O 1
ATOM 3126 N N . ILE A 1 457 ? 45.067 -39.969 -35.237 1.00 61.97 588 ILE A N 1
ATOM 3127 C CA . ILE A 1 457 ? 46.128 -40.818 -35.763 1.00 62.28 588 ILE A CA 1
ATOM 3128 C C . ILE A 1 457 ? 47.217 -41.087 -34.715 1.00 57.46 588 ILE A C 1
ATOM 3129 O O . ILE A 1 457 ? 47.658 -42.223 -34.525 1.00 56.19 588 ILE A O 1
ATOM 3134 N N . VAL A 1 458 ? 47.635 -40.036 -34.023 1.00 57.43 589 VAL A N 1
ATOM 3135 C CA . VAL A 1 458 ? 48.569 -40.179 -32.919 1.00 57.08 589 VAL A CA 1
ATOM 3136 C C . VAL A 1 458 ? 47.990 -41.068 -31.816 1.00 60.22 589 VAL A C 1
ATOM 3137 O O . VAL A 1 458 ? 48.721 -41.786 -31.145 1.00 59.90 589 VAL A O 1
ATOM 3141 N N . ILE A 1 459 ? 46.673 -41.019 -31.640 1.00 63.32 590 ILE A N 1
ATOM 3142 C CA . ILE A 1 459 ? 46.014 -41.729 -30.545 1.00 58.37 590 ILE A CA 1
ATOM 3143 C C . ILE A 1 459 ? 45.955 -43.243 -30.749 1.00 55.38 590 ILE A C 1
ATOM 3144 O O . ILE A 1 459 ? 46.456 -44.000 -29.916 1.00 55.11 590 ILE A O 1
ATOM 3149 N N . ARG A 1 460 ? 45.343 -43.693 -31.839 1.00 55.78 591 ARG A N 1
ATOM 3150 C CA . ARG A 1 460 ? 45.327 -45.129 -32.094 1.00 68.05 591 ARG A CA 1
ATOM 3151 C C . ARG A 1 460 ? 46.773 -45.528 -32.297 1.00 66.22 591 ARG A C 1
ATOM 3152 O O . ARG A 1 460 ? 47.191 -46.641 -31.954 1.00 61.21 591 ARG A O 1
ATOM 3160 N N . GLY A 1 461 ? 47.533 -44.579 -32.837 1.00 63.49 592 GLY A N 1
ATOM 3161 C CA . GLY A 1 461 ? 48.953 -44.744 -33.045 1.00 60.76 592 GLY A CA 1
ATOM 3162 C C . GLY A 1 461 ? 49.661 -45.346 -31.849 1.00 59.34 592 GLY A C 1
ATOM 3163 O O . GLY A 1 461 ? 50.591 -46.126 -32.015 1.00 54.35 592 GLY A O 1
ATOM 3164 N N . LEU A 1 462 ? 49.220 -45.001 -30.642 1.00 60.34 593 LEU A N 1
ATOM 3165 C CA . LEU A 1 462 ? 49.885 -45.500 -29.436 1.00 56.17 593 LEU A CA 1
ATOM 3166 C C . LEU A 1 462 ? 49.295 -46.817 -28.920 1.00 59.75 593 LEU A C 1
ATOM 3167 O O . LEU A 1 462 ? 49.513 -47.181 -27.765 1.00 58.84 593 LEU A O 1
ATOM 3172 N N . ASN A 1 463 ? 48.560 -47.518 -29.788 1.00 63.11 594 ASN A N 1
ATOM 3173 C CA . ASN A 1 463 ? 47.921 -48.805 -29.470 1.00 60.78 594 ASN A CA 1
ATOM 3174 C C . ASN A 1 463 ? 46.939 -48.705 -28.319 1.00 62.78 594 ASN A C 1
ATOM 3175 O O . ASN A 1 463 ? 46.901 -49.555 -27.432 1.00 68.41 594 ASN A O 1
ATOM 3180 N N . THR A 1 464 ? 46.134 -47.659 -28.342 1.00 60.31 595 THR A N 1
ATOM 3181 C CA . THR A 1 464 ? 45.252 -47.380 -27.226 1.00 63.96 595 THR A CA 1
ATOM 3182 C C . THR A 1 464 ? 43.885 -48.069 -27.371 1.00 65.31 595 THR A C 1
ATOM 3183 O O . THR A 1 464 ? 43.242 -48.393 -26.375 1.00 68.40 595 THR A O 1
ATOM 3187 N N . ILE A 1 465 ? 43.466 -48.323 -28.609 1.00 64.50 596 ILE A N 1
ATOM 3188 C CA . ILE A 1 465 ? 42.139 -48.885 -28.893 1.00 61.62 596 ILE A CA 1
ATOM 3189 C C . ILE A 1 465 ? 41.757 -50.134 -28.090 1.00 63.57 596 ILE A C 1
ATOM 3190 O O . ILE A 1 465 ? 40.604 -50.286 -27.692 1.00 68.75 596 ILE A O 1
ATOM 3195 N N . PRO A 1 466 ? 42.714 -51.041 -27.861 1.00 60.13 597 PRO A N 1
ATOM 3196 C CA . PRO A 1 466 ? 42.352 -52.144 -26.971 1.00 56.67 597 PRO A CA 1
ATOM 3197 C C . PRO A 1 466 ? 42.081 -51.629 -25.563 1.00 51.73 597 PRO A C 1
ATOM 3198 O O . PRO A 1 466 ? 41.081 -52.002 -24.969 1.00 56.07 597 PRO A O 1
ATOM 3202 N N . LEU A 1 467 ? 42.941 -50.761 -25.049 1.00 54.66 598 LEU A N 1
ATOM 3203 C CA . LEU A 1 467 ? 42.728 -50.205 -23.714 1.00 53.66 598 LEU A CA 1
ATOM 3204 C C . LEU A 1 467 ? 41.351 -49.525 -23.526 1.00 57.54 598 LEU A C 1
ATOM 3205 O O . LEU A 1 467 ? 40.714 -49.674 -22.475 1.00 58.70 598 LEU A O 1
ATOM 3210 N N . PHE A 1 468 ? 40.900 -48.789 -24.541 1.00 53.67 599 PHE A N 1
ATOM 3211 C CA . PHE A 1 468 ? 39.621 -48.079 -24.474 1.00 47.68 599 PHE A CA 1
ATOM 3212 C C . PHE A 1 468 ? 38.436 -49.032 -24.548 1.00 50.45 599 PHE A C 1
ATOM 3213 O O . PHE A 1 468 ? 37.367 -48.749 -24.005 1.00 47.02 599 PHE A O 1
ATOM 3221 N N . VAL A 1 469 ? 38.620 -50.160 -25.232 1.00 55.66 600 VAL A N 1
ATOM 3222 C CA . VAL A 1 469 ? 37.574 -51.177 -25.271 1.00 55.50 600 VAL A CA 1
ATOM 3223 C C . VAL A 1 469 ? 37.484 -51.925 -23.943 1.00 49.96 600 VAL A C 1
ATOM 3224 O O . VAL A 1 469 ? 36.395 -52.172 -23.444 1.00 52.02 600 VAL A O 1
ATOM 3228 N N . GLN A 1 470 ? 38.618 -52.258 -23.346 1.00 53.76 601 GLN A N 1
ATOM 3229 C CA . GLN A 1 470 ? 38.568 -52.982 -22.085 1.00 58.61 601 GLN A CA 1
ATOM 3230 C C . GLN A 1 470 ? 38.073 -52.086 -20.978 1.00 56.13 601 GLN A C 1
ATOM 3231 O O . GLN A 1 470 ? 37.607 -52.568 -19.945 1.00 50.82 601 GLN A O 1
ATOM 3237 N N . LEU A 1 471 ? 38.175 -50.777 -21.204 1.00 63.39 602 LEU A N 1
ATOM 3238 C CA . LEU A 1 471 ? 37.623 -49.785 -20.282 1.00 55.13 602 LEU A CA 1
ATOM 3239 C C . LEU A 1 471 ? 36.104 -49.840 -20.214 1.00 64.67 602 LEU A C 1
ATOM 3240 O O . LEU A 1 471 ? 35.513 -49.596 -19.159 1.00 67.26 602 LEU A O 1
ATOM 3245 N N . LEU A 1 472 ? 35.474 -50.163 -21.339 1.00 69.68 603 LEU A N 1
ATOM 3246 C CA . LEU A 1 472 ? 34.023 -50.308 -21.390 1.00 64.80 603 LEU A CA 1
ATOM 3247 C C . LEU A 1 472 ? 33.495 -51.221 -20.280 1.00 62.14 603 LEU A C 1
ATOM 3248 O O . LEU A 1 472 ? 32.365 -51.056 -19.833 1.00 59.83 603 LEU A O 1
ATOM 3253 N N . TYR A 1 473 ? 34.324 -52.156 -19.820 1.00 61.14 604 TYR A N 1
ATOM 3254 C CA . TYR A 1 473 ? 33.927 -53.110 -18.771 1.00 65.25 604 TYR A CA 1
ATOM 3255 C C . TYR A 1 473 ? 34.121 -52.594 -17.329 1.00 64.56 604 TYR A C 1
ATOM 3256 O O . TYR A 1 473 ? 33.760 -53.277 -16.369 1.00 65.33 604 TYR A O 1
ATOM 3265 N N . SER A 1 474 ? 34.716 -51.418 -17.166 1.00 55.14 605 SER A N 1
ATOM 3266 C CA . SER A 1 474 ? 34.857 -50.843 -15.832 1.00 61.59 605 SER A CA 1
ATOM 3267 C C . SER A 1 474 ? 33.523 -50.784 -15.062 1.00 68.18 605 SER A C 1
ATOM 3268 O O . SER A 1 474 ? 32.460 -50.582 -15.656 1.00 52.38 605 SER A O 1
ATOM 3271 N N . PRO A 1 475 ? 33.580 -50.971 -13.734 1.00 71.13 606 PRO A N 1
ATOM 3272 C CA . PRO A 1 475 ? 32.404 -50.825 -12.868 1.00 61.93 606 PRO A CA 1
ATOM 3273 C C . PRO A 1 475 ? 31.933 -49.363 -12.792 1.00 67.74 606 PRO A C 1
ATOM 3274 O O . PRO A 1 475 ? 30.728 -49.107 -12.751 1.00 67.83 606 PRO A O 1
ATOM 3278 N N . ILE A 1 476 ? 32.874 -48.422 -12.762 1.00 60.32 607 ILE A N 1
ATOM 3279 C CA . ILE A 1 476 ? 32.536 -47.004 -12.735 1.00 61.39 607 ILE A CA 1
ATOM 3280 C C . ILE A 1 476 ? 31.888 -46.591 -14.049 1.00 58.46 607 ILE A C 1
ATOM 3281 O O . ILE A 1 476 ? 32.447 -46.828 -15.121 1.00 55.17 607 ILE A O 1
ATOM 3286 N N . GLU A 1 477 ? 30.706 -45.979 -13.969 1.00 57.19 608 GLU A N 1
ATOM 3287 C CA . GLU A 1 477 ? 29.996 -45.561 -15.180 1.00 62.41 608 GLU A CA 1
ATOM 3288 C C . GLU A 1 477 ? 30.679 -44.360 -15.846 1.00 58.05 608 GLU A C 1
ATOM 3289 O O . GLU A 1 477 ? 30.770 -44.294 -17.073 1.00 59.16 608 GLU A O 1
ATOM 3291 N N . ASN A 1 478 ? 31.172 -43.423 -15.036 1.00 55.59 609 ASN A N 1
ATOM 3292 C CA . ASN A 1 478 ? 32.011 -42.332 -15.549 1.00 63.80 609 ASN A CA 1
ATOM 3293 C C . ASN A 1 478 ? 33.132 -42.828 -16.463 1.00 64.73 609 ASN A C 1
ATOM 3294 O O . ASN A 1 478 ? 33.446 -42.212 -17.489 1.00 62.39 609 ASN A O 1
ATOM 3299 N N . ILE A 1 479 ? 33.742 -43.946 -16.092 1.00 54.92 610 ILE A N 1
ATOM 3300 C CA . ILE A 1 479 ? 34.822 -44.461 -16.898 1.00 58.77 610 ILE A CA 1
ATOM 3301 C C . ILE A 1 479 ? 34.265 -45.047 -18.201 1.00 59.69 610 ILE A C 1
ATOM 3302 O O . ILE A 1 479 ? 34.834 -44.855 -19.283 1.00 55.60 610 ILE A O 1
ATOM 3307 N N . GLN A 1 480 ? 33.132 -45.734 -18.100 1.00 52.10 611 GLN A N 1
ATOM 3308 C CA . GLN A 1 480 ? 32.515 -46.320 -19.280 1.00 54.12 611 GLN A CA 1
ATOM 3309 C C . GLN A 1 480 ? 32.093 -45.219 -20.251 1.00 52.72 611 GLN A C 1
ATOM 3310 O O . GLN A 1 480 ? 32.106 -45.402 -21.483 1.00 43.75 611 GLN A O 1
ATOM 3316 N N . ARG A 1 481 ? 31.728 -44.064 -19.694 1.00 47.65 612 ARG A N 1
ATOM 3317 C CA . ARG A 1 481 ? 31.263 -42.968 -20.521 1.00 42.28 612 ARG A CA 1
ATOM 3318 C C . ARG A 1 481 ? 32.410 -42.371 -21.333 1.00 45.35 612 ARG A C 1
ATOM 3319 O O . ARG A 1 481 ? 32.333 -42.291 -22.563 1.00 46.02 612 ARG A O 1
ATOM 3327 N N . VAL A 1 482 ? 33.480 -41.962 -20.662 1.00 53.50 613 VAL A N 1
ATOM 3328 C CA . VAL A 1 482 ? 34.617 -41.393 -21.390 1.00 60.28 613 VAL A CA 1
ATOM 3329 C C . VAL A 1 482 ? 35.238 -42.405 -22.369 1.00 51.08 613 VAL A C 1
ATOM 3330 O O . VAL A 1 482 ? 35.699 -42.036 -23.457 1.00 55.40 613 VAL A O 1
ATOM 3334 N N . ALA A 1 483 ? 35.216 -43.683 -22.006 1.00 38.17 614 ALA A N 1
ATOM 3335 C CA . ALA A 1 483 ? 35.744 -44.711 -22.912 1.00 42.29 614 ALA A CA 1
ATOM 3336 C C . ALA A 1 483 ? 34.897 -44.790 -24.182 1.00 44.13 614 ALA A C 1
ATOM 3337 O O . ALA A 1 483 ? 35.424 -44.782 -25.303 1.00 44.95 614 ALA A O 1
ATOM 3339 N N . ALA A 1 484 ? 33.578 -44.848 -24.001 1.00 35.03 615 ALA A N 1
ATOM 3340 C CA . ALA A 1 484 ? 32.672 -44.837 -25.134 1.00 48.41 615 ALA A CA 1
ATOM 3341 C C . ALA A 1 484 ? 32.765 -43.519 -25.932 1.00 55.08 615 ALA A C 1
ATOM 3342 O O . ALA A 1 484 ? 32.666 -43.515 -27.168 1.00 50.40 615 ALA A O 1
ATOM 3344 N N . GLY A 1 485 ? 32.972 -42.408 -25.226 1.00 43.08 616 GLY A N 1
ATOM 3345 C CA . GLY A 1 485 ? 33.187 -41.136 -25.888 1.00 44.69 616 GLY A CA 1
ATOM 3346 C C . GLY A 1 485 ? 34.378 -41.130 -26.831 1.00 52.38 616 GLY A C 1
ATOM 3347 O O . GLY A 1 485 ? 34.269 -40.697 -27.984 1.00 54.27 616 GLY A O 1
ATOM 3348 N N . VAL A 1 486 ? 35.525 -41.610 -26.357 1.00 45.83 617 VAL A N 1
ATOM 3349 C CA . VAL A 1 486 ? 36.725 -41.520 -27.179 1.00 50.73 617 VAL A CA 1
ATOM 3350 C C . VAL A 1 486 ? 36.602 -42.497 -28.345 1.00 50.02 617 VAL A C 1
ATOM 3351 O O . VAL A 1 486 ? 36.998 -42.200 -29.482 1.00 43.69 617 VAL A O 1
ATOM 3355 N N . LEU A 1 487 ? 35.994 -43.642 -28.065 1.00 51.71 618 LEU A N 1
ATOM 3356 C CA . LEU A 1 487 ? 35.746 -44.617 -29.108 1.00 54.88 618 LEU A CA 1
ATOM 3357 C C . LEU A 1 487 ? 34.827 -44.027 -30.164 1.00 49.64 618 LEU A C 1
ATOM 3358 O O . LEU A 1 487 ? 35.027 -44.244 -31.362 1.00 55.76 618 LEU A O 1
ATOM 3363 N N . CYS A 1 488 ? 33.843 -43.256 -29.716 1.00 38.90 619 CYS A N 1
ATOM 3364 C CA . CYS A 1 488 ? 32.898 -42.621 -30.627 1.00 55.34 619 CYS A CA 1
ATOM 3365 C C . CYS A 1 488 ? 33.577 -41.695 -31.629 1.00 57.72 619 CYS A C 1
ATOM 3366 O O . CYS A 1 488 ? 33.308 -41.776 -32.832 1.00 51.28 619 CYS A O 1
ATOM 3369 N N . GLU A 1 489 ? 34.453 -40.819 -31.129 1.00 60.64 620 GLU A N 1
ATOM 3370 C CA . GLU A 1 489 ? 35.212 -39.909 -31.987 1.00 55.39 620 GLU A CA 1
ATOM 3371 C C . GLU A 1 489 ? 36.132 -40.681 -32.928 1.00 57.93 620 GLU A C 1
ATOM 3372 O O . GLU A 1 489 ? 36.215 -40.374 -34.120 1.00 60.25 620 GLU A O 1
ATOM 3378 N N . LEU A 1 490 ? 36.833 -41.677 -32.395 1.00 46.89 621 LEU A N 1
ATOM 3379 C CA . LEU A 1 490 ? 37.781 -42.406 -33.219 1.00 55.37 621 LEU A CA 1
ATOM 3380 C C . LEU A 1 490 ? 37.050 -43.066 -34.378 1.00 64.06 621 LEU A C 1
ATOM 3381 O O . LEU A 1 490 ? 37.548 -43.100 -35.505 1.00 66.54 621 LEU A O 1
ATOM 3386 N N . ALA A 1 491 ? 35.856 -43.577 -34.090 1.00 59.73 622 ALA A N 1
ATOM 3387 C CA . ALA A 1 491 ? 35.137 -44.409 -35.041 1.00 61.65 622 ALA A CA 1
ATOM 3388 C C . ALA A 1 491 ? 34.685 -43.650 -36.289 1.00 69.45 622 ALA A C 1
ATOM 3389 O O . ALA A 1 491 ? 34.382 -44.266 -37.314 1.00 70.94 622 ALA A O 1
ATOM 3391 N N . GLN A 1 492 ? 34.655 -42.320 -36.211 1.00 67.00 623 GLN A N 1
ATOM 3392 C CA . GLN A 1 492 ? 34.325 -41.499 -37.379 1.00 66.39 623 GLN A CA 1
ATOM 3393 C C . GLN A 1 492 ? 35.266 -41.781 -38.548 1.00 64.21 623 GLN A C 1
ATOM 3394 O O . GLN A 1 492 ? 34.934 -41.532 -39.702 1.00 65.02 623 GLN A O 1
ATOM 3400 N N . ASP A 1 493 ? 36.443 -42.309 -38.243 1.00 61.51 624 ASP A N 1
ATOM 3401 C CA . ASP A 1 493 ? 37.352 -42.762 -39.280 1.00 66.58 624 ASP A CA 1
ATOM 3402 C C . ASP A 1 493 ? 37.194 -44.266 -39.501 1.00 73.60 624 ASP A C 1
ATOM 3403 O O . ASP A 1 493 ? 37.138 -45.033 -38.540 1.00 74.09 624 ASP A O 1
ATOM 3408 N N . LYS A 1 494 ? 37.127 -44.679 -40.766 1.00 71.31 625 LYS A N 1
ATOM 3409 C CA . LYS A 1 494 ? 36.872 -46.077 -41.109 1.00 74.96 625 LYS A CA 1
ATOM 3410 C C . LYS A 1 494 ? 37.892 -47.106 -40.581 1.00 71.39 625 LYS A C 1
ATOM 3411 O O . LYS A 1 494 ? 37.510 -48.060 -39.908 1.00 74.09 625 LYS A O 1
ATOM 3417 N N . GLU A 1 495 ? 39.172 -46.929 -40.881 1.00 72.40 626 GLU A N 1
ATOM 3418 C CA . GLU A 1 495 ? 40.190 -47.840 -40.354 1.00 81.23 626 GLU A CA 1
ATOM 3419 C C . GLU A 1 495 ? 40.031 -48.059 -38.847 1.00 80.82 626 GLU A C 1
ATOM 3420 O O . GLU A 1 495 ? 39.988 -49.201 -38.365 1.00 80.05 626 GLU A O 1
ATOM 3426 N N . ALA A 1 496 ? 39.955 -46.949 -38.118 1.00 74.11 627 ALA A N 1
ATOM 3427 C CA . ALA A 1 496 ? 39.724 -46.948 -36.677 1.00 64.00 627 ALA A CA 1
ATOM 3428 C C . ALA A 1 496 ? 38.522 -47.795 -36.284 1.00 56.58 627 ALA A C 1
ATOM 3429 O O . ALA A 1 496 ? 38.596 -48.590 -35.352 1.00 57.34 627 ALA A O 1
ATOM 3431 N N . ALA A 1 497 ? 37.416 -47.586 -36.993 1.00 53.02 628 ALA A N 1
ATOM 3432 C CA . ALA A 1 497 ? 36.153 -48.274 -36.729 1.00 62.95 628 ALA A CA 1
ATOM 3433 C C . ALA A 1 497 ? 36.275 -49.775 -36.944 1.00 66.43 628 ALA A C 1
ATOM 3434 O O . ALA A 1 497 ? 35.703 -50.558 -36.192 1.00 68.47 628 ALA A O 1
ATOM 3436 N N . GLU A 1 498 ? 37.016 -50.167 -37.975 1.00 65.40 629 GLU A N 1
ATOM 3437 C CA . GLU A 1 498 ? 37.315 -51.569 -38.205 1.00 72.91 629 GLU A CA 1
ATOM 3438 C C . GLU A 1 498 ? 38.192 -52.078 -37.066 1.00 74.13 629 GLU A C 1
ATOM 3439 O O . GLU A 1 498 ? 37.961 -53.160 -36.527 1.00 78.90 629 GLU A O 1
ATOM 3445 N N . ALA A 1 499 ? 39.194 -51.289 -36.695 1.00 70.53 630 ALA A N 1
ATOM 3446 C CA . ALA A 1 499 ? 40.065 -51.648 -35.586 1.00 67.97 630 ALA A CA 1
ATOM 3447 C C . ALA A 1 499 ? 39.244 -51.903 -34.316 1.00 69.69 630 ALA A C 1
ATOM 3448 O O . ALA A 1 499 ? 39.400 -52.932 -33.654 1.00 75.04 630 ALA A O 1
ATOM 3450 N N . ILE A 1 500 ? 38.366 -50.958 -33.993 1.00 63.15 631 ILE A N 1
ATOM 3451 C CA . ILE A 1 500 ? 37.475 -51.063 -32.841 1.00 61.40 631 ILE A CA 1
ATOM 3452 C C . ILE A 1 500 ? 36.523 -52.260 -32.945 1.00 62.27 631 ILE A C 1
ATOM 3453 O O . ILE A 1 500 ? 36.192 -52.895 -31.940 1.00 56.87 631 ILE A O 1
ATOM 3458 N N . GLU A 1 501 ? 36.072 -52.546 -34.164 1.00 65.92 632 GLU A N 1
ATOM 3459 C CA . GLU A 1 501 ? 35.205 -53.693 -34.431 1.00 64.85 632 GLU A CA 1
ATOM 3460 C C . GLU A 1 501 ? 35.981 -54.977 -34.185 1.00 65.73 632 GLU A C 1
ATOM 3461 O O . GLU A 1 501 ? 35.445 -55.943 -33.641 1.00 54.33 632 GLU A O 1
ATOM 3467 N N . ALA A 1 502 ? 37.261 -54.952 -34.556 1.00 64.08 633 ALA A N 1
ATOM 3468 C CA . ALA A 1 502 ? 38.139 -56.101 -34.403 1.00 65.38 633 ALA A CA 1
ATOM 3469 C C . ALA A 1 502 ? 38.412 -56.434 -32.940 1.00 67.36 633 ALA A C 1
ATOM 3470 O O . ALA A 1 502 ? 38.726 -57.571 -32.605 1.00 81.61 633 ALA A O 1
ATOM 3472 N N . GLU A 1 503 ? 38.296 -55.444 -32.069 1.00 62.37 634 GLU A N 1
ATOM 3473 C CA . GLU A 1 503 ? 38.503 -55.663 -30.643 1.00 64.48 634 GLU A CA 1
ATOM 3474 C C . GLU A 1 503 ? 37.274 -56.260 -29.964 1.00 66.11 634 GLU A C 1
ATOM 3475 O O . GLU A 1 503 ? 37.270 -56.489 -28.757 1.00 70.33 634 GLU A O 1
ATOM 3481 N N . GLY A 1 504 ? 36.229 -56.506 -30.741 1.00 61.59 635 GLY A N 1
ATOM 3482 C CA . GLY A 1 504 ? 35.000 -57.039 -30.191 1.00 63.89 635 GLY A CA 1
ATOM 3483 C C . GLY A 1 504 ? 34.184 -56.018 -29.412 1.00 68.93 635 GLY A C 1
ATOM 3484 O O . GLY A 1 504 ? 33.401 -56.375 -28.529 1.00 75.98 635 GLY A O 1
ATOM 3485 N N . ALA A 1 505 ? 34.353 -54.744 -29.745 1.00 61.25 636 ALA A N 1
ATOM 3486 C CA . ALA A 1 505 ? 33.639 -53.674 -29.051 1.00 57.88 636 ALA A CA 1
ATOM 3487 C C . ALA A 1 505 ? 32.114 -53.801 -29.160 1.00 52.90 636 ALA A C 1
ATOM 3488 O O . ALA A 1 505 ? 31.396 -53.422 -28.241 1.00 46.61 636 ALA A O 1
ATOM 3490 N N . THR A 1 506 ? 31.635 -54.336 -30.280 1.00 53.81 637 THR A N 1
ATOM 3491 C CA . THR A 1 506 ? 30.200 -54.509 -30.518 1.00 51.82 637 THR A CA 1
ATOM 3492 C C . THR A 1 506 ? 29.447 -55.172 -29.357 1.00 62.22 637 THR A C 1
ATOM 3493 O O . THR A 1 506 ? 28.326 -54.779 -29.053 1.00 62.50 637 THR A O 1
ATOM 3497 N N . ALA A 1 507 ? 30.053 -56.166 -28.710 1.00 69.35 638 ALA A N 1
ATOM 3498 C CA . ALA A 1 507 ? 29.377 -56.857 -27.606 1.00 66.69 638 ALA A CA 1
ATOM 3499 C C . ALA A 1 507 ? 29.070 -55.937 -26.417 1.00 60.79 638 ALA A C 1
ATOM 3500 O O . ALA A 1 507 ? 27.912 -55.708 -26.084 1.00 67.47 638 ALA A O 1
ATOM 3502 N N . PRO A 1 508 ? 30.115 -55.415 -25.765 1.00 65.75 639 PRO A N 1
ATOM 3503 C CA . PRO A 1 508 ? 29.911 -54.522 -24.615 1.00 57.35 639 PRO A CA 1
ATOM 3504 C C . PRO A 1 508 ? 29.085 -53.270 -24.956 1.00 67.31 639 PRO A C 1
ATOM 3505 O O . PRO A 1 508 ? 28.271 -52.832 -24.139 1.00 66.39 639 PRO A O 1
ATOM 3509 N N . LEU A 1 509 ? 29.293 -52.712 -26.146 1.00 70.75 640 LEU A N 1
ATOM 3510 C CA . LEU A 1 509 ? 28.549 -51.536 -26.591 1.00 75.01 640 LEU A CA 1
ATOM 3511 C C . LEU A 1 509 ? 27.054 -51.815 -26.648 1.00 68.35 640 LEU A C 1
ATOM 3512 O O . LEU A 1 509 ? 26.230 -51.003 -26.213 1.00 60.61 640 LEU A O 1
ATOM 3517 N N . THR A 1 510 ? 26.717 -52.972 -27.199 1.00 64.14 641 THR A N 1
ATOM 3518 C CA . THR A 1 510 ? 25.334 -53.398 -27.304 1.00 58.72 641 THR A CA 1
ATOM 3519 C C . THR A 1 510 ? 24.705 -53.546 -25.909 1.00 61.71 641 THR A C 1
ATOM 3520 O O . THR A 1 510 ? 23.541 -53.200 -25.701 1.00 59.26 641 THR A O 1
ATOM 3524 N N . GLU A 1 511 ? 25.494 -54.019 -24.950 1.00 65.47 642 GLU A N 1
ATOM 3525 C CA . GLU A 1 511 ? 25.032 -54.154 -23.573 1.00 66.02 642 GLU A CA 1
ATOM 3526 C C . GLU A 1 511 ? 24.888 -52.813 -22.859 1.00 74.90 642 GLU A C 1
ATOM 3527 O O . GLU A 1 511 ? 23.869 -52.545 -22.219 1.00 75.10 642 GLU A O 1
ATOM 3533 N N . LEU A 1 512 ? 25.920 -51.979 -22.952 1.00 70.90 643 LEU A N 1
ATOM 3534 C CA . LEU A 1 512 ? 25.866 -50.660 -22.335 1.00 71.90 643 LEU A CA 1
ATOM 3535 C C . LEU A 1 512 ? 24.689 -49.875 -22.907 1.00 72.72 643 LEU A C 1
ATOM 3536 O O . LEU A 1 512 ? 24.247 -48.883 -22.329 1.00 61.21 643 LEU A O 1
ATOM 3541 N N . LEU A 1 513 ? 24.186 -50.336 -24.048 1.00 75.07 644 LEU A N 1
ATOM 3542 C CA . LEU A 1 513 ? 23.051 -49.707 -24.703 1.00 71.21 644 LEU A CA 1
ATOM 3543 C C . LEU A 1 513 ? 21.894 -49.587 -23.716 1.00 72.90 644 LEU A C 1
ATOM 3544 O O . LEU A 1 513 ? 20.976 -48.801 -23.919 1.00 77.44 644 LEU A O 1
ATOM 3549 N N . HIS A 1 514 ? 21.953 -50.360 -22.636 1.00 70.05 645 HIS A N 1
ATOM 3550 C CA . HIS A 1 514 ? 20.895 -50.357 -21.635 1.00 69.80 645 HIS A CA 1
ATOM 3551 C C . HIS A 1 514 ? 21.405 -49.927 -20.264 1.00 65.54 645 HIS A C 1
ATOM 3552 O O . HIS A 1 514 ? 20.793 -50.233 -19.245 1.00 67.37 645 HIS A O 1
ATOM 3559 N N . SER A 1 515 ? 22.537 -49.233 -20.240 1.00 69.39 646 SER A N 1
ATOM 3560 C CA . SER A 1 515 ? 23.071 -48.668 -19.000 1.00 67.37 646 SER A CA 1
ATOM 3561 C C . SER A 1 515 ? 22.040 -47.743 -18.361 1.00 62.32 646 SER A C 1
ATOM 3562 O O . SER A 1 515 ? 21.290 -47.073 -19.058 1.00 55.26 646 SER A O 1
ATOM 3565 N N . ARG A 1 516 ? 22.003 -47.713 -17.035 1.00 57.73 647 ARG A N 1
ATOM 3566 C CA . ARG A 1 516 ? 21.199 -46.731 -16.330 1.00 57.09 647 ARG A CA 1
ATOM 3567 C C . ARG A 1 516 ? 21.694 -45.326 -16.676 1.00 65.75 647 ARG A C 1
ATOM 3568 O O . ARG A 1 516 ? 20.910 -44.395 -16.854 1.00 74.99 647 ARG A O 1
ATOM 3576 N N . ASN A 1 517 ? 23.013 -45.193 -16.756 1.00 60.61 648 ASN A N 1
ATOM 3577 C CA . ASN A 1 517 ? 23.672 -43.926 -17.030 1.00 55.04 648 ASN A CA 1
ATOM 3578 C C . ASN A 1 517 ? 23.396 -43.376 -18.425 1.00 48.46 648 ASN A C 1
ATOM 3579 O O . ASN A 1 517 ? 23.761 -43.980 -19.441 1.00 48.81 648 ASN A O 1
ATOM 3584 N N . GLU A 1 518 ? 22.790 -42.202 -18.468 1.00 43.60 649 GLU A N 1
ATOM 3585 C CA . GLU A 1 518 ? 22.327 -41.638 -19.728 1.00 50.95 649 GLU A CA 1
ATOM 3586 C C . GLU A 1 518 ? 23.457 -41.545 -20.751 1.00 53.61 649 GLU A C 1
ATOM 3587 O O . GLU A 1 518 ? 23.398 -42.177 -21.814 1.00 51.03 649 GLU A O 1
ATOM 3593 N N . GLY A 1 519 ? 24.489 -40.771 -20.412 1.00 56.28 650 GLY A N 1
ATOM 3594 C CA . GLY A 1 519 ? 25.667 -40.619 -21.254 1.00 55.90 650 GLY A CA 1
ATOM 3595 C C . GLY A 1 519 ? 26.279 -41.918 -21.763 1.00 56.07 650 GLY A C 1
ATOM 3596 O O . GLY A 1 519 ? 26.550 -42.060 -22.964 1.00 56.10 650 GLY A O 1
ATOM 3597 N N . VAL A 1 520 ? 26.503 -42.875 -20.866 1.00 43.95 651 VAL A N 1
ATOM 3598 C CA . VAL A 1 520 ? 27.017 -44.162 -21.297 1.00 46.31 651 VAL A CA 1
ATOM 3599 C C . VAL A 1 520 ? 26.183 -44.682 -22.471 1.00 54.17 651 VAL A C 1
ATOM 3600 O O . VAL A 1 520 ? 26.705 -44.968 -23.558 1.00 52.32 651 VAL A O 1
ATOM 3604 N N . ALA A 1 521 ? 24.877 -44.787 -22.249 1.00 54.94 652 ALA A N 1
ATOM 3605 C CA . ALA A 1 521 ? 24.000 -45.359 -23.253 1.00 58.53 652 ALA A CA 1
ATOM 3606 C C . ALA A 1 521 ? 24.009 -44.498 -24.508 1.00 59.21 652 ALA A C 1
ATOM 3607 O O . ALA A 1 521 ? 23.928 -45.002 -25.629 1.00 56.50 652 ALA A O 1
ATOM 3609 N N . THR A 1 522 ? 24.112 -43.191 -24.320 1.00 61.78 653 THR A N 1
ATOM 3610 C CA . THR A 1 522 ? 24.048 -42.286 -25.456 1.00 62.04 653 THR A CA 1
ATOM 3611 C C . THR A 1 522 ? 25.255 -42.491 -26.376 1.00 64.30 653 THR A C 1
ATOM 3612 O O . THR A 1 522 ? 25.097 -42.587 -27.596 1.00 64.39 653 THR A O 1
ATOM 3616 N N . TYR A 1 523 ? 26.450 -42.580 -25.790 1.00 59.54 654 TYR A N 1
ATOM 3617 C CA . TYR A 1 523 ? 27.659 -42.852 -26.575 1.00 65.87 654 TYR A CA 1
ATOM 3618 C C . TYR A 1 523 ? 27.687 -44.260 -27.218 1.00 67.72 654 TYR A C 1
ATOM 3619 O O . TYR A 1 523 ? 28.067 -44.395 -28.392 1.00 57.00 654 TYR A O 1
ATOM 3628 N N . ALA A 1 524 ? 27.290 -45.296 -26.468 1.00 65.48 655 ALA A N 1
ATOM 3629 C CA . ALA A 1 524 ? 27.253 -46.662 -27.021 1.00 63.31 655 ALA A CA 1
ATOM 3630 C C . ALA A 1 524 ? 26.451 -46.682 -28.325 1.00 60.57 655 ALA A C 1
ATOM 3631 O O . ALA A 1 524 ? 26.876 -47.259 -29.321 1.00 55.44 655 ALA A O 1
ATOM 3633 N N . ALA A 1 525 ? 25.301 -46.018 -28.316 1.00 68.74 656 ALA A N 1
ATOM 3634 C CA . ALA A 1 525 ? 24.487 -45.877 -29.520 1.00 68.24 656 ALA A CA 1
ATOM 3635 C C . ALA A 1 525 ? 25.298 -45.172 -30.597 1.00 65.61 656 ALA A C 1
ATOM 3636 O O . ALA A 1 525 ? 25.432 -45.659 -31.727 1.00 60.17 656 ALA A O 1
ATOM 3638 N N . ALA A 1 526 ? 25.839 -44.018 -30.222 1.00 63.66 657 ALA A N 1
ATOM 3639 C CA . ALA A 1 526 ? 26.716 -43.252 -31.088 1.00 69.05 657 ALA A CA 1
ATOM 3640 C C . ALA A 1 526 ? 27.804 -44.110 -31.732 1.00 67.28 657 ALA A C 1
ATOM 3641 O O . ALA A 1 526 ? 27.991 -44.050 -32.949 1.00 71.21 657 ALA A O 1
ATOM 3643 N N . VAL A 1 527 ? 28.513 -44.911 -30.935 1.00 64.09 658 VAL A N 1
ATOM 3644 C CA . VAL A 1 527 ? 29.625 -45.707 -31.479 1.00 62.70 658 VAL A CA 1
ATOM 3645 C C . VAL A 1 527 ? 29.153 -46.798 -32.428 1.00 63.56 658 VAL A C 1
ATOM 3646 O O . VAL A 1 527 ? 29.707 -46.971 -33.513 1.00 61.08 658 VAL A O 1
ATOM 3650 N N . LEU A 1 528 ? 28.135 -47.542 -32.005 1.00 72.61 659 LEU A N 1
ATOM 3651 C CA . LEU A 1 528 ? 27.578 -48.608 -32.825 1.00 72.48 659 LEU A CA 1
ATOM 3652 C C . LEU A 1 528 ? 27.068 -48.043 -34.147 1.00 70.60 659 LEU A C 1
ATOM 3653 O O . LEU A 1 528 ? 27.333 -48.611 -35.214 1.00 67.36 659 LEU A O 1
ATOM 3658 N N . PHE A 1 529 ? 26.346 -46.923 -34.068 1.00 71.18 660 PHE A N 1
ATOM 3659 C CA . PHE A 1 529 ? 25.973 -46.157 -35.258 1.00 77.47 660 PHE A CA 1
ATOM 3660 C C . PHE A 1 529 ? 27.156 -46.123 -36.238 1.00 80.35 660 PHE A C 1
ATOM 3661 O O . PHE A 1 529 ? 27.093 -46.692 -37.329 1.00 85.78 660 PHE A O 1
ATOM 3669 N N . ARG A 1 530 ? 28.241 -45.465 -35.826 1.00 75.67 661 ARG A N 1
ATOM 3670 C CA . ARG A 1 530 ? 29.397 -45.230 -36.694 1.00 74.71 661 ARG A CA 1
ATOM 3671 C C . ARG A 1 530 ? 30.150 -46.504 -37.067 1.00 79.89 661 ARG A C 1
ATOM 3672 O O . ARG A 1 530 ? 30.834 -46.548 -38.088 1.00 81.64 661 ARG A O 1
ATOM 3680 N N . MET A 1 531 ? 30.035 -47.537 -36.242 1.00 86.03 662 MET A N 1
ATOM 3681 C CA . MET A 1 531 ? 30.753 -48.778 -36.505 1.00 93.11 662 MET A CA 1
ATOM 3682 C C . MET A 1 531 ? 30.288 -49.443 -37.791 1.00 99.97 662 MET A C 1
ATOM 3683 O O . MET A 1 531 ? 31.071 -50.076 -38.503 1.00 102.36 662 MET A O 1
ATOM 3688 N N . SER A 1 532 ? 29.006 -49.300 -38.087 1.00 102.07 663 SER A N 1
ATOM 3689 C CA . SER A 1 532 ? 28.463 -49.904 -39.285 1.00 109.20 663 SER A CA 1
ATOM 3690 C C . SER A 1 532 ? 27.863 -48.841 -40.190 1.00 115.00 663 SER A C 1
ATOM 3691 O O . SER A 1 532 ? 26.645 -48.733 -40.313 1.00 116.16 663 SER A O 1
ATOM 3694 N N . GLU A 1 533 ? 28.735 -48.054 -40.816 1.00 116.56 664 GLU A N 1
ATOM 3695 C CA . GLU A 1 533 ? 28.314 -47.031 -41.766 1.00 117.21 664 GLU A CA 1
ATOM 3696 C C . GLU A 1 533 ? 28.492 -47.519 -43.204 1.00 116.48 664 GLU A C 1
ATOM 3697 O O . GLU A 1 533 ? 27.536 -47.544 -43.982 1.00 111.93 664 GLU A O 1
ATOM 3703 N N . ASP A 1 534 ? 29.721 -47.907 -43.539 1.00 120.39 665 ASP A N 1
ATOM 3704 C CA . ASP A 1 534 ? 30.076 -48.364 -44.883 1.00 123.76 665 ASP A CA 1
ATOM 3705 C C . ASP A 1 534 ? 30.418 -47.191 -45.798 1.00 124.57 665 ASP A C 1
ATOM 3706 O O . ASP A 1 534 ? 31.491 -46.596 -45.682 1.00 124.37 665 ASP A O 1
ATOM 3708 N N . GLY B 2 15 ? 31.430 -28.161 -29.061 1.00 61.25 11 GLY B N 1
ATOM 3709 C CA . GLY B 2 15 ? 30.662 -27.877 -27.859 1.00 61.76 11 GLY B CA 1
ATOM 3710 C C . GLY B 2 15 ? 31.081 -28.744 -26.683 1.00 65.92 11 GLY B C 1
ATOM 3711 O O . GLY B 2 15 ? 31.678 -29.805 -26.853 1.00 70.57 11 GLY B O 1
ATOM 3712 N N . ASP B 2 16 ? 30.780 -28.281 -25.477 1.00 60.17 12 ASP B N 1
ATOM 3713 C CA . ASP B 2 16 ? 31.060 -29.053 -24.273 1.00 56.62 12 ASP B CA 1
ATOM 3714 C C . ASP B 2 16 ? 29.828 -29.884 -23.923 1.00 62.18 12 ASP B C 1
ATOM 3715 O O . ASP B 2 16 ? 28.770 -29.334 -23.615 1.00 77.75 12 ASP B O 1
ATOM 3720 N N . PRO B 2 17 ? 29.949 -31.211 -23.981 1.00 52.53 13 PRO B N 1
ATOM 3721 C CA . PRO B 2 17 ? 28.813 -32.078 -23.659 1.00 59.55 13 PRO B CA 1
ATOM 3722 C C . PRO B 2 17 ? 28.484 -32.058 -22.176 1.00 66.61 13 PRO B C 1
ATOM 3723 O O . PRO B 2 17 ? 27.322 -32.265 -21.807 1.00 67.48 13 PRO B O 1
ATOM 3727 N N . GLU B 2 18 ? 29.497 -31.819 -21.343 1.00 57.23 14 GLU B N 1
ATOM 3728 C CA . GLU B 2 18 ? 29.344 -31.917 -19.892 1.00 48.86 14 GLU B CA 1
ATOM 3729 C C . GLU B 2 18 ? 28.994 -30.590 -19.207 1.00 46.35 14 GLU B C 1
ATOM 3730 O O . GLU B 2 18 ? 29.574 -30.228 -18.179 1.00 49.53 14 GLU B O 1
ATOM 3736 N N . LEU B 2 19 ? 28.020 -29.884 -19.765 1.00 48.10 15 LEU B N 1
ATOM 3737 C CA . LEU B 2 19 ? 27.621 -28.584 -19.233 1.00 54.93 15 LEU B CA 1
ATOM 3738 C C . LEU B 2 19 ? 27.063 -28.605 -17.804 1.00 50.82 15 LEU B C 1
ATOM 3739 O O . LEU B 2 19 ? 26.820 -27.552 -17.223 1.00 50.82 15 LEU B O 1
ATOM 3744 N N . CYS B 2 20 ? 26.897 -29.787 -17.226 1.00 37.17 16 CYS B N 1
ATOM 3745 C CA . CYS B 2 20 ? 26.297 -29.884 -15.902 1.00 45.30 16 CYS B CA 1
ATOM 3746 C C . CYS B 2 20 ? 27.324 -30.213 -14.840 1.00 41.88 16 CYS B C 1
ATOM 3747 O O . CYS B 2 20 ? 27.031 -30.133 -13.651 1.00 49.06 16 CYS B O 1
ATOM 3750 N N . ALA B 2 21 ? 28.518 -30.612 -15.267 1.00 37.34 17 ALA B N 1
ATOM 3751 C CA . ALA B 2 21 ? 29.591 -30.949 -14.325 1.00 42.05 17 ALA B CA 1
ATOM 3752 C C . ALA B 2 21 ? 29.863 -29.812 -13.350 1.00 41.41 17 ALA B C 1
ATOM 3753 O O . ALA B 2 21 ? 29.972 -28.685 -13.755 1.00 44.14 17 ALA B O 1
ATOM 3755 N N . THR B 2 22 ? 29.962 -30.119 -12.065 1.00 44.13 18 THR B N 1
ATOM 3756 C CA . THR B 2 22 ? 30.260 -29.110 -11.069 1.00 44.41 18 THR B CA 1
ATOM 3757 C C . THR B 2 22 ? 31.763 -28.867 -10.882 1.00 46.98 18 THR B C 1
ATOM 3758 O O . THR B 2 22 ? 32.583 -29.778 -11.005 1.00 47.88 18 THR B O 1
ATOM 3762 N N . ASP B 2 23 ? 32.110 -27.629 -10.561 1.00 42.19 19 ASP B N 1
ATOM 3763 C CA . ASP B 2 23 ? 33.442 -27.305 -10.076 1.00 47.54 19 ASP B CA 1
ATOM 3764 C C . ASP B 2 23 ? 33.513 -27.681 -8.600 1.00 52.85 19 ASP B C 1
ATOM 3765 O O . ASP B 2 23 ? 32.511 -27.611 -7.881 1.00 56.08 19 ASP B O 1
ATOM 3770 N N . GLU B 2 24 ? 34.700 -28.087 -8.165 1.00 50.95 20 GLU B N 1
ATOM 3771 C CA . GLU B 2 24 ? 34.895 -28.697 -6.856 1.00 53.51 20 GLU B CA 1
ATOM 3772 C C . GLU B 2 24 ? 35.556 -27.738 -5.869 1.00 48.60 20 GLU B C 1
ATOM 3773 O O . GLU B 2 24 ? 36.700 -27.328 -6.042 1.00 54.38 20 GLU B O 1
ATOM 3779 N N . MET B 2 25 ? 34.815 -27.380 -4.833 1.00 51.32 21 MET B N 1
ATOM 3780 C CA A MET B 2 25 ? 35.348 -26.500 -3.811 0.50 47.07 21 MET B CA 1
ATOM 3781 C CA B MET B 2 25 ? 35.321 -26.528 -3.767 0.50 47.00 21 MET B CA 1
ATOM 3782 C C . MET B 2 25 ? 36.495 -27.173 -3.065 1.00 47.39 21 MET B C 1
ATOM 3783 O O . MET B 2 25 ? 36.541 -28.386 -2.921 1.00 55.21 21 MET B O 1
ATOM 3792 N N . ILE B 2 26 ? 37.437 -26.363 -2.618 1.00 46.72 22 ILE B N 1
ATOM 3793 C CA . ILE B 2 26 ? 38.492 -26.828 -1.743 1.00 54.44 22 ILE B CA 1
ATOM 3794 C C . ILE B 2 26 ? 38.053 -26.330 -0.373 1.00 55.45 22 ILE B C 1
ATOM 3795 O O . ILE B 2 26 ? 37.852 -25.140 -0.198 1.00 55.71 22 ILE B O 1
ATOM 3800 N N . PRO B 2 27 ? 37.894 -27.232 0.607 1.00 65.07 23 PRO B N 1
ATOM 3801 C CA . PRO B 2 27 ? 37.340 -26.815 1.900 1.00 64.80 23 PRO B CA 1
ATOM 3802 C C . PRO B 2 27 ? 38.411 -26.296 2.865 1.00 69.02 23 PRO B C 1
ATOM 3803 O O . PRO B 2 27 ? 38.874 -27.064 3.708 1.00 62.25 23 PRO B O 1
ATOM 3807 N N . PHE B 2 28 ? 38.785 -25.020 2.763 1.00 70.69 24 PHE B N 1
ATOM 3808 C CA . PHE B 2 28 ? 39.864 -24.484 3.599 1.00 69.04 24 PHE B CA 1
ATOM 3809 C C . PHE B 2 28 ? 39.445 -24.381 5.060 1.00 69.53 24 PHE B C 1
ATOM 3810 O O . PHE B 2 28 ? 38.266 -24.191 5.366 1.00 69.52 24 PHE B O 1
ATOM 3818 N N . LYS B 2 29 ? 40.422 -24.523 5.949 1.00 73.53 25 LYS B N 1
ATOM 3819 C CA . LYS B 2 29 ? 40.211 -24.381 7.382 1.00 80.12 25 LYS B CA 1
ATOM 3820 C C . LYS B 2 29 ? 41.498 -23.909 8.036 1.00 86.46 25 LYS B C 1
ATOM 3821 O O . LYS B 2 29 ? 42.300 -23.192 7.433 1.00 86.17 25 LYS B O 1
ATOM 3827 N N . ASP B 2 30 ? 41.682 -24.316 9.285 1.00 92.52 26 ASP B N 1
ATOM 3828 C CA . ASP B 2 30 ? 42.921 -24.066 9.999 1.00 98.57 26 ASP B CA 1
ATOM 3829 C C . ASP B 2 30 ? 43.751 -25.347 10.013 1.00 103.26 26 ASP B C 1
ATOM 3830 O O . ASP B 2 30 ? 43.803 -26.058 11.020 1.00 106.73 26 ASP B O 1
ATOM 3835 N N . GLU B 2 31 ? 44.397 -25.636 8.886 1.00 101.05 27 GLU B N 1
ATOM 3836 C CA . GLU B 2 31 ? 45.181 -26.858 8.746 1.00 101.57 27 GLU B CA 1
ATOM 3837 C C . GLU B 2 31 ? 46.623 -26.602 8.280 1.00 95.80 27 GLU B C 1
ATOM 3838 O O . GLU B 2 31 ? 46.970 -25.490 7.868 1.00 90.57 27 GLU B O 1
ATOM 3844 N N . GLY B 2 32 ? 47.458 -27.636 8.360 1.00 89.72 28 GLY B N 1
ATOM 3845 C CA . GLY B 2 32 ? 48.842 -27.533 7.929 1.00 90.61 28 GLY B CA 1
ATOM 3846 C C . GLY B 2 32 ? 49.745 -26.822 8.922 1.00 87.78 28 GLY B C 1
ATOM 3847 O O . GLY B 2 32 ? 49.450 -26.760 10.115 1.00 85.03 28 GLY B O 1
ATOM 3848 N N . ASP B 2 33 ? 50.863 -26.301 8.422 1.00 90.39 29 ASP B N 1
ATOM 3849 C CA . ASP B 2 33 ? 51.796 -25.514 9.229 1.00 89.05 29 ASP B CA 1
ATOM 3850 C C . ASP B 2 33 ? 51.207 -24.125 9.465 1.00 84.34 29 ASP B C 1
ATOM 3851 O O . ASP B 2 33 ? 50.824 -23.441 8.518 1.00 81.98 29 ASP B O 1
ATOM 3856 N N . PRO B 2 34 ? 51.106 -23.716 10.739 1.00 89.55 30 PRO B N 1
ATOM 3857 C CA . PRO B 2 34 ? 50.481 -22.441 11.125 1.00 87.03 30 PRO B CA 1
ATOM 3858 C C . PRO B 2 34 ? 51.252 -21.207 10.642 1.00 94.13 30 PRO B C 1
ATOM 3859 O O . PRO B 2 34 ? 50.765 -20.086 10.809 1.00 98.49 30 PRO B O 1
ATOM 3863 N N . GLN B 2 35 ? 52.432 -21.413 10.057 1.00 96.34 31 GLN B N 1
ATOM 3864 C CA . GLN B 2 35 ? 53.238 -20.315 9.520 1.00 94.36 31 GLN B CA 1
ATOM 3865 C C . GLN B 2 35 ? 52.972 -20.030 8.030 1.00 93.30 31 GLN B C 1
ATOM 3866 O O . GLN B 2 35 ? 53.414 -19.005 7.508 1.00 90.64 31 GLN B O 1
ATOM 3872 N N . LYS B 2 36 ? 52.254 -20.932 7.356 1.00 83.42 32 LYS B N 1
ATOM 3873 C CA . LYS B 2 36 ? 51.876 -20.731 5.953 1.00 70.56 32 LYS B CA 1
ATOM 3874 C C . LYS B 2 36 ? 50.485 -20.105 5.842 1.00 74.28 32 LYS B C 1
ATOM 3875 O O . LYS B 2 36 ? 49.962 -19.876 4.744 1.00 62.63 32 LYS B O 1
ATOM 3881 N N . GLU B 2 37 ? 49.889 -19.826 6.993 1.00 79.14 33 GLU B N 1
ATOM 3882 C CA . GLU B 2 37 ? 48.598 -19.165 7.014 1.00 84.43 33 GLU B CA 1
ATOM 3883 C C . GLU B 2 37 ? 48.671 -17.792 7.703 1.00 89.87 33 GLU B C 1
ATOM 3884 O O . GLU B 2 37 ? 47.656 -17.205 8.098 1.00 86.72 33 GLU B O 1
ATOM 3890 N N . LYS B 2 38 ? 49.900 -17.293 7.822 1.00 96.47 34 LYS B N 1
ATOM 3891 C CA . LYS B 2 38 ? 50.155 -15.905 8.185 1.00 90.76 34 LYS B CA 1
ATOM 3892 C C . LYS B 2 38 ? 50.798 -15.258 6.965 1.00 81.64 34 LYS B C 1
ATOM 3893 O O . LYS B 2 38 ? 51.175 -15.955 6.019 1.00 82.42 34 LYS B O 1
ATOM 3899 N N . ILE B 2 39 ? 50.906 -13.934 6.972 1.00 76.86 35 ILE B N 1
ATOM 3900 C CA . ILE B 2 39 ? 51.728 -13.232 5.988 1.00 77.03 35 ILE B CA 1
ATOM 3901 C C . ILE B 2 39 ? 53.195 -13.592 6.235 1.00 74.23 35 ILE B C 1
ATOM 3902 O O . ILE B 2 39 ? 53.708 -13.424 7.352 1.00 73.61 35 ILE B O 1
ATOM 3907 N N . PHE B 2 40 ? 53.852 -14.126 5.204 1.00 75.96 36 PHE B N 1
ATOM 3908 C CA . PHE B 2 40 ? 55.255 -14.539 5.314 1.00 73.63 36 PHE B CA 1
ATOM 3909 C C . PHE B 2 40 ? 56.112 -13.439 5.944 1.00 73.39 36 PHE B C 1
ATOM 3910 O O . PHE B 2 40 ? 56.931 -13.705 6.821 1.00 76.89 36 PHE B O 1
ATOM 3918 N N . ALA B 2 41 ? 55.898 -12.204 5.492 1.00 76.08 37 ALA B N 1
ATOM 3919 C CA . ALA B 2 41 ? 56.639 -11.046 5.977 1.00 81.79 37 ALA B CA 1
ATOM 3920 C C . ALA B 2 41 ? 56.491 -10.860 7.479 1.00 80.44 37 ALA B C 1
ATOM 3921 O O . ALA B 2 41 ? 55.458 -11.210 8.060 1.00 80.69 37 ALA B O 1
ATOM 3923 N N . GLU B 2 42 ? 57.532 -10.306 8.097 1.00 74.38 38 GLU B N 1
ATOM 3924 C CA . GLU B 2 42 ? 57.516 -9.997 9.525 1.00 83.26 38 GLU B CA 1
ATOM 3925 C C . GLU B 2 42 ? 56.600 -8.817 9.870 1.00 92.88 38 GLU B C 1
ATOM 3926 O O . GLU B 2 42 ? 56.607 -7.796 9.184 1.00 86.38 38 GLU B O 1
ATOM 3932 N N . ILE B 2 43 ? 55.836 -8.955 10.951 1.00 101.02 39 ILE B N 1
ATOM 3933 C CA . ILE B 2 43 ? 54.970 -7.876 11.420 1.00 104.41 39 ILE B CA 1
ATOM 3934 C C . ILE B 2 43 ? 55.165 -7.559 12.907 1.00 115.07 39 ILE B C 1
ATOM 3935 O O . ILE B 2 43 ? 55.176 -8.456 13.749 1.00 115.60 39 ILE B O 1
ATOM 3940 N N . SER B 2 44 ? 55.311 -6.276 13.224 1.00 123.19 40 SER B N 1
ATOM 3941 C CA . SER B 2 44 ? 55.464 -5.855 14.612 1.00 129.62 40 SER B CA 1
ATOM 3942 C C . SER B 2 44 ? 55.258 -4.350 14.806 1.00 133.72 40 SER B C 1
ATOM 3943 O O . SER B 2 44 ? 56.118 -3.676 15.372 1.00 135.33 40 SER B O 1
ATOM 3945 N N . HIS B 2 45 ? 54.127 -3.822 14.346 1.00 132.44 41 HIS B N 1
ATOM 3946 C CA . HIS B 2 45 ? 53.840 -2.398 14.522 1.00 128.31 41 HIS B CA 1
ATOM 3947 C C . HIS B 2 45 ? 53.463 -2.060 15.964 1.00 126.49 41 HIS B C 1
ATOM 3948 O O . HIS B 2 45 ? 54.077 -1.198 16.587 1.00 126.27 41 HIS B O 1
ATOM 3950 N N . GLU B 2 49 ? 48.655 -7.240 25.505 1.00 122.26 45 GLU B N 1
ATOM 3951 C CA . GLU B 2 49 ? 48.033 -5.936 25.297 1.00 127.90 45 GLU B CA 1
ATOM 3952 C C . GLU B 2 49 ? 49.103 -4.876 25.025 1.00 130.05 45 GLU B C 1
ATOM 3953 O O . GLU B 2 49 ? 50.164 -5.187 24.461 1.00 132.38 45 GLU B O 1
ATOM 3959 N N . GLY B 2 50 ? 48.837 -3.642 25.450 1.00 126.61 46 GLY B N 1
ATOM 3960 C CA . GLY B 2 50 ? 49.668 -2.512 25.088 1.00 121.15 46 GLY B CA 1
ATOM 3961 C C . GLY B 2 50 ? 49.063 -1.904 23.843 1.00 116.12 46 GLY B C 1
ATOM 3962 O O . GLY B 2 50 ? 49.479 -0.847 23.369 1.00 112.80 46 GLY B O 1
ATOM 3963 N N . ASP B 2 51 ? 48.059 -2.598 23.319 1.00 114.80 47 ASP B N 1
ATOM 3964 C CA . ASP B 2 51 ? 47.367 -2.176 22.113 1.00 114.02 47 ASP B CA 1
ATOM 3965 C C . ASP B 2 51 ? 46.059 -1.476 22.469 1.00 110.28 47 ASP B C 1
ATOM 3966 O O . ASP B 2 51 ? 45.876 -0.294 22.166 1.00 112.35 47 ASP B O 1
ATOM 3971 N N . LEU B 2 52 ? 45.154 -2.209 23.116 1.00 100.93 48 LEU B N 1
ATOM 3972 C CA . LEU B 2 52 ? 43.862 -1.656 23.511 1.00 92.57 48 LEU B CA 1
ATOM 3973 C C . LEU B 2 52 ? 43.982 -0.890 24.822 1.00 88.20 48 LEU B C 1
ATOM 3974 O O . LEU B 2 52 ? 43.113 -0.091 25.175 1.00 85.56 48 LEU B O 1
ATOM 3979 N N . ALA B 2 53 ? 45.059 -1.149 25.550 1.00 81.40 49 ALA B N 1
ATOM 3980 C CA . ALA B 2 53 ? 45.310 -0.425 26.779 1.00 83.11 49 ALA B CA 1
ATOM 3981 C C . ALA B 2 53 ? 45.181 1.077 26.508 1.00 85.36 49 ALA B C 1
ATOM 3982 O O . ALA B 2 53 ? 44.498 1.799 27.236 1.00 78.82 49 ALA B O 1
ATOM 3984 N N . ASP B 2 54 ? 45.820 1.530 25.435 1.00 87.40 50 ASP B N 1
ATOM 3985 C CA . ASP B 2 54 ? 45.828 2.944 25.074 1.00 90.83 50 ASP B CA 1
ATOM 3986 C C . ASP B 2 54 ? 44.449 3.541 24.781 1.00 81.81 50 ASP B C 1
ATOM 3987 O O . ASP B 2 54 ? 44.150 4.653 25.210 1.00 77.07 50 ASP B O 1
ATOM 3992 N N . ILE B 2 55 ? 43.611 2.812 24.050 1.00 80.24 51 ILE B N 1
ATOM 3993 C CA . ILE B 2 55 ? 42.297 3.338 23.691 1.00 74.74 51 ILE B CA 1
ATOM 3994 C C . ILE B 2 55 ? 41.281 3.235 24.834 1.00 77.70 51 ILE B C 1
ATOM 3995 O O . ILE B 2 55 ? 40.339 4.021 24.908 1.00 83.71 51 ILE B O 1
ATOM 4000 N N . LYS B 2 56 ? 41.484 2.281 25.735 1.00 76.42 52 LYS B N 1
ATOM 4001 C CA . LYS B 2 56 ? 40.686 2.222 26.954 1.00 75.94 52 LYS B CA 1
ATOM 4002 C C . LYS B 2 56 ? 40.942 3.486 27.772 1.00 75.38 52 LYS B C 1
ATOM 4003 O O . LYS B 2 56 ? 40.018 4.093 28.311 1.00 75.10 52 LYS B O 1
ATOM 4009 N N . SER B 2 57 ? 42.205 3.885 27.853 1.00 77.05 53 SER B N 1
ATOM 4010 C CA . SER B 2 57 ? 42.567 5.109 28.554 1.00 81.81 53 SER B CA 1
ATOM 4011 C C . SER B 2 57 ? 41.736 6.282 28.051 1.00 84.54 53 SER B C 1
ATOM 4012 O O . SER B 2 57 ? 41.169 7.036 28.839 1.00 89.49 53 SER B O 1
ATOM 4015 N N . SER B 2 58 ? 41.668 6.422 26.731 1.00 78.97 54 SER B N 1
ATOM 4016 C CA . SER B 2 58 ? 40.969 7.534 26.105 1.00 78.60 54 SER B CA 1
ATOM 4017 C C . SER B 2 58 ? 39.498 7.596 26.511 1.00 85.06 54 SER B C 1
ATOM 4018 O O . SER B 2 58 ? 39.011 8.647 26.919 1.00 91.41 54 SER B O 1
ATOM 4021 N N . LEU B 2 59 ? 38.792 6.474 26.401 1.00 81.63 55 LEU B N 1
ATOM 4022 C CA . LEU B 2 59 ? 37.384 6.419 26.787 1.00 80.61 55 LEU B CA 1
ATOM 4023 C C . LEU B 2 59 ? 37.137 6.810 28.245 1.00 85.06 55 LEU B C 1
ATOM 4024 O O . LEU B 2 59 ? 36.114 7.415 28.560 1.00 92.71 55 LEU B O 1
ATOM 4029 N N . VAL B 2 60 ? 38.053 6.444 29.136 1.00 77.68 56 VAL B N 1
ATOM 4030 C CA . VAL B 2 60 ? 37.905 6.784 30.547 1.00 83.94 56 VAL B CA 1
ATOM 4031 C C . VAL B 2 60 ? 37.963 8.298 30.753 1.00 93.04 56 VAL B C 1
ATOM 4032 O O . VAL B 2 60 ? 37.313 8.841 31.646 1.00 98.31 56 VAL B O 1
ATOM 4036 N N . ASN B 2 61 ? 38.752 8.974 29.927 1.00 91.42 57 ASN B N 1
ATOM 4037 C CA . ASN B 2 61 ? 38.845 10.422 29.993 1.00 94.84 57 ASN B CA 1
ATOM 4038 C C . ASN B 2 61 ? 37.537 11.081 29.591 1.00 92.35 57 ASN B C 1
ATOM 4039 O O . ASN B 2 61 ? 37.024 11.936 30.310 1.00 85.43 57 ASN B O 1
ATOM 4044 N N . GLU B 2 62 ? 36.995 10.668 28.448 1.00 97.05 58 GLU B N 1
ATOM 4045 C CA . GLU B 2 62 ? 35.750 11.235 27.935 1.00 106.78 58 GLU B CA 1
ATOM 4046 C C . GLU B 2 62 ? 34.652 11.337 28.995 1.00 112.89 58 GLU B C 1
ATOM 4047 O O . GLU B 2 62 ? 33.948 12.345 29.068 1.00 120.69 58 GLU B O 1
ATOM 4053 N N . SER B 2 63 ? 34.510 10.300 29.813 1.00 107.04 59 SER B N 1
ATOM 4054 C CA . SER B 2 63 ? 33.444 10.262 30.812 1.00 110.33 59 SER B CA 1
ATOM 4055 C C . SER B 2 63 ? 33.674 11.201 32.003 1.00 113.23 59 SER B C 1
ATOM 4056 O O . SER B 2 63 ? 33.658 10.771 33.156 1.00 114.32 59 SER B O 1
ATOM 4059 N N . GLU B 2 64 ? 33.884 12.484 31.710 1.00 115.07 60 GLU B N 1
ATOM 4060 C CA . GLU B 2 64 ? 33.994 13.518 32.740 1.00 111.79 60 GLU B CA 1
ATOM 4061 C C . GLU B 2 64 ? 34.299 14.901 32.164 1.00 105.90 60 GLU B C 1
ATOM 4062 O O . GLU B 2 64 ? 35.125 15.049 31.265 1.00 100.82 60 GLU B O 1
#

GO terms:
  GO:0048643 positive regulation of skeletal muscle tissue development (P, IMP)
  GO:0060070 canonical Wnt signaling pathway (P, IMP)
  GO:0005634 nucleus (C, IDA)
  GO:0005829 cytosol (C, IDA)
  GO:0016020 membrane (C, IDA)
  GO:0003682 chromatin binding (F, IDA)
  GO:0003713 transcription coactivator activity (F, IDA)
  GO:1990907 beta-catenin-TCF complex (C, IDA)
  GO:1990909 Wnt signalosome (C, IDA)
  GO:0045944 positive regulation of transcription by RNA polymerase II (P, IGI)
  GO:0036520 astrocyte-dopaminergic neuron signaling (P, IMP)
  GO:0010629 negative regulation of gene expression (P, IMP)
  GO:1904888 cranial skeletal system development (P, IMP)
  GO:1904948 midbrain dopaminergic neuron differentiation (P, IMP)
  GO:1990403 embryonic brain development (P, IMP)
  GO:1990791 dorsal root ganglion development (P, IMP)
  GO:0030901 midbrain development (P, IMP)
  GO:0030902 hindbrain development (P, IMP)
  GO:0030182 neuron differentiation (P, IMP)
  GO:1903377 negative regulation of oxidative stress-induced neuron intrinsic apoptotic signaling pathway (P, IMP)

InterPro domains:
  IPR000225 Armadillo [PF00514] (229-262)
  IPR000225 Armadillo [PF00514] (351-390)
  IPR000225 Armadillo [PF00514] (432-473)
  IPR000225 Armadillo [PF00514] (584-622)
  IPR000225 Armadillo [PS50176] (151-191)
  IPR000225 Armadillo [PS50176] (193-236)
  IPR000225 Armadillo [PS50176] (235-277)
  IPR000225 Armadillo [PS50176] (277-319)
  IPR000225 Armadillo [PS50176] (319-362)
  IPR000225 Armadillo [PS50176] (400-442)
  IPR000225 Armadillo [PS50176] (442-484)
  IPR000225 Armadillo [PS50176] (489-532)
  IPR000225 Armadillo [PS50176] (594-636)
  IPR000225 Armadillo [SM00185] (141-180)
  IPR000225 Armadillo [SM00185] (181-223)
  IPR000225 Armadillo [SM00185] (224-264)
  IPR000225 Armadillo [SM00185] (265-306)
  IPR000225 Armadillo [SM00185] (308-349)
  IPR000225 Armadillo [SM00185] (350-390)
  IPR000225 Armadillo [SM00185] (392-429)

Secondary structure (DSSP, 8-state):
--HHHHHHHHH---SSSHHHHHHHHHHHTTSSSTTTTTTT-HHHHHHHHHHHHH--SHHHHHHHHHHHHHHTTSTTHHHHHHHTTHHHHHHHGGG-S-HHHHHHHHHHHHHHHHHSTTHHHHHHHHTHHHHHHHGGG---HHHHHHHHHHHHHHHTT-HHHHHHHHHTTHHHHHHHHHHH---HHHHHHHHHHHHHHHTSTTHHHHHHHTTHHHHHHTTTT-S-HHHHHHHHHHHHHHGGG-TT-S--HHHHHHHHHHTT-S-HHHHHHHHHHHHHHTSS-HHHHHHHHHTTHHHHHHHHHHHHTT-HHHHHHHHHHHHHHTSSSTTHHHHHHHHHHTTHHHHHHHTTSTT--HHHHHHHHHHHHHHHTSGGGHHHHHHTTHHHHHHHHHHHHHHHH----S-HHHHHHHHHHHHHHHTTSHHHHHHHHHTT-HHHHHHHTT-S-HHHHHHHHHHHHHHHTSHHHHHHHHHTTTHHHHHHHTT-SSHHHHHHHHHHHHHHT--/--TTTTPPP------S-S-TTSSS-SS------SHHHHHHHHHHH--

Nearest PDB structures (foldseek):
  8y0p-assembly2_B  TM=9.711E-01  e=5.700E-55  Homo sapiens
  4ev9-assembly1_A  TM=9.507E-01  e=1.319E-53  Mus musculus
  7uwi-assembly1_A  TM=9.272E-01  e=2.907E-54  Homo sapiens
  1i7w-assembly1_C  TM=9.093E-01  e=2.796E-54  Mus musculus
  1jpp-assembly2_B  TM=9.227E-01  e=2.042E-51  Mus musculus

Solvent-accessible surface area: 23909 Å² total; per-residue (Å²): 118,86,51,60,72,68,17,62,79,37,50,72,22,106,70,70,82,27,48,103,20,14,57,120,20,21,99,53,6,119,49,92,75,46,14,81,34,30,27,161,18,75,127,11,15,43,20,12,12,54,46,1,25,115,32,156,40,66,109,5,7,12,2,5,1,5,6,13,31,42,23,5,92,43,92,59,4,12,99,30,14,67,81,26,36,2,2,73,9,4,2,130,18,4,62,22,117,48,64,28,1,0,12,12,0,0,2,1,0,0,21,0,12,60,122,18,156,32,0,101,96,11,0,50,137,32,17,0,0,83,90,0,7,71,16,8,130,66,110,34,40,56,0,1,0,0,0,0,4,0,0,18,28,0,0,147,73,38,138,128,0,10,82,46,0,45,88,40,37,0,5,73,22,0,0,62,4,0,118,93,56,113,86,49,54,0,0,39,0,0,1,63,0,2,76,19,0,2,82,15,89,51,0,33,56,24,0,5,134,14,12,0,0,43,1,1,11,116,19,6,113,31,125,21,73,55,0,7,36,6,0,0,14,0,0,23,8,0,0,27,41,0,23,196,38,120,46,4,95,54,7,2,12,28,0,12,140,29,1,40,25,135,24,46,9,8,5,20,2,0,0,1,0,0,0,0,0,0,0,58,26,128,104,6,1,31,50,0,10,104,67,29,0,5,82,2,1,5,121,4,2,93,130,9,36,97,140,43,79,8,0,56,13,0,0,21,0,2,88,7,0,0,10,51,24,150,27,8,126,85,0,3,40,14,0,63,112,66,175,0,6,62,17,2,5,124,14,0,74,100,75,19,116,74,46,3,10,56,5,0,2,7,0,0,37,6,0,0,24,5,99,51,0,18,39,35,0,60,128,74,25,0,0,65,38,0,13,79,6,0,54,134,0,27,80,52,53,108,225,185,71,14,128,26,43,54,2,2,46,26,0,0,10,0,0,16,4,0,0,61,29,67,103,0,14,110,47,0,48,58,79,114,3,10,40,20,0,9,84,1,4,146,18,126,55,34,64,7,18,30,14,0,0,0,0,0,8,29,0,1,74,38,80,147,0,0,100,42,0,82,86,80,38,0,61,65,10,0,57,125,25,65,156,30,232,39,147,23,0,22,91,39,0,27,24,0,34,151,70,4,93,110,128,94,25,70,65,117,124,55,112,18,122,80,44,88,32,134,111,101,73,57,95,104,121,37,94,8,149,50,177,69,106,154,127,56,40,9,43,95,7,18,64,39,0,29,103,96,13,145